Protein AF-A0AAN8LSI5-F1 (afdb_monomer_lite)

Organism: NCBI:txid861788

Radius of gyration: 31.64 Å; chains: 1; bounding box: 76×62×89 Å

Structure (mmCIF, N/CA/C/O backbone):
data_AF-A0AAN8LSI5-F1
#
_entry.id   AF-A0AAN8LSI5-F1
#
loop_
_atom_site.group_PDB
_atom_site.id
_atom_site.type_symbol
_atom_site.label_atom_id
_atom_site.label_alt_id
_atom_site.label_comp_id
_atom_site.label_asym_id
_atom_site.label_entity_id
_atom_site.label_seq_id
_atom_site.pdbx_PDB_ins_code
_atom_site.Cartn_x
_atom_site.Cartn_y
_atom_site.Cartn_z
_atom_site.occupancy
_atom_site.B_iso_or_equiv
_atom_site.auth_seq_id
_atom_site.auth_comp_id
_atom_site.auth_asym_id
_atom_site.auth_atom_id
_atom_site.pdbx_PDB_model_num
ATOM 1 N N . MET A 1 1 ? -41.349 -38.284 50.254 1.00 47.06 1 MET A N 1
ATOM 2 C CA . MET A 1 1 ? -40.145 -37.616 49.713 1.00 47.06 1 MET A CA 1
ATOM 3 C C . MET A 1 1 ? -39.994 -36.275 50.413 1.00 47.06 1 MET A C 1
ATOM 5 O O . MET A 1 1 ? -40.857 -35.424 50.255 1.00 47.06 1 MET A O 1
ATOM 9 N N . THR A 1 2 ? -38.978 -36.107 51.254 1.00 47.34 2 THR A N 1
ATOM 10 C CA . THR A 1 2 ? -38.701 -34.840 51.946 1.00 47.34 2 THR A CA 1
ATOM 11 C C . THR A 1 2 ? -38.026 -33.869 50.979 1.00 47.34 2 THR A C 1
ATOM 13 O O . THR A 1 2 ? -36.904 -34.094 50.531 1.00 47.34 2 THR A O 1
ATOM 16 N N . VAL A 1 3 ? -38.733 -32.797 50.616 1.00 55.12 3 VAL A N 1
ATOM 17 C CA . VAL A 1 3 ? -38.201 -31.730 49.762 1.00 55.12 3 VAL A CA 1
ATOM 18 C C . VAL A 1 3 ? -37.285 -30.854 50.617 1.00 55.12 3 VAL A C 1
ATOM 20 O O . VAL A 1 3 ? -37.738 -30.157 51.521 1.00 55.12 3 VAL A O 1
ATOM 23 N N . ASN A 1 4 ? -35.978 -30.901 50.354 1.00 57.00 4 ASN A N 1
ATOM 24 C CA . ASN A 1 4 ? -35.018 -30.003 50.993 1.00 57.00 4 ASN A CA 1
ATOM 25 C C . ASN A 1 4 ? -35.231 -28.572 50.480 1.00 57.00 4 ASN A C 1
ATOM 27 O O . ASN A 1 4 ? -34.850 -28.243 49.356 1.00 57.00 4 ASN A O 1
ATOM 31 N N . HIS A 1 5 ? -35.817 -27.711 51.313 1.00 62.66 5 HIS A N 1
ATOM 32 C CA . HIS A 1 5 ? -35.876 -26.278 51.039 1.00 62.66 5 HIS A CA 1
ATOM 33 C C . HIS A 1 5 ? -34.476 -25.642 51.146 1.00 62.66 5 HIS A C 1
ATOM 35 O O . HIS A 1 5 ? -33.659 -26.061 51.973 1.00 62.66 5 HIS A O 1
ATOM 41 N N . PRO A 1 6 ? -34.163 -24.625 50.322 1.00 63.66 6 PRO A N 1
ATOM 42 C CA . PRO A 1 6 ? -32.883 -23.935 50.390 1.00 63.66 6 PRO A CA 1
ATOM 43 C C . PRO A 1 6 ? -32.690 -23.294 51.770 1.00 63.66 6 PRO A C 1
ATOM 45 O O . PRO A 1 6 ? -33.556 -22.571 52.261 1.00 63.66 6 PRO A O 1
ATOM 48 N N . ARG A 1 7 ? -31.532 -23.551 52.391 1.00 64.06 7 ARG A N 1
ATOM 49 C CA . ARG A 1 7 ? -31.152 -22.951 53.679 1.00 64.06 7 ARG A CA 1
ATOM 50 C C . ARG A 1 7 ? -31.189 -21.423 53.569 1.00 64.06 7 ARG A C 1
ATOM 52 O O . ARG A 1 7 ? -30.663 -20.861 52.606 1.00 64.06 7 ARG A O 1
ATOM 59 N N . SER A 1 8 ? -31.768 -20.747 54.562 1.00 62.00 8 SER A N 1
ATOM 60 C CA . SER A 1 8 ? -31.803 -19.283 54.625 1.00 62.00 8 SER A CA 1
ATOM 61 C C . SER A 1 8 ? -30.377 -18.731 54.712 1.00 62.00 8 SER A C 1
ATOM 63 O O . SER A 1 8 ? -29.693 -18.896 55.722 1.00 62.00 8 SER A O 1
ATOM 65 N N . GLY A 1 9 ? -29.902 -18.117 53.627 1.00 65.38 9 GLY A N 1
ATOM 66 C CA . GLY A 1 9 ? -28.586 -17.485 53.583 1.00 65.38 9 GLY A CA 1
ATOM 67 C C . GLY A 1 9 ? -28.490 -16.266 54.507 1.00 65.38 9 GLY A C 1
ATOM 68 O O . GLY A 1 9 ? -29.499 -15.718 54.947 1.00 65.38 9 GLY A O 1
ATOM 69 N N . ALA A 1 10 ? -27.260 -15.813 54.769 1.00 66.75 10 ALA A N 1
ATOM 70 C CA . ALA A 1 10 ? -27.017 -14.598 55.543 1.00 66.75 10 ALA A CA 1
ATOM 71 C C . ALA A 1 10 ? -27.778 -13.387 54.950 1.00 66.75 10 ALA A C 1
ATOM 73 O O . ALA A 1 10 ? -27.803 -13.237 53.719 1.00 66.75 10 ALA A O 1
ATOM 74 N N . PRO A 1 11 ? -28.352 -12.498 55.787 1.00 68.19 11 PRO A N 1
ATOM 75 C CA . PRO A 1 11 ? -29.126 -11.352 55.321 1.00 68.19 11 PRO A CA 1
ATOM 76 C C . PRO A 1 11 ? -28.344 -10.494 54.322 1.00 68.19 11 PRO A C 1
ATOM 78 O O . PRO A 1 11 ? -27.188 -10.118 54.547 1.00 68.19 11 PRO A O 1
ATOM 81 N N . CYS A 1 12 ? -28.972 -10.169 53.192 1.00 72.62 12 CYS A N 1
ATOM 82 C CA . CYS A 1 12 ? -28.342 -9.336 52.176 1.00 72.62 12 CYS A CA 1
ATOM 83 C C . CYS A 1 12 ? -28.175 -7.908 52.717 1.00 72.62 12 CYS A C 1
ATOM 85 O O . CYS A 1 12 ? -29.159 -7.211 52.945 1.00 72.62 12 CYS A O 1
ATOM 87 N N . LYS A 1 13 ? -26.927 -7.439 52.866 1.00 76.62 13 LYS A N 1
ATOM 88 C CA . LYS A 1 13 ? -26.616 -6.066 53.325 1.00 76.62 13 LYS A CA 1
ATOM 89 C C . LYS A 1 13 ? -27.204 -4.957 52.441 1.00 76.62 13 LYS A C 1
ATOM 91 O O . LYS A 1 13 ? -27.249 -3.806 52.853 1.00 76.62 13 LYS A O 1
ATOM 96 N N . ILE A 1 14 ? -27.598 -5.288 51.212 1.00 84.06 14 ILE A N 1
ATOM 97 C CA . ILE A 1 14 ? -28.278 -4.376 50.293 1.00 84.06 14 ILE A CA 1
ATOM 98 C C . ILE A 1 14 ? -29.742 -4.797 50.237 1.00 84.06 14 ILE A C 1
ATOM 100 O O . ILE A 1 14 ? -30.057 -5.862 49.702 1.00 84.06 14 ILE A O 1
ATOM 104 N N . SER A 1 15 ? -30.616 -3.955 50.788 1.00 86.81 15 SER A N 1
ATOM 105 C CA . SER A 1 15 ? -32.065 -4.134 50.710 1.00 86.81 15 SER A CA 1
ATOM 106 C C . SER A 1 15 ? -32.584 -3.843 49.292 1.00 86.81 15 SER A C 1
ATOM 108 O O . SER A 1 15 ? -31.904 -3.154 48.522 1.00 86.81 15 SER A O 1
ATOM 110 N N . PRO A 1 16 ? -33.800 -4.296 48.935 1.00 86.44 16 PRO A N 1
ATOM 111 C CA . PRO A 1 16 ? -34.409 -3.987 47.639 1.00 86.44 16 PRO A CA 1
ATOM 112 C C . PRO A 1 16 ? -34.470 -2.481 47.350 1.00 86.44 16 PRO A C 1
ATOM 114 O O . PRO A 1 16 ? -34.144 -2.043 46.250 1.00 86.44 16 PRO A O 1
ATOM 117 N N . ARG A 1 17 ? -34.782 -1.662 48.365 1.00 86.00 17 ARG A N 1
ATOM 118 C CA . ARG A 1 17 ? -34.798 -0.195 48.252 1.00 86.00 17 ARG A CA 1
ATOM 119 C C . ARG A 1 17 ? -33.423 0.366 47.888 1.00 86.00 17 ARG A C 1
ATOM 121 O O . ARG A 1 17 ? -33.314 1.198 46.990 1.00 86.00 17 ARG A O 1
ATOM 128 N N . VAL A 1 18 ? -32.374 -0.107 48.561 1.00 88.38 18 VAL A N 1
ATOM 129 C CA . VAL A 1 18 ? -30.995 0.317 48.286 1.00 88.38 18 VAL A CA 1
ATOM 130 C C . VAL A 1 18 ? -30.555 -0.144 46.894 1.00 88.38 18 VAL A C 1
ATOM 132 O O . VAL A 1 18 ? -29.934 0.626 46.164 1.00 88.38 18 VAL A O 1
ATOM 135 N N . ALA A 1 19 ? -30.927 -1.358 46.478 1.00 89.50 19 ALA A N 1
ATOM 136 C CA . ALA A 1 19 ? -30.668 -1.847 45.126 1.00 89.50 19 ALA A CA 1
ATOM 137 C C . ALA A 1 19 ? -31.324 -0.952 44.060 1.00 89.50 19 ALA A C 1
ATOM 139 O O . ALA A 1 19 ? -30.639 -0.532 43.128 1.00 89.50 19 ALA A O 1
ATOM 140 N N . SER A 1 20 ? -32.595 -0.576 44.230 1.00 88.44 20 SER A N 1
ATOM 141 C CA . SER A 1 20 ? -33.298 0.340 43.319 1.00 88.44 20 SER A CA 1
ATOM 142 C C . SER A 1 20 ? -32.629 1.714 43.231 1.00 88.44 20 SER A C 1
ATOM 144 O O . SER A 1 20 ? -32.497 2.265 42.138 1.00 88.44 20 SER A O 1
ATOM 146 N N . MET A 1 21 ? -32.137 2.252 44.353 1.00 88.94 21 MET A N 1
ATOM 147 C CA . MET A 1 21 ? -31.377 3.509 44.359 1.00 88.94 21 MET A CA 1
ATOM 148 C C . MET A 1 21 ? -30.067 3.398 43.571 1.00 88.94 21 MET A C 1
ATOM 150 O O . MET A 1 21 ? -29.752 4.292 42.784 1.00 88.94 21 MET A O 1
ATOM 154 N N . ILE A 1 22 ? -29.331 2.292 43.742 1.00 91.00 22 ILE A N 1
ATOM 155 C CA . ILE A 1 22 ? -28.118 2.011 42.961 1.00 91.00 22 ILE A CA 1
ATOM 156 C C . ILE A 1 22 ? -28.463 1.946 41.468 1.00 91.00 22 ILE A C 1
ATOM 158 O O . ILE A 1 22 ? -27.775 2.572 40.663 1.00 91.00 22 ILE A O 1
ATOM 162 N N . MET A 1 23 ? -29.533 1.234 41.089 1.00 91.75 23 MET A N 1
ATOM 163 C CA . MET A 1 23 ? -29.928 1.098 39.682 1.00 91.75 23 MET A CA 1
ATOM 164 C C . MET A 1 23 ? -30.341 2.432 39.061 1.00 91.75 23 MET A C 1
ATOM 166 O O . MET A 1 23 ? -29.957 2.706 37.926 1.00 91.75 23 MET A O 1
ATOM 170 N N . ARG A 1 24 ? -31.075 3.279 39.793 1.00 89.44 24 ARG A N 1
ATOM 171 C CA . ARG A 1 24 ? -31.434 4.626 39.329 1.00 89.44 24 ARG A CA 1
ATOM 172 C C . ARG A 1 24 ? -30.185 5.470 39.087 1.00 89.44 24 ARG A C 1
ATOM 174 O O . ARG A 1 24 ? -29.998 5.976 37.989 1.00 89.44 24 ARG A O 1
ATOM 181 N N . LYS A 1 25 ? -29.267 5.522 40.058 1.00 89.69 25 LYS A N 1
ATOM 182 C CA . LYS A 1 25 ? -28.030 6.304 39.917 1.00 89.69 25 LYS A CA 1
ATOM 183 C C . LYS A 1 25 ? -27.174 5.843 38.737 1.00 89.69 25 LYS A C 1
ATOM 185 O O . LYS A 1 25 ? -26.652 6.674 38.004 1.00 89.69 25 LYS A O 1
ATOM 190 N N . VAL A 1 26 ? -27.026 4.534 38.538 1.00 90.12 26 VAL A N 1
ATOM 191 C CA . VAL A 1 26 ? -26.242 4.002 37.411 1.00 90.12 26 VAL A CA 1
ATOM 192 C C . VAL A 1 26 ? -26.934 4.244 36.067 1.00 90.12 26 VAL A C 1
ATOM 194 O O . VAL A 1 26 ? -26.247 4.418 35.068 1.00 90.12 26 VAL A O 1
ATOM 197 N N . ARG A 1 27 ? -28.269 4.300 36.026 1.00 86.38 27 ARG A N 1
ATOM 19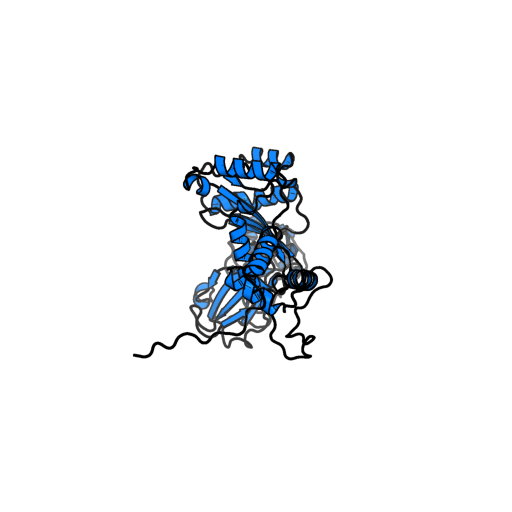8 C CA . ARG A 1 27 ? -29.022 4.665 34.819 1.00 86.38 27 ARG A CA 1
ATOM 199 C C . ARG A 1 27 ? -28.812 6.132 34.445 1.00 86.38 27 ARG A C 1
ATOM 201 O O . ARG A 1 27 ? -28.493 6.413 33.296 1.00 86.38 27 ARG A O 1
ATOM 208 N N . ASP A 1 28 ? -28.927 7.028 35.421 1.00 83.19 28 ASP A N 1
ATOM 209 C CA . ASP A 1 28 ? -28.815 8.476 35.207 1.00 83.19 28 ASP A CA 1
ATOM 210 C C . ASP A 1 28 ? -27.355 8.905 34.988 1.00 83.19 28 ASP A C 1
ATOM 212 O O . ASP A 1 28 ? -27.060 9.821 34.224 1.00 83.19 28 ASP A O 1
ATOM 216 N N . GLN A 1 29 ? -26.412 8.221 35.646 1.00 86.44 29 GLN A N 1
ATOM 217 C CA . GLN A 1 29 ? -24.977 8.501 35.587 1.00 86.44 29 GLN A CA 1
ATOM 218 C C . GLN A 1 29 ? -24.162 7.212 35.362 1.00 86.44 29 GLN A C 1
ATOM 220 O O . GLN A 1 29 ? -23.462 6.754 36.276 1.00 86.44 29 GLN A O 1
ATOM 225 N N . PRO A 1 30 ? -24.152 6.646 34.136 1.00 86.19 30 PRO A N 1
ATOM 226 C CA . PRO A 1 30 ? -23.494 5.366 33.824 1.00 86.19 30 PRO A CA 1
ATOM 227 C C . PRO A 1 30 ? -21.982 5.318 34.079 1.00 86.19 30 PRO A C 1
ATOM 229 O O . PRO A 1 30 ? -21.387 4.241 34.110 1.00 86.19 30 PRO A O 1
ATOM 232 N N . ARG A 1 31 ? -21.339 6.479 34.258 1.00 85.94 31 ARG A N 1
ATOM 233 C CA . ARG A 1 31 ? -19.909 6.601 34.585 1.00 85.94 31 ARG A CA 1
ATOM 234 C C . ARG A 1 31 ? -19.605 6.494 36.084 1.00 85.94 31 ARG A C 1
ATOM 236 O O . ARG A 1 31 ? -18.433 6.496 36.447 1.00 85.94 31 ARG A O 1
ATOM 243 N N . THR A 1 32 ? -20.625 6.388 36.937 1.00 88.94 32 THR A N 1
ATOM 244 C CA . THR A 1 32 ? -20.457 6.243 38.389 1.00 88.94 32 THR A CA 1
ATOM 245 C C . THR A 1 32 ? -19.645 4.986 38.696 1.00 88.94 32 THR A C 1
ATOM 247 O O . THR A 1 32 ? -19.975 3.880 38.259 1.00 88.94 32 THR A O 1
ATOM 250 N N . THR A 1 33 ? -18.563 5.135 39.458 1.00 89.75 33 THR A N 1
ATOM 251 C CA . THR A 1 33 ? -17.686 4.015 39.788 1.00 89.75 33 THR A CA 1
ATOM 252 C C . THR A 1 33 ? -18.254 3.184 40.937 1.00 89.75 33 THR A C 1
ATOM 254 O O . THR A 1 33 ? -19.080 3.616 41.740 1.00 89.75 33 THR A O 1
ATOM 257 N N . ARG A 1 34 ? -17.743 1.956 41.086 1.00 90.38 34 ARG A N 1
ATOM 258 C CA . ARG A 1 34 ? -18.068 1.117 42.251 1.00 90.38 34 ARG A CA 1
ATOM 259 C C . ARG A 1 34 ? -17.652 1.773 43.568 1.00 90.38 34 ARG A C 1
ATOM 261 O O . ARG A 1 34 ? -18.260 1.476 44.586 1.00 90.38 34 ARG A O 1
ATOM 268 N N . GLN A 1 35 ? -16.592 2.589 43.559 1.00 91.25 35 GLN A N 1
ATOM 269 C CA . GLN A 1 35 ? -16.146 3.301 44.756 1.00 91.25 35 GLN A CA 1
ATOM 270 C C . GLN A 1 35 ? -17.126 4.419 45.111 1.00 91.25 35 GLN A C 1
ATOM 272 O O . GLN A 1 35 ? -17.451 4.559 46.284 1.00 91.25 35 GLN A O 1
ATOM 277 N N . ASP A 1 36 ? -17.649 5.135 44.116 1.00 91.44 36 ASP A N 1
ATOM 278 C CA . ASP A 1 36 ? -18.644 6.189 44.333 1.00 91.44 36 ASP A CA 1
ATOM 279 C C . ASP A 1 36 ? -19.907 5.612 44.976 1.00 91.44 36 ASP A C 1
ATOM 281 O O . ASP A 1 36 ? -20.356 6.115 45.999 1.00 91.44 36 ASP A O 1
ATOM 285 N N . LEU A 1 37 ? -20.396 4.472 44.472 1.00 92.75 37 LEU A N 1
ATOM 286 C CA . LEU A 1 37 ? -21.538 3.768 45.067 1.00 92.75 37 LEU A CA 1
ATOM 287 C C . LEU A 1 37 ? -21.262 3.302 46.504 1.00 92.75 37 LEU A C 1
ATOM 289 O O . LEU A 1 37 ? -22.136 3.402 47.357 1.00 92.75 37 LEU A O 1
ATOM 293 N N . VAL A 1 38 ? -20.053 2.807 46.799 1.00 93.88 38 VAL A N 1
ATOM 294 C CA . VAL A 1 38 ? -19.667 2.463 48.182 1.00 93.88 38 VAL A CA 1
ATOM 295 C C . VAL A 1 38 ? -19.695 3.707 49.072 1.00 93.88 38 VAL A C 1
ATOM 297 O O . VAL A 1 38 ? -20.213 3.645 50.184 1.00 93.88 38 VAL A O 1
ATOM 300 N N . ASN A 1 39 ? -19.169 4.833 48.588 1.00 92.69 39 ASN A N 1
ATOM 301 C CA . ASN A 1 39 ? -19.116 6.085 49.338 1.00 92.69 39 ASN A CA 1
ATOM 302 C C . ASN A 1 39 ? -20.518 6.663 49.581 1.00 92.69 39 ASN A C 1
ATOM 304 O O . ASN A 1 39 ? -20.795 7.153 50.673 1.00 92.69 39 ASN A O 1
ATOM 308 N N . ASP A 1 40 ? -21.413 6.582 48.597 1.00 91.00 40 ASP A N 1
ATOM 309 C CA . ASP A 1 40 ? -22.808 7.012 48.727 1.00 91.00 40 ASP A CA 1
ATOM 310 C C . ASP A 1 40 ? -23.557 6.197 49.775 1.00 91.00 40 ASP A C 1
ATOM 312 O O . ASP A 1 40 ? -24.230 6.757 50.637 1.00 91.00 40 ASP A O 1
ATOM 316 N N . LEU A 1 41 ? -23.405 4.873 49.738 1.00 91.19 41 LEU A N 1
ATOM 317 C CA . LEU A 1 41 ? -24.050 4.000 50.711 1.00 91.19 41 LEU A CA 1
ATOM 318 C C . LEU A 1 41 ? -23.465 4.183 52.104 1.00 91.19 41 LEU A C 1
ATOM 320 O O . LEU A 1 41 ? -24.226 4.219 53.065 1.00 91.19 41 LEU A O 1
ATOM 324 N N . LYS A 1 42 ? -22.145 4.382 52.214 1.00 92.44 42 LYS A N 1
ATOM 325 C CA . LYS A 1 42 ? -21.499 4.695 53.491 1.00 92.44 42 LYS A CA 1
ATOM 326 C C . LYS A 1 42 ? -22.056 5.992 54.086 1.00 92.44 42 LYS A C 1
ATOM 328 O O . LYS A 1 42 ? -22.343 6.020 55.277 1.00 92.44 42 LYS A O 1
ATOM 333 N N . ARG A 1 43 ? -22.270 7.029 53.263 1.00 90.31 43 ARG A N 1
ATOM 334 C CA . ARG A 1 43 ? -22.936 8.281 53.678 1.00 90.31 43 ARG A CA 1
ATOM 335 C C . ARG A 1 43 ? -24.387 8.063 54.110 1.00 90.31 43 ARG A C 1
ATOM 337 O O . ARG A 1 43 ? -24.838 8.707 55.044 1.00 90.31 43 ARG A O 1
ATOM 344 N N . ALA A 1 44 ? -25.087 7.123 53.483 1.00 87.06 44 ALA A N 1
ATOM 345 C CA . ALA A 1 44 ? -26.441 6.714 53.855 1.00 87.06 44 ALA A CA 1
ATOM 346 C C . ALA A 1 44 ? -26.490 5.675 55.003 1.00 87.06 44 ALA A C 1
ATOM 348 O O . ALA A 1 44 ? -27.502 5.000 55.176 1.00 87.06 44 ALA A O 1
ATOM 349 N N . GLY A 1 45 ? -25.397 5.486 55.755 1.00 88.75 45 GLY A N 1
ATOM 350 C CA . GLY A 1 45 ? -25.334 4.577 56.909 1.00 88.75 45 GLY A CA 1
ATOM 351 C C . GLY A 1 45 ? -25.156 3.090 56.571 1.00 88.75 45 GLY A C 1
ATOM 352 O O . GLY A 1 45 ? -25.144 2.245 57.461 1.00 88.75 45 GLY A O 1
ATOM 353 N N . THR A 1 46 ? -24.982 2.735 55.297 1.00 87.50 46 THR A N 1
ATOM 354 C CA . THR A 1 46 ? -24.837 1.348 54.833 1.00 87.50 46 THR A CA 1
ATOM 355 C C . THR A 1 46 ? -23.397 1.050 54.411 1.00 87.50 46 THR A C 1
ATOM 357 O O . THR A 1 46 ? -22.930 1.470 53.353 1.00 87.50 46 THR A O 1
ATOM 360 N N . THR A 1 47 ? -22.680 0.252 55.207 1.00 90.81 47 THR A N 1
ATOM 361 C CA . THR A 1 47 ? -21.295 -0.133 54.888 1.00 90.81 47 THR A CA 1
ATOM 362 C C . THR A 1 47 ? -21.246 -1.413 54.054 1.00 90.81 47 THR A C 1
ATOM 364 O O . THR A 1 47 ? -21.560 -2.509 54.528 1.00 90.81 47 THR A O 1
ATOM 367 N N . VAL A 1 48 ? -20.796 -1.293 52.802 1.00 91.25 48 VAL A N 1
ATOM 368 C CA . VAL A 1 48 ? -20.637 -2.419 51.869 1.00 91.25 48 VAL A CA 1
ATOM 369 C C . VAL A 1 48 ? -19.288 -2.391 51.159 1.00 91.25 48 VAL A C 1
ATOM 371 O O . VAL A 1 48 ? -18.648 -1.353 51.019 1.00 91.25 48 VAL A O 1
ATOM 374 N N . SER A 1 49 ? -18.858 -3.552 50.667 1.00 91.38 49 SER A N 1
ATOM 375 C CA . SER A 1 49 ? -17.635 -3.670 49.871 1.00 91.38 49 SER A CA 1
ATOM 376 C C . SER A 1 49 ? -17.891 -3.408 48.378 1.00 91.38 49 SER A C 1
ATOM 378 O O . SER A 1 49 ? -18.999 -3.613 47.869 1.00 91.38 49 SER A O 1
ATOM 380 N N . LYS A 1 50 ? -16.832 -3.090 47.617 1.00 91.69 50 LYS A N 1
ATOM 381 C CA . LYS A 1 50 ? -16.875 -3.045 46.136 1.00 91.69 50 LYS A CA 1
ATOM 382 C C . LYS A 1 50 ? -17.361 -4.359 45.510 1.00 91.69 50 LYS A C 1
ATOM 384 O O . LYS A 1 50 ? -17.968 -4.351 44.434 1.00 91.69 50 LYS A O 1
ATOM 389 N N . LYS A 1 51 ? -17.073 -5.494 46.160 1.00 91.12 51 LYS A N 1
ATOM 390 C CA . LYS A 1 51 ? -17.508 -6.830 45.725 1.00 91.12 51 LYS A CA 1
ATOM 391 C C . LYS A 1 51 ? -19.028 -6.957 45.850 1.00 91.12 51 LYS A C 1
ATOM 393 O O . LYS A 1 51 ? -19.674 -7.402 44.907 1.00 91.12 51 LYS A O 1
ATOM 398 N N . THR A 1 52 ? -19.598 -6.481 46.957 1.00 90.75 52 THR A N 1
ATOM 399 C CA . THR A 1 52 ? -21.049 -6.454 47.201 1.00 90.75 52 THR A CA 1
ATOM 400 C C . THR A 1 52 ? -21.779 -5.607 46.152 1.00 90.75 52 THR A C 1
ATOM 402 O O . THR A 1 52 ? -22.757 -6.073 45.566 1.00 90.75 52 THR A O 1
ATOM 405 N N . ILE A 1 53 ? -21.256 -4.416 45.828 1.00 92.69 53 ILE A N 1
ATOM 406 C CA . ILE A 1 53 ? -21.770 -3.579 44.727 1.00 92.69 53 ILE A CA 1
ATOM 407 C C . ILE A 1 53 ? -21.692 -4.318 43.386 1.00 92.69 53 ILE A C 1
ATOM 409 O O . ILE A 1 53 ? -22.675 -4.376 42.653 1.00 92.69 53 ILE A O 1
ATOM 413 N N . SER A 1 54 ? -20.547 -4.936 43.075 1.00 90.50 54 SER A N 1
ATOM 414 C CA . SER A 1 54 ? -20.365 -5.672 41.814 1.00 90.50 54 SER A CA 1
ATOM 415 C C . SER A 1 54 ? -21.362 -6.816 41.655 1.00 90.50 54 SER A C 1
ATOM 417 O O . SER A 1 54 ? -21.915 -6.989 40.574 1.00 90.50 54 SER A O 1
ATOM 419 N N . ASN A 1 55 ? -21.591 -7.590 42.715 1.00 90.44 55 ASN A N 1
ATOM 420 C CA . ASN A 1 55 ? -22.546 -8.694 42.692 1.00 90.44 55 ASN A CA 1
ATOM 421 C C . ASN A 1 55 ? -23.977 -8.180 42.496 1.00 90.44 55 ASN A C 1
ATOM 423 O O . ASN A 1 55 ? -24.733 -8.765 41.730 1.00 90.44 55 ASN A O 1
ATOM 427 N N . THR A 1 56 ? -24.325 -7.062 43.137 1.00 91.50 56 THR A N 1
ATOM 428 C CA . THR A 1 56 ? -25.653 -6.441 43.014 1.00 91.50 56 THR A CA 1
ATOM 429 C C . THR A 1 56 ? -25.915 -5.948 41.596 1.00 91.50 56 THR A C 1
ATOM 431 O O . THR A 1 56 ? -26.959 -6.264 41.036 1.00 91.50 56 THR A O 1
ATOM 434 N N . LEU A 1 57 ? -24.954 -5.249 40.983 1.00 91.00 57 LEU A N 1
ATOM 435 C CA . LEU A 1 57 ? -25.054 -4.793 39.592 1.00 91.00 57 LEU A CA 1
ATOM 436 C C . LEU A 1 57 ? -25.213 -5.974 38.622 1.00 91.00 57 LEU A C 1
ATOM 438 O O . LEU A 1 57 ? -26.098 -5.951 37.774 1.00 91.00 57 LEU A O 1
ATOM 442 N N . ARG A 1 58 ? -24.424 -7.046 38.793 1.00 90.44 58 ARG A N 1
ATOM 443 C CA . ARG A 1 58 ? -24.525 -8.248 37.945 1.00 90.44 58 ARG A CA 1
ATOM 444 C C . ARG A 1 58 ? -25.861 -8.971 38.078 1.00 90.44 58 ARG A C 1
ATOM 446 O O . ARG A 1 58 ? -26.389 -9.415 37.068 1.00 90.44 58 ARG A O 1
ATOM 453 N N . ARG A 1 59 ? -26.414 -9.075 39.295 1.00 88.94 59 ARG A N 1
ATOM 454 C CA . ARG A 1 59 ? -27.753 -9.656 39.517 1.00 88.94 59 ARG A CA 1
ATOM 455 C C . ARG A 1 59 ? -28.849 -8.900 38.760 1.00 88.94 59 ARG A C 1
ATOM 457 O O . ARG A 1 59 ? -29.856 -9.500 38.428 1.00 88.94 59 ARG A O 1
ATOM 464 N N . HIS A 1 60 ? -28.628 -7.619 38.462 1.00 88.81 60 HIS A N 1
ATOM 465 C CA . HIS A 1 60 ? -29.530 -6.777 37.671 1.00 88.81 60 HIS A CA 1
ATOM 466 C C . HIS A 1 60 ? -29.090 -6.659 36.198 1.00 88.81 60 HIS A C 1
ATOM 468 O O . HIS A 1 60 ? -29.453 -5.705 35.517 1.00 88.81 60 HIS A O 1
ATOM 474 N N . GLY A 1 61 ? -28.260 -7.584 35.702 1.00 87.06 61 GLY A N 1
ATOM 475 C CA . GLY A 1 61 ? -27.841 -7.633 34.296 1.00 87.06 61 GLY A CA 1
ATOM 476 C C . GLY A 1 61 ? -26.789 -6.595 33.886 1.00 87.06 61 GLY A C 1
ATOM 477 O O . GLY A 1 61 ? -26.381 -6.557 32.725 1.00 87.06 61 GLY A O 1
ATOM 478 N N . LEU A 1 62 ? -26.294 -5.769 34.812 1.00 84.12 62 LEU A N 1
ATOM 479 C CA . LEU A 1 62 ? -25.296 -4.751 34.500 1.00 84.12 62 LEU A CA 1
ATOM 480 C C . LEU A 1 62 ? -23.882 -5.336 34.526 1.00 84.12 62 LEU A C 1
ATOM 482 O O . LEU A 1 62 ? -23.422 -5.916 35.516 1.00 84.12 62 LEU A O 1
ATOM 486 N N . LYS A 1 63 ? -23.151 -5.110 33.433 1.00 84.31 63 LYS A N 1
ATOM 487 C CA . LYS A 1 63 ? -21.733 -5.447 33.291 1.00 84.31 63 LYS A CA 1
ATOM 488 C C . LYS A 1 63 ? -20.889 -4.183 33.189 1.00 84.31 63 LYS A C 1
ATOM 490 O O . LYS A 1 63 ? -21.290 -3.181 32.610 1.00 84.31 63 LYS A O 1
ATOM 495 N N . SER A 1 64 ? -19.691 -4.243 33.759 1.00 79.44 64 SER A N 1
ATOM 496 C CA . SER A 1 64 ? -18.711 -3.170 33.611 1.00 79.44 64 SER A CA 1
ATOM 497 C C . SER A 1 64 ? -18.030 -3.317 32.258 1.00 79.44 64 SER A C 1
ATOM 499 O O . SER A 1 64 ? -17.410 -4.344 31.989 1.00 79.44 64 SER A O 1
ATOM 501 N N . CYS A 1 65 ? -18.162 -2.294 31.423 1.00 74.88 65 CYS A N 1
ATOM 502 C CA . CYS A 1 65 ? -17.550 -2.215 30.104 1.00 74.88 65 CYS A CA 1
ATOM 503 C C . CYS A 1 65 ? -16.776 -0.903 29.975 1.00 74.88 65 CYS A C 1
ATOM 505 O O . CYS A 1 65 ? -17.102 0.084 30.635 1.00 74.88 65 CYS A O 1
ATOM 507 N N . SER A 1 66 ? -15.767 -0.888 29.109 1.00 67.75 66 SER A N 1
ATOM 508 C CA . SER A 1 66 ? -15.120 0.357 28.699 1.00 67.75 66 SER A CA 1
ATOM 509 C C . SER A 1 66 ? -16.116 1.212 27.912 1.00 67.75 66 SER A C 1
ATOM 511 O O . SER A 1 66 ? -16.799 0.701 27.022 1.00 67.75 66 SER A O 1
ATOM 513 N N . ALA A 1 67 ? -16.200 2.507 28.225 1.00 68.25 67 ALA A N 1
ATOM 514 C CA . ALA A 1 67 ? -17.010 3.439 27.448 1.00 68.25 67 ALA A CA 1
ATOM 515 C C . ALA A 1 67 ? -16.478 3.521 26.009 1.00 68.25 67 ALA A C 1
ATOM 517 O O . ALA A 1 67 ? -15.266 3.627 25.797 1.00 68.25 67 ALA A O 1
ATOM 518 N N . ARG A 1 68 ? -17.378 3.479 25.019 1.00 64.06 68 ARG A N 1
ATOM 519 C CA . ARG A 1 68 ? -17.000 3.687 23.617 1.00 64.06 68 ARG A CA 1
ATOM 520 C C . ARG A 1 68 ? -16.573 5.142 23.437 1.00 64.06 68 ARG A C 1
ATOM 522 O O . ARG A 1 68 ? -17.288 6.053 23.848 1.00 64.06 68 ARG A O 1
ATOM 529 N N . LYS A 1 69 ? -15.401 5.355 22.842 1.00 64.12 69 LYS A N 1
ATOM 530 C CA . LYS A 1 69 ? -14.964 6.684 22.409 1.00 64.12 69 LYS A CA 1
ATOM 531 C C . LYS A 1 69 ? -15.657 6.974 21.081 1.00 64.12 69 LYS A C 1
ATOM 533 O O . LYS A 1 69 ? -15.471 6.214 20.139 1.00 64.12 69 LYS A O 1
ATOM 538 N N . VAL A 1 70 ? -16.453 8.034 21.029 1.00 64.38 70 VAL A N 1
ATOM 539 C CA . VAL A 1 70 ? -17.119 8.505 19.807 1.00 64.38 70 VAL A CA 1
ATOM 540 C C . VAL A 1 70 ? -16.722 9.961 19.555 1.00 64.38 70 VAL A C 1
ATOM 542 O O . VAL A 1 70 ? -16.490 10.687 20.529 1.00 64.38 70 VAL A O 1
ATOM 545 N N . PRO A 1 71 ? -16.596 10.403 18.291 1.00 69.12 71 PRO A N 1
ATOM 546 C CA . PRO A 1 71 ? -16.325 11.801 17.983 1.00 69.12 71 PRO A CA 1
ATOM 547 C C . PRO A 1 71 ? -17.431 12.697 18.546 1.00 69.12 71 PRO A C 1
ATOM 549 O O . PRO A 1 71 ? -18.606 12.337 18.509 1.00 69.12 71 PRO A O 1
ATOM 552 N N . LEU A 1 72 ? -17.077 13.890 19.027 1.00 76.50 72 LEU A N 1
ATOM 553 C CA . LEU A 1 72 ? -18.086 14.884 19.384 1.00 76.50 72 LEU A CA 1
ATOM 554 C C . LEU A 1 72 ? -18.707 15.449 18.096 1.00 76.50 72 LEU A C 1
ATOM 556 O O . LEU A 1 72 ? -18.038 16.139 17.313 1.00 76.50 72 LEU A O 1
ATOM 560 N N . LEU A 1 73 ? -19.979 15.125 17.870 1.00 77.81 73 LEU A N 1
ATOM 561 C CA . LEU A 1 73 ? -20.750 15.577 16.716 1.00 77.81 73 LEU A CA 1
ATOM 562 C C . LEU A 1 73 ? -21.538 16.842 17.064 1.00 77.81 73 LEU A C 1
ATOM 564 O O . LEU A 1 73 ? -22.094 16.968 18.152 1.00 77.81 73 LEU A O 1
ATOM 568 N N . LYS A 1 74 ? -21.582 17.785 16.119 1.00 86.12 74 LYS A N 1
ATOM 569 C CA . LYS A 1 74 ? -22.495 18.931 16.182 1.00 86.12 74 LYS A CA 1
ATOM 570 C C . LYS A 1 74 ? -23.872 18.484 15.668 1.00 86.12 74 LYS A C 1
ATOM 572 O O . LYS A 1 74 ? -23.898 17.622 14.788 1.00 86.12 74 LYS A O 1
ATOM 577 N N . PRO A 1 75 ? -24.984 19.102 16.108 1.00 87.19 75 PRO A N 1
ATOM 578 C CA . PRO A 1 75 ? -26.323 18.785 15.599 1.00 87.19 75 PRO A CA 1
ATOM 579 C C . PRO A 1 75 ? -26.417 18.807 14.066 1.00 87.19 75 PRO A C 1
ATOM 581 O O . PRO A 1 75 ? -26.983 17.897 13.474 1.00 87.19 75 PRO A O 1
ATOM 584 N N . ALA A 1 76 ? -25.751 19.767 13.415 1.00 86.62 76 ALA A N 1
ATOM 585 C CA . ALA A 1 76 ? -25.692 19.854 11.955 1.00 86.62 76 ALA A CA 1
ATOM 586 C C . ALA A 1 76 ? -25.066 18.614 11.285 1.00 86.62 76 ALA A C 1
ATOM 588 O O . ALA A 1 76 ? -25.528 18.189 10.232 1.00 86.62 76 ALA A O 1
ATOM 589 N N . HIS A 1 77 ? -24.040 18.001 11.891 1.00 86.50 77 HIS A N 1
ATOM 590 C CA . HIS A 1 77 ? -23.442 16.774 11.346 1.00 86.50 77 HIS A CA 1
ATOM 591 C C . HIS A 1 77 ? -24.393 15.584 11.490 1.00 86.50 77 HIS A C 1
ATOM 593 O O . HIS A 1 77 ? -24.480 14.762 10.587 1.00 86.50 77 HIS A O 1
ATOM 599 N N . VAL A 1 78 ? -25.124 15.514 12.609 1.00 84.69 78 VAL A N 1
ATOM 600 C CA . VAL A 1 78 ? -26.132 14.469 12.838 1.00 84.69 78 VAL A CA 1
ATOM 601 C C . VAL A 1 78 ? -27.251 14.586 11.807 1.00 84.69 78 VAL A C 1
ATOM 603 O O . VAL A 1 78 ? -27.619 13.589 11.197 1.00 84.69 78 VAL A O 1
ATOM 606 N N . GLN A 1 79 ? -27.744 15.801 11.559 1.00 90.12 79 GLN A N 1
ATOM 607 C CA . GLN A 1 79 ? -28.785 16.042 10.564 1.00 90.12 79 GLN A CA 1
ATOM 608 C C . GLN A 1 79 ? -28.315 15.713 9.141 1.00 90.12 79 GLN A C 1
ATOM 610 O O . GLN A 1 79 ? -29.050 15.069 8.401 1.00 90.12 79 GLN A O 1
ATOM 615 N N . ALA A 1 80 ? -27.092 16.104 8.767 1.00 89.81 80 ALA A N 1
ATOM 616 C CA . ALA A 1 80 ? -26.526 15.776 7.459 1.00 89.81 80 ALA A CA 1
ATOM 617 C C . ALA A 1 80 ? -26.336 14.261 7.272 1.00 89.81 80 ALA A C 1
ATOM 619 O O . ALA A 1 80 ? -26.679 13.730 6.220 1.00 89.81 80 ALA A O 1
ATOM 620 N N . GLY A 1 81 ? -25.843 13.560 8.300 1.00 89.06 81 GLY A N 1
ATOM 621 C CA . GLY A 1 81 ? -25.713 12.102 8.280 1.00 89.06 81 GLY A CA 1
ATOM 622 C C . GLY A 1 81 ? -27.064 11.394 8.177 1.00 89.06 81 GLY A C 1
ATOM 623 O O . GLY A 1 81 ? -27.207 10.473 7.380 1.00 89.06 81 GLY A O 1
ATOM 624 N N . LEU A 1 82 ? -28.072 11.858 8.925 1.00 91.25 82 LEU A N 1
ATOM 625 C CA . LEU A 1 82 ? -29.428 11.311 8.865 1.00 91.25 82 LEU A CA 1
ATOM 626 C C . LEU A 1 82 ? -30.076 11.552 7.497 1.00 91.25 82 LEU A C 1
ATOM 628 O O . LEU A 1 82 ? -30.688 10.641 6.953 1.00 91.25 82 LEU A O 1
ATOM 632 N N . LYS A 1 83 ? -29.910 12.753 6.930 1.00 93.69 83 LYS A N 1
ATOM 633 C CA . LYS A 1 83 ? -30.375 13.066 5.575 1.00 93.69 83 LYS A CA 1
ATOM 634 C C . LYS A 1 83 ? -29.739 12.119 4.560 1.00 93.69 83 LYS A C 1
ATOM 636 O O . LYS A 1 83 ? -30.467 11.471 3.827 1.00 93.69 83 LYS A O 1
ATOM 641 N N . PHE A 1 84 ? -28.411 11.988 4.565 1.00 94.38 84 PHE A N 1
ATOM 642 C CA . PHE A 1 84 ? -27.710 11.081 3.655 1.00 94.38 84 PHE A CA 1
ATOM 643 C C . PHE A 1 84 ? -28.219 9.639 3.779 1.00 94.38 84 PHE A C 1
ATOM 645 O O . PHE A 1 84 ? -28.509 9.010 2.766 1.00 94.38 84 PHE A O 1
ATOM 652 N N . ALA A 1 85 ? -28.363 9.138 5.009 1.00 92.81 85 ALA A N 1
ATOM 653 C CA . ALA A 1 85 ? -28.850 7.786 5.256 1.00 92.81 85 ALA A CA 1
ATOM 654 C C . ALA A 1 85 ? -30.286 7.582 4.755 1.00 92.81 85 ALA A C 1
ATOM 656 O O . ALA A 1 85 ? -30.562 6.552 4.157 1.00 92.81 85 ALA A O 1
ATOM 657 N N . ASN A 1 86 ? -31.178 8.555 4.966 1.00 94.56 86 ASN A N 1
ATOM 658 C CA . ASN A 1 86 ? -32.555 8.489 4.476 1.00 94.56 86 ASN A CA 1
ATOM 659 C C . ASN A 1 86 ? -32.624 8.573 2.947 1.00 94.56 86 ASN A C 1
ATOM 661 O O . ASN A 1 86 ? -33.362 7.809 2.338 1.00 94.56 86 ASN A O 1
ATOM 665 N N . ASP A 1 87 ? -31.842 9.465 2.335 1.00 94.69 87 ASP A N 1
ATOM 666 C CA . ASP A 1 87 ? -31.834 9.673 0.883 1.00 94.69 87 ASP A CA 1
ATOM 667 C C . ASP A 1 87 ? -31.366 8.424 0.116 1.00 94.69 87 ASP A C 1
ATOM 669 O O . ASP A 1 87 ? -31.782 8.231 -1.020 1.00 94.69 87 ASP A O 1
ATOM 673 N N . HIS A 1 88 ? -30.526 7.583 0.733 1.00 93.56 88 HIS A N 1
ATOM 674 C CA . HIS A 1 88 ? -29.969 6.376 0.109 1.00 93.56 88 HIS A CA 1
ATOM 675 C C . HIS A 1 88 ? -30.443 5.070 0.778 1.00 93.56 88 HIS A C 1
ATOM 677 O O . HIS A 1 88 ? -29.843 4.015 0.566 1.00 93.56 88 HIS A O 1
ATOM 683 N N . LEU A 1 89 ? -31.484 5.118 1.620 1.00 92.69 89 LEU A N 1
ATOM 684 C CA . LEU A 1 89 ? -31.956 3.948 2.376 1.00 92.69 89 LEU A CA 1
ATOM 685 C C . LEU A 1 89 ? -32.497 2.849 1.454 1.00 92.69 89 LEU A C 1
ATOM 687 O O . LEU A 1 89 ? -32.249 1.667 1.686 1.00 92.69 89 LEU A O 1
ATOM 691 N N . ASP A 1 90 ? -33.207 3.270 0.408 1.00 94.25 90 ASP A N 1
ATOM 692 C CA . ASP A 1 90 ? -33.871 2.400 -0.564 1.00 94.25 90 ASP A CA 1
ATOM 693 C C . ASP A 1 90 ? -33.046 2.218 -1.853 1.00 94.25 90 ASP A C 1
ATOM 695 O O . ASP A 1 90 ? -33.520 1.620 -2.825 1.00 94.25 90 ASP A O 1
ATOM 699 N N . ASP A 1 91 ? -31.805 2.724 -1.882 1.00 93.31 91 ASP A N 1
ATOM 700 C CA . ASP A 1 91 ? -30.928 2.574 -3.040 1.00 93.31 91 ASP A CA 1
ATOM 701 C C . ASP A 1 91 ? -30.578 1.096 -3.259 1.00 93.31 91 ASP A C 1
ATOM 703 O O . ASP A 1 91 ? -30.103 0.414 -2.342 1.00 93.31 91 ASP A O 1
ATOM 707 N N . PRO A 1 92 ? -30.755 0.569 -4.483 1.00 94.62 92 PRO A N 1
ATOM 708 C CA . PRO A 1 92 ? -30.498 -0.834 -4.743 1.00 94.62 92 PRO A CA 1
ATOM 709 C C . PRO A 1 92 ? -28.993 -1.122 -4.721 1.00 94.62 92 PRO A C 1
ATOM 711 O O . PRO A 1 92 ? -28.176 -0.299 -5.132 1.00 94.62 92 PRO A O 1
ATOM 714 N N . GLU A 1 93 ? -28.627 -2.347 -4.337 1.00 91.62 93 GLU A N 1
ATOM 715 C CA . GLU A 1 93 ? -27.232 -2.804 -4.199 1.00 91.62 93 GLU A CA 1
ATOM 716 C C . GLU A 1 93 ? -26.352 -2.473 -5.418 1.00 91.62 93 GLU A C 1
ATOM 718 O O . GLU A 1 93 ? -25.223 -2.004 -5.277 1.00 91.62 93 GLU A O 1
ATOM 723 N N . LYS A 1 94 ? -26.911 -2.604 -6.626 1.00 91.31 94 LYS A N 1
ATOM 724 C CA . LYS A 1 94 ? -26.245 -2.275 -7.897 1.00 91.31 94 LYS A CA 1
ATOM 725 C C . LYS A 1 94 ? -25.736 -0.830 -7.996 1.00 91.31 94 LYS A C 1
ATOM 727 O O . LYS A 1 94 ? -24.834 -0.570 -8.790 1.00 91.31 94 LYS A O 1
ATOM 732 N N . GLU A 1 95 ? -26.322 0.128 -7.274 1.00 92.62 95 GLU A N 1
ATOM 733 C CA . GLU A 1 95 ? -25.814 1.506 -7.244 1.00 92.62 95 GLU A CA 1
ATOM 734 C C . GLU A 1 95 ? -24.569 1.604 -6.358 1.00 92.62 95 GLU A C 1
ATOM 736 O O . GLU A 1 95 ? -23.588 2.242 -6.744 1.00 92.62 95 GLU A O 1
ATOM 741 N N . TRP A 1 96 ? -24.539 0.872 -5.244 1.00 94.88 96 TRP A N 1
ATOM 742 C CA . TRP A 1 96 ? -23.382 0.792 -4.353 1.00 94.88 96 TRP A CA 1
ATOM 743 C C . TRP A 1 96 ? -22.200 0.038 -4.970 1.00 94.88 96 TRP A C 1
ATOM 745 O O . TRP A 1 96 ? -21.046 0.408 -4.744 1.00 94.88 96 TRP A O 1
ATOM 755 N N . GLU A 1 97 ? -22.453 -0.953 -5.831 1.00 94.25 97 GLU A N 1
ATOM 756 C CA . GLU A 1 97 ? -21.403 -1.647 -6.596 1.00 94.25 97 GLU A CA 1
ATOM 757 C C . GLU A 1 97 ? -20.622 -0.719 -7.544 1.00 94.25 97 GLU A C 1
ATOM 759 O O . GLU A 1 97 ? -19.479 -1.008 -7.922 1.00 94.25 97 GLU A O 1
ATOM 764 N N . LYS A 1 98 ? -21.224 0.412 -7.934 1.00 95.75 98 LYS A N 1
ATOM 765 C CA . LYS A 1 98 ? -20.604 1.424 -8.800 1.00 95.75 98 LYS A CA 1
ATOM 766 C C . LYS A 1 98 ? -19.749 2.425 -8.025 1.00 95.75 98 LYS A C 1
ATOM 768 O O . LYS A 1 98 ? -19.092 3.256 -8.659 1.00 95.75 98 LYS A O 1
ATOM 773 N N . VAL A 1 99 ? -19.745 2.377 -6.695 1.00 97.62 99 VAL A N 1
ATOM 774 C CA . VAL A 1 99 ? -18.990 3.318 -5.866 1.00 97.62 99 VAL A CA 1
ATOM 775 C C . VAL A 1 99 ? -17.540 2.855 -5.726 1.00 97.62 99 VAL A C 1
ATOM 777 O O . VAL A 1 99 ? -17.250 1.713 -5.370 1.00 97.62 99 VAL A O 1
ATOM 780 N N . MET A 1 100 ? -16.617 3.769 -6.014 1.00 97.75 100 MET A N 1
ATOM 781 C CA . MET A 1 100 ? -15.206 3.651 -5.676 1.00 97.75 100 MET A CA 1
ATOM 782 C C . MET A 1 100 ? -14.960 4.397 -4.367 1.00 97.75 100 MET A C 1
ATOM 784 O O . MET A 1 100 ? -14.853 5.626 -4.357 1.00 97.75 100 MET A O 1
ATOM 788 N N . TRP A 1 101 ? -14.876 3.641 -3.279 1.00 97.94 101 TRP A N 1
ATOM 789 C CA . TRP A 1 101 ? -14.591 4.142 -1.940 1.00 97.94 101 TRP A CA 1
ATOM 790 C C . TRP A 1 101 ? -13.113 4.471 -1.816 1.00 97.94 101 TRP A C 1
ATOM 792 O O . TRP A 1 101 ? -12.278 3.713 -2.315 1.00 97.94 101 TRP A O 1
ATOM 802 N N . SER A 1 102 ? -12.774 5.567 -1.145 1.00 97.19 102 SER A N 1
ATOM 803 C CA . SER A 1 102 ? -11.380 5.914 -0.870 1.00 97.19 102 SER A CA 1
ATOM 804 C C . SER A 1 102 ? -11.223 6.607 0.470 1.00 97.19 102 SER A C 1
ATOM 806 O O . SER A 1 102 ? -12.167 7.214 0.975 1.00 97.19 102 SER A O 1
ATOM 808 N N . ASP A 1 103 ? -10.030 6.482 1.045 1.00 96.00 103 ASP A N 1
ATOM 809 C CA . ASP A 1 103 ? -9.670 7.122 2.306 1.00 96.00 103 ASP A CA 1
ATOM 810 C C . ASP A 1 103 ? -8.153 7.044 2.558 1.00 96.00 103 ASP A C 1
ATOM 812 O O . ASP A 1 103 ? -7.426 6.292 1.893 1.00 96.00 103 ASP A O 1
ATOM 816 N N . GLU A 1 104 ? -7.684 7.800 3.551 1.00 93.69 104 GLU A N 1
ATOM 817 C CA . GLU A 1 104 ? -6.335 7.722 4.093 1.00 93.69 104 GLU A CA 1
ATOM 818 C C . GLU A 1 104 ? -6.306 7.086 5.491 1.00 93.69 104 GLU A C 1
ATOM 820 O O . GLU A 1 104 ? -6.929 7.563 6.433 1.00 93.69 104 GLU A O 1
ATOM 825 N N . THR A 1 105 ? -5.457 6.077 5.694 1.00 89.88 105 THR A N 1
ATOM 826 C CA . THR A 1 105 ? -5.209 5.506 7.022 1.00 89.88 105 THR A CA 1
ATOM 827 C C . THR A 1 105 ? -3.773 5.710 7.485 1.00 89.88 105 THR A C 1
ATOM 829 O O . THR A 1 105 ? -2.811 5.504 6.748 1.00 89.88 105 THR A O 1
ATOM 832 N N . LYS A 1 106 ? -3.612 5.989 8.779 1.00 85.94 106 LYS A N 1
ATOM 833 C CA . LYS A 1 106 ? -2.331 5.889 9.483 1.00 85.94 106 LYS A CA 1
ATOM 834 C C . LYS A 1 106 ? -2.169 4.497 10.098 1.00 85.94 106 LYS A C 1
ATOM 836 O O . LYS A 1 106 ? -3.062 4.016 10.802 1.00 85.94 106 LYS A O 1
ATOM 841 N N . ILE A 1 107 ? -1.026 3.860 9.870 1.00 78.06 107 ILE A N 1
ATOM 842 C CA . ILE A 1 107 ? -0.620 2.618 10.536 1.00 78.06 107 ILE A CA 1
ATOM 843 C C . ILE A 1 107 ? 0.624 2.913 11.368 1.00 78.06 107 ILE A C 1
ATOM 845 O O . ILE A 1 107 ? 1.633 3.404 10.864 1.00 78.06 107 ILE A O 1
ATOM 849 N N . GLU A 1 108 ? 0.529 2.644 12.666 1.00 73.81 108 GLU A N 1
ATOM 850 C CA . GLU A 1 108 ? 1.639 2.808 13.600 1.00 73.81 108 GLU A CA 1
ATOM 851 C C . GLU A 1 108 ? 2.450 1.513 13.636 1.00 73.81 108 GLU A C 1
ATOM 853 O O . GLU A 1 108 ? 1.894 0.452 13.920 1.00 73.81 108 GLU A O 1
ATOM 858 N N . LEU A 1 109 ? 3.753 1.597 13.346 1.00 61.88 109 LEU A N 1
ATOM 859 C CA . LEU A 1 109 ? 4.647 0.430 13.368 1.00 61.88 109 LEU A CA 1
ATOM 860 C C . LEU A 1 109 ? 4.847 -0.075 14.808 1.00 61.88 109 LEU A C 1
ATOM 862 O O . LEU A 1 109 ? 4.899 -1.277 15.053 1.00 61.88 109 LEU A O 1
ATOM 866 N N . PHE A 1 110 ? 4.836 0.841 15.783 1.00 56.38 110 PHE A N 1
ATOM 867 C CA . PHE A 1 110 ? 4.826 0.534 17.213 1.00 56.38 110 PHE A CA 1
ATOM 868 C C . PHE A 1 110 ? 3.621 1.223 17.866 1.00 56.38 110 PHE A C 1
ATOM 870 O O . PHE A 1 110 ? 3.596 2.443 17.982 1.00 56.38 110 PHE A O 1
ATOM 877 N N . GLY A 1 111 ? 2.602 0.464 18.286 1.00 50.66 111 GLY A N 1
ATOM 878 C CA . GLY A 1 111 ? 1.438 1.061 18.966 1.00 50.66 111 GLY A CA 1
ATOM 879 C C . GLY A 1 111 ? 0.246 0.132 19.194 1.00 50.66 111 GLY A C 1
ATOM 880 O O . GLY A 1 111 ? -0.413 0.213 20.234 1.00 50.66 111 GLY A O 1
ATOM 881 N N . LEU A 1 112 ? 0.025 -0.836 18.294 1.00 52.41 112 LEU A N 1
ATOM 882 C CA . LEU A 1 112 ? -1.098 -1.786 18.402 1.00 52.41 112 LEU A CA 1
ATOM 883 C C . LEU A 1 112 ? -1.021 -2.682 19.653 1.00 52.41 112 LEU A C 1
ATOM 885 O O . LEU A 1 112 ? -2.032 -3.223 20.093 1.00 52.41 112 LEU A O 1
ATOM 889 N N . ASN A 1 113 ? 0.160 -2.791 20.270 1.00 51.00 113 ASN A N 1
ATOM 890 C CA . ASN A 1 113 ? 0.392 -3.623 21.449 1.00 51.00 113 ASN A CA 1
ATOM 891 C C . ASN A 1 113 ? 0.274 -2.883 22.790 1.00 51.00 113 ASN A C 1
ATOM 893 O O . ASN A 1 113 ? 0.444 -3.528 23.819 1.00 51.00 113 ASN A O 1
ATOM 897 N N . SER A 1 114 ? -0.059 -1.586 22.832 1.00 50.66 114 SER A N 1
ATOM 898 C CA . SER A 1 114 ? -0.125 -0.811 24.093 1.00 50.66 114 SER A CA 1
ATOM 899 C C . SER A 1 114 ? -1.083 -1.381 25.158 1.00 50.66 114 SER A C 1
ATOM 901 O O . SER A 1 114 ? -0.986 -1.022 26.329 1.00 50.66 114 SER A O 1
ATOM 903 N N . THR A 1 115 ? -1.976 -2.307 24.789 1.00 52.81 115 THR A N 1
ATOM 904 C CA . THR A 1 115 ? -2.903 -2.991 25.704 1.00 52.81 115 THR A CA 1
ATOM 905 C C . THR A 1 115 ? -2.632 -4.491 25.887 1.00 52.81 115 THR A C 1
ATOM 907 O O . THR A 1 115 ? -3.476 -5.189 26.457 1.00 52.81 115 THR A O 1
ATOM 910 N N . ARG A 1 116 ? -1.502 -5.035 25.404 1.00 60.78 116 ARG A N 1
ATOM 911 C CA . ARG A 1 116 ? -1.183 -6.463 25.589 1.00 60.78 116 ARG A CA 1
ATOM 912 C C . ARG A 1 116 ? -0.942 -6.765 27.068 1.00 60.78 116 ARG A C 1
ATOM 914 O O . ARG A 1 116 ? -0.138 -6.125 27.737 1.00 60.78 116 ARG A O 1
ATOM 921 N N . ARG A 1 117 ? -1.654 -7.772 27.577 1.00 62.66 117 ARG A N 1
ATOM 922 C CA . ARG A 1 117 ? -1.475 -8.269 28.943 1.00 62.66 117 ARG A CA 1
ATOM 923 C C . ARG A 1 117 ? -0.305 -9.243 28.964 1.00 62.66 117 ARG A C 1
ATOM 925 O O . ARG A 1 117 ? -0.289 -10.187 28.181 1.00 62.66 117 ARG A O 1
ATOM 932 N N . VAL A 1 118 ? 0.628 -9.028 29.882 1.00 63.34 118 VAL A N 1
ATOM 933 C CA . VAL A 1 118 ? 1.758 -9.928 30.125 1.00 63.34 118 VAL A CA 1
ATOM 934 C C . VAL A 1 118 ? 1.499 -10.707 31.412 1.00 63.34 118 VAL A C 1
ATOM 936 O O . VAL A 1 118 ? 1.104 -10.128 32.426 1.00 63.34 118 VAL A O 1
ATOM 939 N N . TRP A 1 119 ? 1.730 -12.018 31.376 1.00 72.31 119 TRP A N 1
ATOM 940 C CA . TRP A 1 119 ? 1.799 -12.855 32.571 1.00 72.31 119 TRP A CA 1
ATOM 941 C C . TRP A 1 119 ? 3.245 -12.851 33.074 1.00 72.31 119 TRP A C 1
ATOM 943 O O . TRP A 1 119 ? 4.133 -13.323 32.373 1.00 72.31 119 TRP A O 1
ATOM 953 N N . ARG A 1 120 ? 3.498 -12.295 34.264 1.00 76.00 120 ARG A N 1
ATOM 954 C CA . ARG A 1 120 ? 4.842 -12.211 34.863 1.00 76.00 120 ARG A CA 1
ATOM 955 C C . ARG A 1 120 ? 4.809 -12.532 36.353 1.00 76.00 120 ARG A C 1
ATOM 957 O O . ARG A 1 120 ? 3.783 -12.324 37.004 1.00 76.00 120 ARG A O 1
ATOM 964 N N . LYS A 1 121 ? 5.937 -12.987 36.907 1.00 68.06 121 LYS A N 1
ATOM 965 C CA . LYS A 1 121 ? 6.109 -13.105 38.360 1.00 68.06 121 LYS A CA 1
ATOM 966 C C . LYS A 1 121 ? 6.315 -11.714 38.980 1.00 68.06 121 LYS A C 1
ATOM 968 O O . LYS A 1 121 ? 6.652 -10.736 38.304 1.00 68.06 121 LYS A O 1
ATOM 973 N N . LYS A 1 122 ? 6.067 -11.606 40.288 1.00 62.16 122 LYS A N 1
ATOM 974 C CA . LYS A 1 122 ? 6.295 -10.372 41.059 1.00 62.16 122 LYS A CA 1
ATOM 975 C C . LYS A 1 122 ? 7.786 -10.000 40.966 1.00 62.16 122 LYS A C 1
ATOM 977 O O . LYS A 1 122 ? 8.615 -10.881 41.146 1.00 62.16 122 LYS A O 1
ATOM 982 N N . LYS A 1 123 ? 8.097 -8.717 40.726 1.00 74.75 123 LYS A N 1
ATOM 983 C CA . LYS A 1 123 ? 9.440 -8.133 40.474 1.00 74.75 123 LYS A CA 1
ATOM 984 C C . LYS A 1 123 ? 10.021 -8.268 39.054 1.00 74.75 123 LYS A C 1
ATOM 986 O O . LYS A 1 123 ? 10.947 -7.533 38.741 1.00 74.75 123 LYS A O 1
ATOM 991 N N . ASP A 1 124 ? 9.417 -9.038 38.147 1.00 72.31 124 ASP A N 1
ATOM 992 C CA . ASP A 1 124 ? 9.902 -9.136 36.751 1.00 72.31 124 ASP A CA 1
ATOM 993 C C . ASP A 1 124 ? 9.362 -8.024 35.824 1.00 72.31 124 ASP A C 1
ATOM 995 O O . ASP A 1 124 ? 9.226 -8.214 34.617 1.00 72.31 124 ASP A O 1
ATOM 999 N N . GLU A 1 125 ? 8.970 -6.873 36.371 1.00 71.50 125 GLU A N 1
ATOM 1000 C CA . GLU A 1 125 ? 8.349 -5.767 35.611 1.00 71.50 125 GLU A CA 1
ATOM 1001 C C . GLU A 1 125 ? 9.231 -5.200 34.518 1.00 71.50 125 GLU A C 1
ATOM 1003 O O . GLU A 1 125 ? 8.721 -4.895 33.447 1.00 71.50 125 GLU A O 1
ATOM 1008 N N . TYR A 1 126 ? 10.522 -5.054 34.795 1.00 75.44 126 TYR A N 1
ATOM 1009 C CA . TYR A 1 126 ? 11.454 -4.386 33.892 1.00 75.44 126 TYR A CA 1
ATOM 1010 C C . TYR A 1 126 ? 12.193 -5.354 32.968 1.00 75.44 126 TYR A C 1
ATOM 1012 O O . TYR A 1 126 ? 13.027 -4.923 32.176 1.00 75.44 126 TYR A O 1
ATOM 1020 N N . ASN A 1 127 ? 11.894 -6.658 33.032 1.00 71.44 127 ASN A N 1
ATOM 1021 C CA . ASN A 1 127 ? 12.461 -7.613 32.087 1.00 71.44 127 ASN A CA 1
ATOM 1022 C C . ASN A 1 127 ? 12.004 -7.235 30.662 1.00 71.44 127 ASN A C 1
ATOM 1024 O O . ASN A 1 127 ? 10.796 -7.114 30.458 1.00 71.44 127 ASN A O 1
ATOM 1028 N N . PRO A 1 128 ? 12.904 -7.099 29.670 1.00 69.81 128 PRO A N 1
ATOM 1029 C CA . PRO A 1 128 ? 12.541 -6.769 28.288 1.00 69.81 128 PRO A CA 1
ATOM 1030 C C . PRO A 1 128 ? 11.482 -7.689 27.662 1.00 69.81 128 PRO A C 1
ATOM 1032 O O . PRO A 1 128 ? 10.735 -7.263 26.790 1.00 69.81 128 PRO A O 1
ATOM 1035 N N . LYS A 1 129 ? 11.374 -8.944 28.123 1.00 62.97 129 LYS A N 1
ATOM 1036 C CA . LYS A 1 129 ? 10.320 -9.885 27.694 1.00 62.97 129 LYS A CA 1
ATOM 1037 C C . LYS A 1 129 ? 8.931 -9.539 28.250 1.00 62.97 129 LYS A C 1
ATOM 1039 O O . LYS A 1 129 ? 7.927 -9.996 27.712 1.00 62.97 129 LYS A O 1
ATOM 1044 N N . ASN A 1 130 ? 8.881 -8.752 29.324 1.00 69.56 130 ASN A N 1
ATOM 1045 C CA . ASN A 1 130 ? 7.669 -8.341 30.028 1.00 69.56 130 ASN A CA 1
ATOM 1046 C C . ASN A 1 130 ? 7.315 -6.863 29.824 1.00 69.56 130 ASN A C 1
ATOM 1048 O O . ASN A 1 130 ? 6.267 -6.417 30.298 1.00 69.56 130 ASN A O 1
ATOM 1052 N N . THR A 1 131 ? 8.171 -6.110 29.132 1.00 63.31 131 THR A N 1
ATOM 1053 C CA . THR A 1 131 ? 7.934 -4.720 28.755 1.00 63.31 131 THR A CA 1
ATOM 1054 C C . THR A 1 131 ? 7.597 -4.629 27.272 1.00 63.31 131 THR A C 1
ATOM 1056 O O . THR A 1 131 ? 7.957 -5.479 26.462 1.00 63.31 131 THR A O 1
ATOM 1059 N N . ILE A 1 132 ? 6.855 -3.588 26.909 1.00 60.66 132 ILE A N 1
ATOM 1060 C CA . ILE A 1 132 ? 6.598 -3.246 25.513 1.00 60.66 132 ILE A CA 1
ATOM 1061 C C . ILE A 1 132 ? 7.438 -2.001 25.244 1.00 60.66 132 ILE A C 1
ATOM 1063 O O . ILE A 1 132 ? 7.169 -0.977 25.878 1.00 60.66 132 ILE A O 1
ATOM 1067 N N . PRO A 1 133 ? 8.466 -2.075 24.378 1.00 57.94 133 PRO A N 1
ATOM 1068 C CA . PRO A 1 133 ? 9.311 -0.929 24.084 1.00 57.94 133 PRO A CA 1
ATOM 1069 C C . PRO A 1 133 ? 8.464 0.242 23.585 1.00 57.94 133 PRO A C 1
ATOM 1071 O O . PRO A 1 133 ? 7.665 0.092 22.658 1.00 57.94 133 PRO A O 1
ATOM 1074 N N . THR A 1 134 ? 8.636 1.407 24.204 1.00 54.19 134 THR A N 1
ATOM 1075 C CA . THR A 1 134 ? 8.055 2.669 23.746 1.00 54.19 134 THR A CA 1
ATOM 1076 C C . THR A 1 134 ? 9.185 3.566 23.263 1.00 54.19 134 THR A C 1
ATOM 1078 O O . THR A 1 134 ? 10.242 3.649 23.886 1.00 54.19 134 THR A O 1
ATOM 1081 N N . VAL A 1 135 ? 8.990 4.234 22.131 1.00 52.97 135 VAL A N 1
ATOM 1082 C CA . VAL A 1 135 ? 9.956 5.219 21.634 1.00 52.97 135 VAL A CA 1
ATOM 1083 C C . VAL A 1 135 ? 9.529 6.617 22.071 1.00 52.97 135 VAL A C 1
ATOM 1085 O O . VAL A 1 135 ? 8.350 6.962 21.988 1.00 52.97 135 VAL A O 1
ATOM 1088 N N . LYS A 1 136 ? 10.484 7.421 22.563 1.00 44.84 136 LYS A N 1
ATOM 1089 C CA . LYS A 1 136 ? 10.221 8.777 23.088 1.00 44.84 136 LYS A CA 1
ATOM 1090 C C . LYS A 1 136 ? 9.694 9.738 22.011 1.00 44.84 136 LYS A C 1
ATOM 1092 O O . LYS A 1 136 ? 8.889 10.604 22.332 1.00 44.84 136 LYS A O 1
ATOM 1097 N N . HIS A 1 137 ? 10.071 9.530 20.746 1.00 36.44 137 HIS A N 1
ATOM 1098 C CA . HIS A 1 137 ? 9.532 10.215 19.568 1.00 36.44 137 HIS A CA 1
ATOM 1099 C C . HIS A 1 137 ? 9.493 9.241 18.382 1.00 36.44 137 HIS A C 1
ATOM 1101 O O . HIS A 1 137 ? 10.457 8.518 18.159 1.00 36.44 137 HIS A O 1
ATOM 1107 N N . GLY A 1 138 ? 8.396 9.223 17.618 1.00 49.88 138 GLY A N 1
ATOM 1108 C CA . GLY A 1 138 ? 8.387 8.668 16.262 1.00 49.88 138 GLY A CA 1
ATOM 1109 C C . GLY A 1 138 ? 8.711 7.178 16.129 1.00 49.88 138 GLY A C 1
ATOM 1110 O O . GLY A 1 138 ? 9.718 6.824 15.531 1.00 49.88 138 GLY A O 1
ATOM 1111 N N . GLY A 1 139 ? 7.785 6.292 16.505 1.00 52.31 139 GLY A N 1
ATOM 1112 C CA . GLY A 1 139 ? 7.846 4.870 16.111 1.00 52.31 139 GLY A CA 1
ATOM 1113 C C . GLY A 1 139 ? 7.753 4.635 14.600 1.00 52.31 139 GLY A C 1
ATOM 1114 O O . GLY A 1 139 ? 7.570 3.514 14.155 1.00 52.31 139 GLY A O 1
ATOM 1115 N N . GLY A 1 140 ? 7.824 5.686 13.790 1.00 60.91 140 GLY A N 1
ATOM 1116 C CA . GLY A 1 140 ? 7.399 5.648 12.410 1.00 60.91 140 GLY A CA 1
ATOM 1117 C C . GLY A 1 140 ? 5.896 5.392 12.324 1.00 60.91 140 GLY A C 1
ATOM 1118 O O . GLY A 1 140 ? 5.282 4.598 13.041 1.00 60.91 140 GLY A O 1
ATOM 1119 N N . ASN A 1 141 ? 5.262 6.115 11.426 1.00 70.25 141 ASN A N 1
ATOM 1120 C CA . ASN A 1 141 ? 3.961 5.721 10.946 1.00 70.25 141 ASN A CA 1
ATOM 1121 C C . ASN A 1 141 ? 4.011 5.747 9.437 1.00 70.25 141 ASN A C 1
ATOM 1123 O O . ASN A 1 141 ? 4.817 6.459 8.837 1.00 70.25 141 ASN A O 1
ATOM 1127 N N . ILE A 1 142 ? 3.162 4.927 8.853 1.00 76.94 142 ILE A N 1
ATOM 1128 C CA . ILE A 1 142 ? 2.943 4.936 7.424 1.00 76.94 142 ILE A CA 1
ATOM 1129 C C . ILE A 1 142 ? 1.545 5.481 7.228 1.00 76.94 142 ILE A C 1
ATOM 1131 O O . ILE A 1 142 ? 0.603 5.054 7.901 1.00 76.94 142 ILE A O 1
ATOM 1135 N N . ILE A 1 143 ? 1.432 6.471 6.358 1.00 85.94 143 ILE A N 1
ATOM 1136 C CA . ILE A 1 143 ? 0.143 6.977 5.920 1.00 85.94 143 ILE A CA 1
ATOM 1137 C C . ILE A 1 143 ? -0.090 6.353 4.552 1.00 85.94 143 ILE A C 1
ATOM 1139 O O . ILE A 1 143 ? 0.787 6.382 3.688 1.00 85.94 143 ILE A O 1
ATOM 1143 N N . LEU A 1 144 ? -1.234 5.708 4.392 1.00 87.69 144 LEU A N 1
ATOM 1144 C CA . LEU A 1 144 ? -1.617 5.013 3.176 1.00 87.69 144 LEU A CA 1
ATOM 1145 C C . LEU A 1 144 ? -2.903 5.640 2.662 1.00 87.69 144 LEU A C 1
ATOM 1147 O O . LEU A 1 144 ? -3.865 5.733 3.413 1.00 87.69 144 LEU A O 1
ATOM 1151 N N . TRP A 1 145 ? -2.923 6.023 1.395 1.00 94.31 145 TRP A N 1
ATOM 1152 C CA . TRP A 1 145 ? -4.148 6.221 0.637 1.00 94.31 145 TRP A CA 1
ATOM 1153 C C . TRP A 1 145 ? -4.532 4.897 -0.015 1.00 94.31 145 TRP A C 1
ATOM 1155 O O . TRP A 1 145 ? -3.667 4.188 -0.535 1.00 94.31 145 TRP A O 1
ATOM 1165 N N . GLY A 1 146 ? -5.812 4.560 -0.042 1.00 93.75 146 GLY A N 1
ATOM 1166 C CA . GLY A 1 146 ? -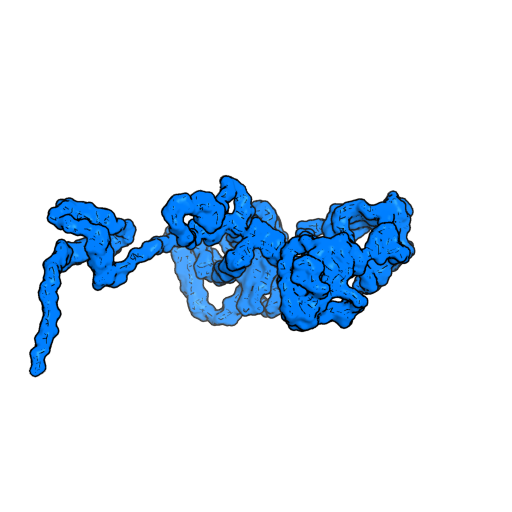6.283 3.436 -0.840 1.00 93.75 146 GLY A CA 1
ATOM 1167 C C . GLY A 1 146 ? -7.703 3.625 -1.318 1.00 93.75 146 GLY A C 1
ATOM 1168 O O . GLY A 1 146 ? -8.416 4.527 -0.882 1.00 93.75 146 GLY A O 1
ATOM 1169 N N . CYS A 1 147 ? -8.101 2.744 -2.228 1.00 96.50 147 CYS A N 1
ATOM 1170 C CA . CYS A 1 147 ? -9.462 2.688 -2.726 1.00 96.50 147 CYS A CA 1
ATOM 1171 C C . CYS A 1 147 ? -9.921 1.246 -2.941 1.00 96.50 147 CYS A C 1
ATOM 1173 O O . CYS A 1 147 ? -9.099 0.343 -3.118 1.00 96.50 147 CYS A O 1
ATOM 1175 N N . PHE A 1 148 ? -11.230 1.018 -2.917 1.00 96.56 148 PHE A N 1
ATOM 1176 C CA . PHE A 1 148 ? -11.823 -0.277 -3.243 1.00 96.56 148 PHE A CA 1
ATOM 1177 C C . PHE A 1 148 ? -13.263 -0.116 -3.746 1.00 96.56 148 PHE A C 1
ATOM 1179 O O . PHE A 1 148 ? -13.904 0.912 -3.529 1.00 96.56 148 PHE A O 1
ATOM 1186 N N . SER A 1 149 ? -13.775 -1.151 -4.404 1.00 96.62 149 SER A N 1
ATOM 1187 C CA . SER A 1 149 ? -15.191 -1.278 -4.758 1.00 96.62 149 SER A CA 1
ATOM 1188 C C . SER A 1 149 ? -15.694 -2.682 -4.426 1.00 96.62 149 SER A C 1
ATOM 1190 O O . SER A 1 149 ? -14.921 -3.542 -3.995 1.00 96.62 149 SER A O 1
ATOM 1192 N N . ALA A 1 150 ? -16.977 -2.953 -4.679 1.00 94.12 150 ALA A N 1
ATOM 1193 C CA . ALA A 1 150 ? -17.540 -4.300 -4.551 1.00 94.12 150 ALA A CA 1
ATOM 1194 C C . ALA A 1 150 ? -16.785 -5.354 -5.391 1.00 94.12 150 ALA A C 1
ATOM 1196 O O . ALA A 1 150 ? -16.776 -6.534 -5.052 1.00 94.12 150 ALA A O 1
ATOM 1197 N N . LYS A 1 151 ? -16.085 -4.931 -6.455 1.00 91.06 151 LYS A N 1
ATOM 1198 C CA . LYS A 1 151 ? -15.285 -5.813 -7.321 1.00 91.06 151 LYS A CA 1
ATOM 1199 C C . LYS A 1 151 ? -13.905 -6.162 -6.759 1.00 91.06 151 LYS A C 1
ATOM 1201 O O . LYS A 1 151 ? -13.204 -6.978 -7.353 1.00 91.06 151 LYS A O 1
ATOM 1206 N N . GLY A 1 152 ? -13.494 -5.542 -5.656 1.00 88.81 152 GLY A N 1
ATOM 1207 C CA . GLY A 1 152 ? -12.221 -5.809 -4.998 1.00 88.81 152 GLY A CA 1
ATOM 1208 C C . GLY A 1 152 ? -11.412 -4.554 -4.690 1.00 88.81 152 GLY A C 1
ATOM 1209 O O . GLY A 1 152 ? -11.877 -3.417 -4.786 1.00 88.81 152 GLY A O 1
ATOM 1210 N N . THR A 1 153 ? -10.166 -4.779 -4.284 1.00 88.94 153 THR A N 1
ATOM 1211 C CA . THR A 1 153 ? -9.243 -3.722 -3.868 1.00 88.94 153 THR A CA 1
ATOM 1212 C C . THR A 1 153 ? -8.642 -3.000 -5.065 1.00 88.94 153 THR A C 1
ATOM 1214 O O . THR A 1 153 ? -8.131 -3.636 -5.987 1.00 88.94 153 THR A O 1
ATOM 1217 N N . GLY A 1 154 ? -8.649 -1.671 -5.019 1.00 86.25 154 GLY A N 1
ATOM 1218 C CA . GLY A 1 154 ? -7.852 -0.838 -5.904 1.00 86.25 154 GLY A CA 1
ATOM 1219 C C . GLY A 1 154 ? -6.397 -0.746 -5.441 1.00 86.25 154 GLY A C 1
ATOM 1220 O O . GLY A 1 154 ? -5.910 -1.541 -4.634 1.00 86.25 154 GLY A O 1
ATOM 1221 N N . ARG A 1 155 ? -5.686 0.251 -5.964 1.00 85.25 155 ARG A N 1
ATOM 1222 C CA . ARG A 1 155 ? -4.290 0.523 -5.612 1.00 85.25 155 ARG A CA 1
ATOM 1223 C C . ARG A 1 155 ? -4.169 1.072 -4.192 1.00 85.25 155 ARG A C 1
ATOM 1225 O O . ARG A 1 155 ? -5.003 1.857 -3.741 1.00 85.25 155 ARG A O 1
ATOM 1232 N N . LEU A 1 156 ? -3.075 0.697 -3.534 1.00 83.12 156 LEU A N 1
ATOM 1233 C CA . LEU A 1 156 ? -2.661 1.186 -2.222 1.00 83.12 156 LEU A CA 1
ATOM 1234 C C . LEU A 1 156 ? -1.400 2.042 -2.385 1.00 83.12 156 LEU A C 1
ATOM 1236 O O . LEU A 1 156 ? -0.385 1.583 -2.912 1.00 83.12 156 LEU A O 1
ATOM 1240 N N . HIS A 1 157 ? -1.456 3.293 -1.944 1.00 82.69 157 HIS A N 1
ATOM 1241 C CA . HIS A 1 157 ? -0.402 4.276 -2.142 1.00 82.69 157 HIS A CA 1
ATOM 1242 C C . HIS A 1 157 ? 0.121 4.795 -0.804 1.00 82.69 157 HIS A C 1
ATOM 1244 O O . HIS A 1 157 ? -0.628 5.338 0.001 1.00 82.69 157 HIS A O 1
ATOM 1250 N N . ARG A 1 158 ? 1.426 4.658 -0.564 1.00 84.62 158 ARG A N 1
ATOM 1251 C CA . ARG A 1 158 ? 2.078 5.253 0.602 1.00 84.62 158 ARG A CA 1
ATOM 1252 C C . ARG A 1 158 ? 2.284 6.744 0.375 1.00 84.62 158 ARG A C 1
ATOM 1254 O O . ARG A 1 158 ? 2.878 7.126 -0.623 1.00 84.62 158 ARG A O 1
ATOM 1261 N N . ILE A 1 159 ? 1.839 7.543 1.332 1.00 83.00 159 ILE A N 1
ATOM 1262 C CA . ILE A 1 159 ? 1.992 8.993 1.349 1.00 83.00 159 ILE A CA 1
ATOM 1263 C C . ILE A 1 159 ? 3.267 9.332 2.114 1.00 83.00 159 ILE A C 1
ATOM 1265 O O . ILE A 1 159 ? 3.469 8.873 3.244 1.00 83.00 159 ILE A O 1
ATOM 1269 N N . GLU A 1 160 ? 4.120 10.142 1.498 1.00 79.06 160 GLU A N 1
ATOM 1270 C CA . GLU A 1 160 ? 5.359 10.616 2.103 1.00 79.06 160 GLU A CA 1
ATOM 1271 C C . GLU A 1 160 ? 5.200 12.067 2.557 1.00 79.06 160 GLU A C 1
ATOM 1273 O O . GLU A 1 160 ? 4.844 12.952 1.784 1.00 79.06 160 GLU A O 1
ATOM 1278 N N . GLY A 1 161 ? 5.439 12.309 3.847 1.00 79.94 161 GLY A N 1
ATOM 1279 C CA . GLY A 1 161 ? 5.254 13.626 4.445 1.00 79.94 161 GLY A CA 1
ATOM 1280 C C . GLY A 1 161 ? 3.783 14.010 4.637 1.00 79.94 161 GLY A C 1
ATOM 1281 O O . GLY A 1 161 ? 2.902 13.166 4.816 1.00 79.94 161 GLY A O 1
ATOM 1282 N N . ARG A 1 162 ? 3.529 15.321 4.682 1.00 83.69 162 ARG A N 1
ATOM 1283 C CA . ARG A 1 162 ? 2.185 15.877 4.855 1.00 83.69 162 ARG A CA 1
ATOM 1284 C C . ARG A 1 162 ? 1.535 16.044 3.486 1.00 83.69 162 ARG A C 1
ATOM 1286 O O . ARG A 1 162 ? 2.036 16.806 2.669 1.00 83.69 162 ARG A O 1
ATOM 1293 N N . MET A 1 163 ? 0.397 15.388 3.276 1.00 88.94 163 MET A N 1
ATOM 1294 C CA . MET A 1 163 ? -0.364 15.540 2.039 1.00 88.94 163 MET A CA 1
ATOM 1295 C C . MET A 1 163 ? -0.977 16.939 1.933 1.00 88.94 163 MET A C 1
ATOM 1297 O O . MET A 1 163 ? -1.710 17.373 2.825 1.00 88.94 163 MET A O 1
ATOM 1301 N N . ASP A 1 164 ? -0.720 17.607 0.813 1.00 92.88 164 ASP A N 1
ATOM 1302 C CA . ASP A 1 164 ? -1.429 18.811 0.393 1.00 92.88 164 ASP A CA 1
ATOM 1303 C C . ASP A 1 164 ? -2.404 18.517 -0.763 1.00 92.88 164 ASP A C 1
ATOM 1305 O O . ASP A 1 164 ? -2.531 17.389 -1.247 1.00 92.88 164 ASP A O 1
ATOM 1309 N N . GLY A 1 165 ? -3.125 19.543 -1.221 1.00 93.06 165 GLY A N 1
ATOM 1310 C CA . GLY A 1 165 ? -4.081 19.380 -2.315 1.00 93.06 165 GLY A CA 1
ATOM 1311 C C . GLY A 1 165 ? -3.439 19.018 -3.662 1.00 93.06 165 GLY A C 1
ATOM 1312 O O . GLY A 1 165 ? -4.109 18.412 -4.495 1.00 93.06 165 GLY A O 1
ATOM 1313 N N . ALA A 1 166 ? -2.179 19.389 -3.912 1.00 94.12 166 ALA A N 1
ATOM 1314 C CA . ALA A 1 166 ? -1.488 19.061 -5.159 1.00 94.12 166 ALA A CA 1
ATOM 1315 C C . ALA A 1 166 ? -1.087 17.586 -5.187 1.00 94.12 166 ALA A C 1
ATOM 1317 O O . ALA A 1 166 ? -1.465 16.879 -6.124 1.00 94.12 166 ALA A O 1
ATOM 1318 N N . MET A 1 167 ? -0.451 17.120 -4.112 1.00 94.69 167 MET A N 1
ATOM 1319 C CA . MET A 1 167 ? -0.127 15.715 -3.889 1.00 94.69 167 MET A CA 1
ATOM 1320 C C . MET A 1 167 ? -1.386 14.846 -3.950 1.00 94.69 167 MET A C 1
ATOM 1322 O O . MET A 1 167 ? -1.386 13.805 -4.597 1.00 94.69 167 MET A O 1
ATOM 1326 N N . TYR A 1 168 ? -2.498 15.294 -3.358 1.00 95.62 168 TYR A N 1
ATOM 1327 C CA . TYR A 1 168 ? -3.766 14.567 -3.436 1.00 95.62 168 TYR A CA 1
ATOM 1328 C C . TYR A 1 168 ? -4.238 14.355 -4.885 1.00 95.62 168 TYR A C 1
ATOM 1330 O O . TYR A 1 168 ? -4.554 13.234 -5.284 1.00 95.62 168 TYR A O 1
ATOM 1338 N N . ARG A 1 169 ? -4.240 15.410 -5.713 1.00 95.50 169 ARG A N 1
ATOM 1339 C CA . ARG A 1 169 ? -4.632 15.303 -7.133 1.00 95.50 169 ARG A CA 1
ATOM 1340 C C . ARG A 1 169 ? -3.705 14.380 -7.922 1.00 95.50 169 ARG A C 1
ATOM 1342 O O . ARG A 1 169 ? -4.178 13.659 -8.800 1.00 95.50 169 ARG A O 1
ATOM 1349 N N . GLU A 1 170 ? -2.411 14.391 -7.619 1.00 94.56 170 GLU A N 1
ATOM 1350 C CA . GLU A 1 170 ? -1.439 13.476 -8.219 1.00 94.56 170 GLU A CA 1
ATOM 1351 C C . GLU A 1 170 ? -1.713 12.019 -7.821 1.00 94.56 170 GLU A C 1
ATOM 1353 O O . GLU A 1 170 ? -1.765 11.139 -8.683 1.00 94.56 170 GLU A O 1
ATOM 1358 N N . ILE A 1 171 ? -1.991 11.765 -6.539 1.00 92.94 171 ILE A N 1
ATOM 1359 C CA . ILE A 1 171 ? -2.377 10.439 -6.045 1.00 92.94 171 ILE A CA 1
ATOM 1360 C C . ILE A 1 171 ? -3.624 9.943 -6.779 1.00 92.94 171 ILE A C 1
ATOM 1362 O O . ILE A 1 171 ? -3.627 8.807 -7.260 1.00 92.94 171 ILE A O 1
ATOM 1366 N N . LEU A 1 172 ? -4.653 10.781 -6.941 1.00 95.19 172 LEU A N 1
ATOM 1367 C CA . LEU A 1 172 ? -5.842 10.406 -7.709 1.00 95.19 172 LEU A CA 1
ATOM 1368 C C . LEU A 1 172 ? -5.501 10.112 -9.179 1.00 95.19 172 LEU A C 1
ATOM 1370 O O . LEU A 1 172 ? -5.960 9.109 -9.726 1.00 95.19 172 LEU A O 1
ATOM 1374 N N . ALA A 1 173 ? -4.673 10.938 -9.822 1.00 92.56 173 ALA A N 1
ATOM 1375 C CA . ALA A 1 173 ? -4.272 10.730 -11.214 1.00 92.56 173 ALA A CA 1
ATOM 1376 C C . ALA A 1 173 ? -3.565 9.378 -11.420 1.00 92.56 173 ALA A C 1
ATOM 1378 O O . ALA A 1 173 ? -3.896 8.637 -12.349 1.00 92.56 173 ALA A O 1
ATOM 1379 N N . ASN A 1 174 ? -2.632 9.053 -10.523 1.00 90.88 174 ASN A N 1
ATOM 1380 C CA . ASN A 1 174 ? -1.735 7.907 -10.643 1.00 90.88 174 ASN A CA 1
ATOM 1381 C C . ASN A 1 174 ? -2.337 6.601 -10.103 1.00 90.88 174 ASN A C 1
ATOM 1383 O O . ASN A 1 174 ? -1.892 5.513 -10.481 1.00 90.88 174 ASN A O 1
ATOM 1387 N N . ASN A 1 175 ? -3.345 6.678 -9.227 1.00 90.75 175 ASN A N 1
ATOM 1388 C CA . ASN A 1 175 ? -3.860 5.502 -8.524 1.00 90.75 175 ASN A CA 1
ATOM 1389 C C . ASN A 1 175 ? -5.359 5.258 -8.734 1.00 90.75 175 ASN A C 1
ATOM 1391 O O . ASN A 1 175 ? -5.734 4.112 -8.980 1.00 90.75 175 ASN A O 1
ATOM 1395 N N . LEU A 1 176 ? -6.215 6.287 -8.713 1.00 94.06 176 LEU A N 1
ATOM 1396 C CA . LEU A 1 176 ? -7.671 6.105 -8.818 1.00 94.06 176 LEU A CA 1
ATOM 1397 C C . LEU A 1 176 ? -8.078 5.569 -10.196 1.00 94.06 176 LEU A C 1
ATOM 1399 O O . LEU A 1 176 ? -8.674 4.498 -10.300 1.00 94.06 176 LEU A O 1
ATOM 1403 N N . LEU A 1 177 ? -7.724 6.285 -11.268 1.00 89.94 177 LEU A N 1
ATOM 1404 C CA . LEU A 1 177 ? -8.135 5.908 -12.626 1.00 89.94 177 LEU A CA 1
ATOM 1405 C C . LEU A 1 177 ? -7.578 4.540 -13.057 1.00 89.94 177 LEU A C 1
ATOM 1407 O O . LEU A 1 177 ? -8.336 3.757 -13.634 1.00 89.94 177 LEU A O 1
ATOM 1411 N N . PRO A 1 178 ? -6.306 4.194 -12.775 1.00 90.94 178 PRO A N 1
ATOM 1412 C CA . PRO A 1 178 ? -5.817 2.843 -13.029 1.00 90.94 178 PRO A CA 1
ATOM 1413 C C . PRO A 1 178 ? -6.563 1.763 -12.237 1.00 90.94 178 PRO A C 1
ATOM 1415 O O . PRO A 1 178 ? -6.812 0.695 -12.789 1.00 90.94 178 PRO A O 1
ATOM 1418 N N . SER A 1 179 ? -6.977 2.041 -10.994 1.00 89.00 179 SER A N 1
ATOM 1419 C CA . SER A 1 179 ? -7.751 1.090 -10.179 1.00 89.00 179 SER A CA 1
ATOM 1420 C C . SER A 1 179 ? -9.123 0.802 -10.785 1.00 89.00 179 SER A C 1
ATOM 1422 O O . SER A 1 179 ? -9.508 -0.355 -10.910 1.00 89.00 179 SER A O 1
ATOM 1424 N N . VAL A 1 180 ? -9.829 1.840 -11.244 1.00 94.00 180 VAL A N 1
ATOM 1425 C CA . VAL A 1 180 ? -11.125 1.707 -11.936 1.00 94.00 180 VAL A CA 1
ATOM 1426 C C . VAL A 1 180 ? -11.001 0.803 -13.169 1.00 94.00 180 VAL A C 1
ATOM 1428 O O . VAL A 1 180 ? -11.844 -0.071 -13.387 1.00 94.00 180 VAL A O 1
ATOM 1431 N N . ARG A 1 181 ? -9.935 0.986 -13.967 1.00 91.88 181 ARG A N 1
ATOM 1432 C CA . ARG A 1 181 ? -9.668 0.164 -15.161 1.00 91.88 181 ARG A CA 1
ATOM 1433 C C . ARG A 1 181 ? -9.327 -1.278 -14.795 1.00 91.88 181 ARG A C 1
ATOM 1435 O O . ARG A 1 181 ? -9.888 -2.192 -15.392 1.00 91.88 181 ARG A O 1
ATOM 1442 N N . ALA A 1 182 ? -8.444 -1.479 -13.816 1.00 87.50 182 ALA A N 1
ATOM 1443 C CA . ALA A 1 182 ? -8.029 -2.807 -13.364 1.00 87.50 182 ALA A CA 1
ATOM 1444 C C . ALA A 1 182 ? -9.213 -3.621 -12.819 1.00 87.50 182 ALA A C 1
ATOM 1446 O O .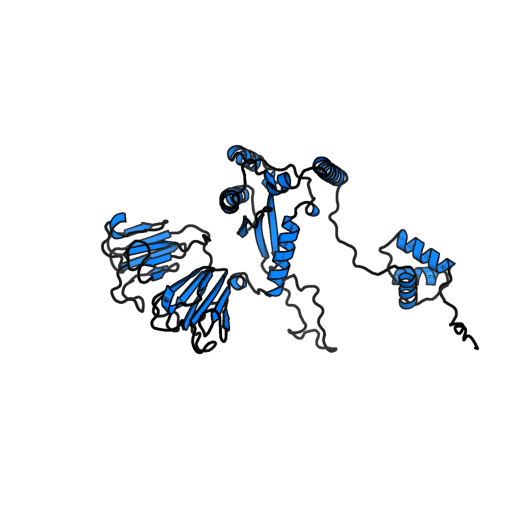 ALA A 1 182 ? -9.361 -4.795 -13.145 1.00 87.50 182 ALA A O 1
ATOM 1447 N N . LEU A 1 183 ? -10.108 -2.968 -12.071 1.00 88.25 183 LEU A N 1
ATOM 1448 C CA . LEU A 1 183 ? -11.327 -3.571 -11.525 1.00 88.25 183 LEU A CA 1
ATOM 1449 C C . LEU A 1 183 ? -12.458 -3.711 -12.555 1.00 88.25 183 LEU A C 1
ATOM 1451 O O . LEU A 1 183 ? -13.529 -4.218 -12.220 1.00 88.25 183 LEU A O 1
ATOM 1455 N N . LYS A 1 184 ? -12.253 -3.263 -13.804 1.00 93.50 184 LYS A N 1
ATOM 1456 C CA . LYS A 1 184 ? -13.253 -3.301 -14.884 1.00 93.50 184 LYS A CA 1
ATOM 1457 C C . LYS A 1 184 ? -14.606 -2.739 -14.423 1.00 93.50 184 LYS A C 1
ATOM 1459 O O . LYS A 1 184 ? -15.657 -3.373 -14.581 1.00 93.50 184 LYS A O 1
ATOM 1464 N N . MET A 1 185 ? -14.588 -1.580 -13.766 1.00 93.38 185 MET A N 1
ATOM 1465 C CA . MET A 1 185 ? -15.823 -0.928 -13.327 1.00 93.38 185 MET A CA 1
ATOM 1466 C C . MET A 1 185 ? -16.657 -0.480 -14.532 1.00 93.38 185 MET A C 1
ATOM 1468 O O . MET A 1 185 ? -16.120 -0.109 -15.577 1.00 93.38 185 MET A O 1
ATOM 1472 N N . GLY A 1 186 ? -17.981 -0.554 -14.388 1.00 88.38 186 GLY A N 1
ATOM 1473 C CA . GLY A 1 186 ? -18.916 -0.157 -15.437 1.00 88.38 186 GLY A CA 1
ATOM 1474 C C . GLY A 1 186 ? -18.904 1.350 -15.706 1.00 88.38 186 GLY A C 1
ATOM 1475 O O . GLY A 1 186 ? -18.286 2.141 -14.987 1.00 88.38 186 GLY A O 1
ATOM 1476 N N . ARG A 1 187 ? -19.626 1.764 -16.751 1.00 89.88 187 ARG A N 1
ATOM 1477 C CA . ARG A 1 187 ? -19.894 3.189 -16.995 1.00 89.88 187 ARG A CA 1
ATOM 1478 C C . ARG A 1 187 ? -20.738 3.765 -15.852 1.00 89.88 187 ARG A C 1
ATOM 1480 O O . ARG A 1 187 ? -21.550 3.057 -15.265 1.00 89.88 187 ARG A O 1
ATOM 1487 N N . GLY A 1 188 ? -20.558 5.054 -15.569 1.00 91.69 188 GLY A N 1
ATOM 1488 C CA . GLY A 1 188 ? -21.329 5.755 -14.536 1.00 91.69 188 GLY A CA 1
ATOM 1489 C C . GLY A 1 188 ? -20.905 5.451 -13.097 1.00 91.69 188 GLY A C 1
ATOM 1490 O O . GLY A 1 188 ? -21.694 5.676 -12.186 1.00 91.69 188 GLY A O 1
ATOM 1491 N N . TRP A 1 189 ? -19.686 4.944 -12.887 1.00 95.75 189 TRP A N 1
ATOM 1492 C CA . TRP A 1 189 ? -19.120 4.797 -11.547 1.00 95.75 189 TRP A CA 1
ATOM 1493 C C . TRP A 1 189 ? -19.006 6.149 -10.829 1.00 95.75 189 TRP A C 1
ATOM 1495 O O . TRP A 1 189 ? -18.868 7.202 -11.460 1.00 95.75 189 TRP A O 1
ATOM 1505 N N . VAL A 1 190 ? -19.074 6.105 -9.500 1.00 97.00 190 VAL A N 1
ATOM 1506 C CA . VAL A 1 190 ? -19.061 7.286 -8.631 1.00 97.00 190 VAL A CA 1
ATOM 1507 C C . VAL A 1 190 ? -17.856 7.209 -7.706 1.00 97.00 190 VAL A C 1
ATOM 1509 O O . VAL A 1 190 ? -17.536 6.150 -7.175 1.00 97.00 190 VAL A O 1
ATOM 1512 N N . PHE A 1 191 ? -17.169 8.328 -7.523 1.00 97.88 191 PHE A N 1
ATOM 1513 C CA . PHE A 1 191 ? -16.040 8.445 -6.616 1.00 97.88 191 PHE A CA 1
ATOM 1514 C C . PHE A 1 191 ? -16.501 8.930 -5.242 1.00 97.88 191 PHE A C 1
ATOM 1516 O O . PHE A 1 191 ? -17.170 9.957 -5.150 1.00 97.88 191 PHE A O 1
ATOM 1523 N N . GLN A 1 192 ? -16.110 8.235 -4.179 1.00 97.25 192 GLN A N 1
ATOM 1524 C CA . GLN A 1 192 ? -16.316 8.694 -2.811 1.00 97.25 192 GLN A CA 1
ATOM 1525 C C . GLN A 1 192 ? -14.976 9.118 -2.191 1.00 97.25 192 GLN A C 1
ATOM 1527 O O . GLN A 1 192 ? -13.977 8.398 -2.261 1.00 97.25 192 GLN A O 1
ATOM 1532 N N . HIS A 1 193 ? -14.982 10.302 -1.578 1.00 95.44 193 HIS A N 1
ATOM 1533 C CA . HIS A 1 193 ? -13.952 10.796 -0.666 1.00 95.44 193 HIS A CA 1
ATOM 1534 C C . HIS A 1 193 ? -14.606 11.616 0.452 1.00 95.44 193 HIS A C 1
ATOM 1536 O O . HIS A 1 193 ? -15.777 11.988 0.342 1.00 95.44 193 HIS A O 1
ATOM 1542 N N . ASP A 1 194 ? -13.881 11.877 1.536 1.00 91.62 194 ASP A N 1
ATOM 1543 C CA . ASP A 1 194 ? -14.404 12.692 2.631 1.00 91.62 194 ASP A CA 1
ATOM 1544 C C . ASP A 1 194 ? -14.343 14.207 2.328 1.00 91.62 194 ASP A C 1
ATOM 1546 O O . ASP A 1 194 ? -13.816 14.657 1.307 1.00 91.62 194 ASP A O 1
ATOM 1550 N N . ASN A 1 195 ? -14.863 15.009 3.260 1.00 92.12 195 ASN A N 1
ATOM 1551 C CA . ASN A 1 195 ? -14.913 16.467 3.142 1.00 92.12 195 ASN A CA 1
ATOM 1552 C C . ASN A 1 195 ? -13.677 17.179 3.718 1.00 92.12 195 ASN A C 1
ATOM 1554 O O . ASN A 1 195 ? -13.798 18.315 4.191 1.00 92.12 195 ASN A O 1
ATOM 1558 N N . ASP A 1 196 ? -12.496 16.553 3.715 1.00 91.12 196 ASP A N 1
ATOM 1559 C CA . ASP A 1 196 ? -11.262 17.241 4.105 1.00 91.12 196 ASP A CA 1
ATOM 1560 C C . ASP A 1 196 ? -11.103 18.552 3.295 1.00 91.12 196 ASP A C 1
ATOM 1562 O O . ASP A 1 196 ? -11.403 18.592 2.091 1.00 91.12 196 ASP A O 1
ATOM 1566 N N . PRO A 1 197 ? -10.643 19.659 3.914 1.00 93.12 197 PRO A N 1
ATOM 1567 C CA . PRO A 1 197 ? -10.347 20.903 3.205 1.00 93.12 197 PRO A CA 1
ATOM 1568 C C . PRO A 1 197 ? -9.553 20.722 1.899 1.00 93.12 197 PRO A C 1
ATOM 1570 O O . PRO A 1 197 ? -9.812 21.427 0.924 1.00 93.12 197 PRO A O 1
ATOM 1573 N N . LYS A 1 198 ? -8.624 19.757 1.833 1.00 93.69 198 LYS A N 1
ATOM 1574 C CA . LYS A 1 198 ? -7.824 19.475 0.625 1.00 93.69 198 LYS A CA 1
ATOM 1575 C C . LYS A 1 198 ? -8.647 18.847 -0.510 1.00 93.69 198 LYS A C 1
ATOM 1577 O O . LYS A 1 198 ? -8.364 19.089 -1.688 1.00 93.69 198 LYS A O 1
ATOM 1582 N N . HIS A 1 199 ? -9.697 18.105 -0.165 1.00 93.88 199 HIS A N 1
ATOM 1583 C CA . HIS A 1 199 ? -10.620 17.457 -1.101 1.00 93.88 199 HIS A CA 1
ATOM 1584 C C . HIS A 1 199 ? -11.646 18.452 -1.644 1.00 93.88 199 HIS A C 1
ATOM 1586 O O . HIS A 1 199 ? -11.971 18.448 -2.831 1.00 93.88 199 HIS A O 1
ATOM 1592 N N . THR A 1 200 ? -12.097 19.364 -0.781 1.00 92.56 200 THR A N 1
ATOM 1593 C CA . THR A 1 200 ? -13.129 20.359 -1.099 1.00 92.56 200 THR A CA 1
ATOM 1594 C C . THR A 1 200 ? -12.577 21.682 -1.642 1.00 92.56 200 THR A C 1
ATOM 1596 O O . THR A 1 200 ? -13.357 22.532 -2.088 1.00 92.56 200 THR A O 1
ATOM 1599 N N . ALA A 1 201 ? -11.249 21.850 -1.661 1.00 94.88 201 ALA A N 1
ATOM 1600 C CA . ALA A 1 201 ? -10.566 23.003 -2.238 1.00 94.88 201 ALA A CA 1
ATOM 1601 C C . ALA A 1 201 ? -10.964 23.238 -3.706 1.00 94.88 201 ALA A C 1
ATOM 1603 O O . ALA A 1 201 ? -11.121 22.294 -4.485 1.00 94.88 201 ALA A O 1
ATOM 1604 N N . ARG A 1 202 ? -11.053 24.514 -4.112 1.00 96.38 202 ARG A N 1
ATOM 1605 C CA . ARG A 1 202 ? -11.463 24.918 -5.472 1.00 96.38 202 ARG A CA 1
ATOM 1606 C C . ARG A 1 202 ? -10.664 24.197 -6.562 1.00 96.38 202 ARG A C 1
ATOM 1608 O O . ARG A 1 202 ? -11.257 23.601 -7.454 1.00 96.38 202 ARG A O 1
ATOM 1615 N N . ALA A 1 203 ? -9.337 24.176 -6.433 1.00 96.06 203 ALA A N 1
ATOM 1616 C CA . ALA A 1 203 ? -8.450 23.513 -7.390 1.00 96.06 203 ALA A CA 1
ATOM 1617 C C . ALA A 1 203 ? -8.721 21.999 -7.512 1.00 96.06 203 ALA A C 1
ATOM 1619 O O . ALA A 1 203 ? -8.618 21.431 -8.598 1.00 96.06 203 ALA A O 1
ATOM 1620 N N . THR A 1 204 ? -9.089 21.335 -6.413 1.00 96.25 204 THR A N 1
ATOM 1621 C CA . THR A 1 204 ? -9.424 19.904 -6.415 1.00 96.25 204 THR A CA 1
ATOM 1622 C C . THR A 1 204 ? -10.778 19.658 -7.078 1.00 96.25 204 THR A C 1
ATOM 1624 O O . THR A 1 204 ? -10.873 18.799 -7.953 1.00 96.25 204 THR A O 1
ATOM 1627 N N . LYS A 1 205 ? -11.799 20.468 -6.768 1.00 95.88 205 LYS A N 1
ATOM 1628 C CA . LYS A 1 205 ? -13.114 20.408 -7.434 1.00 95.88 205 LYS A CA 1
ATOM 1629 C C . LYS A 1 205 ? -13.016 20.655 -8.944 1.00 95.88 205 LYS A C 1
ATOM 1631 O O . LYS A 1 205 ? -13.613 19.925 -9.733 1.00 95.88 205 LYS A O 1
ATOM 1636 N N . GLU A 1 206 ? -12.227 21.645 -9.360 1.00 96.81 206 GLU A N 1
ATOM 1637 C CA . GLU A 1 206 ? -11.971 21.931 -10.777 1.00 96.81 206 GLU A CA 1
ATOM 1638 C C . GLU A 1 206 ? -11.263 20.769 -11.482 1.00 96.81 206 GLU A C 1
ATOM 1640 O O . GLU A 1 206 ? -11.635 20.411 -12.602 1.00 96.81 206 GLU A O 1
ATOM 1645 N N . TRP A 1 207 ? -10.283 20.145 -10.823 1.00 96.31 207 TRP A N 1
ATOM 1646 C CA . TRP A 1 207 ? -9.586 18.978 -11.358 1.00 96.31 207 TRP A CA 1
ATOM 1647 C C . TRP A 1 207 ? -10.524 17.779 -11.538 1.00 96.31 207 TRP A C 1
ATOM 1649 O O . TRP A 1 207 ? -10.529 17.174 -12.610 1.00 96.31 207 TRP A O 1
ATOM 1659 N N . LEU A 1 208 ? -11.364 17.478 -10.540 1.00 96.06 208 LEU A N 1
ATOM 1660 C CA . LEU A 1 208 ? -12.368 16.407 -10.612 1.00 96.06 208 LEU A CA 1
ATOM 1661 C C . LEU A 1 208 ? -13.339 16.636 -11.778 1.00 96.06 208 LEU A C 1
ATOM 1663 O O . LEU A 1 208 ? -13.575 15.726 -12.576 1.00 96.06 208 LEU A O 1
ATOM 1667 N N . ARG A 1 209 ? -13.819 17.878 -11.945 1.00 95.81 209 ARG A N 1
ATOM 1668 C CA . ARG A 1 209 ? -14.675 18.280 -13.071 1.00 95.81 209 ARG A CA 1
ATOM 1669 C C . ARG A 1 209 ? -13.974 18.085 -14.416 1.00 95.81 209 ARG A C 1
ATOM 1671 O O . ARG A 1 209 ? -14.562 17.508 -15.324 1.00 95.81 209 ARG A O 1
ATOM 1678 N N . LYS A 1 210 ? -12.712 18.518 -14.543 1.00 95.75 210 LYS A N 1
ATOM 1679 C CA . LYS A 1 210 ? -11.906 18.353 -15.769 1.00 95.75 210 LYS A CA 1
ATOM 1680 C C . LYS A 1 210 ? -11.656 16.880 -16.112 1.00 95.75 210 LYS A C 1
ATOM 1682 O O . LYS A 1 210 ? -11.492 16.542 -17.278 1.00 95.75 210 LYS A O 1
ATOM 1687 N N . LYS A 1 211 ? -11.613 16.003 -15.108 1.00 92.88 211 LYS A N 1
ATOM 1688 C CA . LYS A 1 211 ? -11.487 14.548 -15.281 1.00 92.88 211 LYS A CA 1
ATOM 1689 C C . LYS A 1 211 ? -12.831 13.834 -15.456 1.00 92.88 211 LYS A C 1
ATOM 1691 O O . LYS A 1 211 ? -12.827 12.613 -15.578 1.00 92.88 211 LYS A O 1
ATOM 1696 N N . HIS A 1 212 ? -13.944 14.572 -15.497 1.00 93.31 212 HIS A N 1
ATOM 1697 C CA . HIS A 1 212 ? -15.305 14.040 -15.608 1.00 93.31 212 HIS A CA 1
ATOM 1698 C C . HIS A 1 212 ? -15.650 13.021 -14.509 1.00 93.31 212 HIS A C 1
ATOM 1700 O O . HIS A 1 212 ? -16.328 12.026 -14.757 1.00 93.31 212 HIS A O 1
ATOM 1706 N N . LEU A 1 213 ? -15.166 13.262 -13.287 1.00 93.38 213 LEU A N 1
ATOM 1707 C CA . LEU A 1 213 ? -15.423 12.399 -12.137 1.00 93.38 213 LEU A CA 1
ATOM 1708 C C . LEU A 1 213 ? -16.694 12.838 -11.408 1.00 93.38 213 LEU A C 1
ATOM 1710 O O . LEU A 1 213 ? -16.775 13.969 -10.926 1.00 93.38 213 LEU A O 1
ATOM 1714 N N . LYS A 1 214 ? -17.673 11.932 -11.303 1.00 95.25 214 LYS A N 1
ATOM 1715 C CA . LYS A 1 214 ? -18.857 12.123 -10.458 1.00 95.25 214 LYS A CA 1
ATOM 1716 C C . LYS A 1 214 ? -18.478 11.808 -9.014 1.00 95.25 214 LYS A C 1
ATOM 1718 O O . LYS A 1 214 ? -18.018 10.704 -8.742 1.00 95.25 214 LYS A O 1
ATOM 1723 N N . VAL A 1 215 ? -18.664 12.769 -8.114 1.00 96.38 215 VAL A N 1
ATOM 1724 C CA . VAL A 1 215 ? -18.362 12.620 -6.683 1.00 96.38 215 VAL A CA 1
ATOM 1725 C C . VAL A 1 215 ? -19.652 12.345 -5.917 1.00 96.38 215 VAL A C 1
ATOM 1727 O O . VAL A 1 215 ? -20.664 12.994 -6.179 1.00 96.38 215 VAL A O 1
ATOM 1730 N N . LEU A 1 216 ? -19.617 11.376 -5.004 1.00 95.44 216 LEU A N 1
ATOM 1731 C CA . LEU A 1 216 ? -20.716 11.071 -4.091 1.00 95.44 216 LEU A CA 1
ATOM 1732 C C . LEU A 1 216 ? -20.840 12.188 -3.048 1.00 95.44 216 LEU A C 1
ATOM 1734 O O . LEU A 1 216 ? -19.838 12.592 -2.459 1.00 95.44 216 LEU A O 1
ATOM 1738 N N . GLU A 1 217 ? -22.055 12.682 -2.810 1.00 93.12 217 GLU A N 1
ATOM 1739 C CA . GLU A 1 217 ? -22.297 13.606 -1.699 1.00 93.12 217 GLU A CA 1
ATOM 1740 C C . GLU A 1 217 ? -21.986 12.895 -0.380 1.00 93.12 217 GLU A C 1
ATOM 1742 O O . GLU A 1 217 ? -22.425 11.768 -0.168 1.00 93.12 217 GLU A O 1
ATOM 1747 N N . TRP A 1 218 ? -21.213 13.529 0.503 1.00 94.56 218 TRP A N 1
ATOM 1748 C CA . TRP A 1 218 ? -20.748 12.879 1.724 1.00 94.56 218 TRP A CA 1
ATOM 1749 C C . TRP A 1 218 ? -21.025 13.728 2.966 1.00 94.56 218 TRP A C 1
ATOM 1751 O O . TRP A 1 218 ? -20.691 14.917 2.976 1.00 94.56 218 TRP A O 1
ATOM 1761 N N . PRO A 1 219 ? -21.589 13.159 4.045 1.00 92.69 219 PRO A N 1
ATOM 1762 C CA . PRO A 1 219 ? -21.720 13.861 5.312 1.00 92.69 219 PRO A CA 1
ATOM 1763 C C . PRO A 1 219 ? -20.371 13.952 6.046 1.00 92.69 219 PRO A C 1
ATOM 1765 O O . PRO A 1 219 ? -19.594 13.002 6.149 1.00 92.69 219 PRO A O 1
ATOM 1768 N N . SER A 1 220 ? -20.073 15.130 6.594 1.00 87.81 220 SER A N 1
ATOM 1769 C CA . SER A 1 220 ? -18.843 15.354 7.361 1.00 87.81 220 SER A CA 1
ATOM 1770 C C . SER A 1 220 ? -18.834 14.567 8.674 1.00 87.81 220 SER A C 1
ATOM 1772 O O . SER A 1 220 ? -19.820 14.559 9.407 1.00 87.81 220 SER A O 1
ATOM 1774 N N . LYS A 1 221 ? -17.664 14.028 9.046 1.00 82.62 221 LYS A N 1
ATOM 1775 C CA . LYS A 1 221 ? -17.442 13.237 10.275 1.00 82.62 221 LYS A CA 1
ATOM 1776 C C . LYS A 1 221 ? -18.270 11.945 10.366 1.00 82.62 221 LYS A C 1
ATOM 1778 O O . LYS A 1 221 ? -18.628 11.543 11.472 1.00 82.62 221 LYS A O 1
ATOM 1783 N N . SER A 1 222 ? -18.489 11.284 9.234 1.00 84.81 222 SER A N 1
ATOM 1784 C CA . SER A 1 222 ? -19.205 10.005 9.148 1.00 84.81 222 SER A CA 1
ATOM 1785 C C . SER A 1 222 ? -18.304 8.858 8.660 1.00 84.81 222 SER A C 1
ATOM 1787 O O . SER A 1 222 ? -18.543 8.309 7.585 1.00 84.81 222 SER A O 1
ATOM 1789 N N . PRO A 1 223 ? -17.228 8.502 9.394 1.00 83.12 223 PRO A N 1
ATOM 1790 C CA . PRO A 1 223 ? -16.359 7.386 9.004 1.00 83.12 223 PRO A CA 1
ATOM 1791 C C . PRO A 1 223 ? -17.088 6.036 9.068 1.00 83.12 223 PRO A C 1
ATOM 1793 O O . PRO A 1 223 ? -16.769 5.116 8.331 1.00 83.12 223 PRO A O 1
ATOM 1796 N N . ASP A 1 224 ? -18.108 5.920 9.917 1.00 82.31 224 ASP A N 1
ATOM 1797 C CA . ASP A 1 224 ? -18.959 4.739 10.061 1.00 82.31 224 ASP A CA 1
ATOM 1798 C C . ASP A 1 224 ? -19.762 4.397 8.802 1.00 82.31 224 ASP A C 1
ATOM 1800 O O . ASP A 1 224 ? -20.100 3.232 8.601 1.00 82.31 224 ASP A O 1
ATOM 1804 N N . LEU A 1 225 ? -20.023 5.386 7.944 1.00 89.81 225 LEU A N 1
ATOM 1805 C CA . LEU A 1 225 ? -20.683 5.178 6.658 1.00 89.81 225 LEU A CA 1
ATOM 1806 C C . LEU A 1 225 ? -19.708 4.723 5.563 1.00 89.81 225 LEU A C 1
ATOM 1808 O O . LEU A 1 225 ? -20.157 4.227 4.534 1.00 89.81 225 LEU A O 1
ATOM 1812 N N . ASN A 1 226 ? -18.390 4.877 5.755 1.00 94.00 226 ASN A N 1
ATOM 1813 C CA . ASN A 1 226 ? -17.393 4.501 4.755 1.00 94.00 226 ASN A CA 1
ATOM 1814 C C . ASN A 1 226 ? -16.900 3.059 4.993 1.00 94.00 226 ASN A C 1
ATOM 1816 O O . ASN A 1 226 ? -16.128 2.812 5.926 1.00 94.00 226 ASN A O 1
ATOM 1820 N N . PRO A 1 227 ? -17.269 2.080 4.146 1.00 94.44 227 PRO A N 1
ATOM 1821 C CA . PRO A 1 227 ? -16.902 0.684 4.357 1.00 94.44 227 PRO A CA 1
ATOM 1822 C C . PRO A 1 227 ? -15.391 0.420 4.255 1.00 94.44 227 PRO A C 1
ATOM 1824 O O . PRO A 1 227 ? -14.933 -0.624 4.728 1.00 94.44 227 PRO A O 1
ATOM 1827 N N . ILE A 1 228 ? -14.590 1.347 3.710 1.00 94.25 228 ILE A N 1
ATOM 1828 C CA . ILE A 1 228 ? -13.126 1.200 3.669 1.00 94.25 228 ILE A CA 1
ATOM 1829 C C . ILE A 1 228 ? -12.509 1.154 5.073 1.00 94.25 228 ILE A C 1
ATOM 1831 O O . ILE A 1 228 ? -11.478 0.516 5.268 1.00 94.25 228 ILE A O 1
ATOM 1835 N N . GLU A 1 229 ? -13.174 1.720 6.082 1.00 89.44 229 GLU A N 1
ATOM 1836 C CA . GLU A 1 229 ? -12.728 1.651 7.476 1.00 89.44 229 GLU A CA 1
ATOM 1837 C C . GLU A 1 229 ? -12.708 0.206 8.001 1.00 89.44 229 GLU A C 1
ATOM 1839 O O . GLU A 1 229 ? -11.830 -0.184 8.781 1.00 89.44 229 GLU A O 1
ATOM 1844 N N . ASN A 1 230 ? -13.624 -0.640 7.513 1.00 88.81 230 ASN A N 1
ATOM 1845 C CA . ASN A 1 230 ? -13.610 -2.073 7.805 1.00 88.81 230 ASN A CA 1
ATOM 1846 C C . ASN A 1 230 ? -12.392 -2.750 7.163 1.00 88.81 230 ASN A C 1
ATOM 1848 O O . ASN A 1 230 ? -11.728 -3.570 7.804 1.00 88.81 230 ASN A O 1
ATOM 1852 N N . LEU A 1 231 ? -12.056 -2.366 5.928 1.00 86.94 231 LEU A N 1
ATOM 1853 C CA . LEU A 1 231 ? -10.878 -2.866 5.222 1.00 86.94 231 LEU A CA 1
ATOM 1854 C C . LEU A 1 231 ? -9.579 -2.418 5.911 1.00 86.94 231 LEU A C 1
ATOM 1856 O O . LEU A 1 231 ? -8.666 -3.225 6.095 1.00 86.94 231 LEU A O 1
ATOM 1860 N N . TRP A 1 232 ? -9.512 -1.171 6.383 1.00 88.25 232 TRP A N 1
ATOM 1861 C CA . TRP A 1 232 ? -8.397 -0.667 7.185 1.00 88.25 232 TRP A CA 1
ATOM 1862 C C . TRP A 1 232 ? -8.231 -1.393 8.500 1.00 88.25 232 TRP A C 1
ATOM 1864 O O . TRP A 1 232 ? -7.100 -1.690 8.898 1.00 88.25 232 TRP A O 1
ATOM 1874 N N . ARG A 1 233 ? -9.333 -1.712 9.178 1.00 84.50 233 ARG A N 1
ATOM 1875 C CA . ARG A 1 233 ? -9.284 -2.530 10.384 1.00 84.50 233 ARG A CA 1
ATOM 1876 C C . ARG A 1 233 ? -8.675 -3.898 10.091 1.00 84.50 233 ARG A C 1
ATOM 1878 O O . ARG A 1 233 ? -7.762 -4.301 10.810 1.00 84.50 233 ARG A O 1
ATOM 1885 N N . GLU A 1 234 ? -9.137 -4.580 9.048 1.00 79.88 234 GLU A N 1
ATOM 1886 C CA . GLU A 1 234 ? -8.623 -5.901 8.678 1.00 79.88 234 GLU A CA 1
ATOM 1887 C C . GLU A 1 234 ? -7.135 -5.845 8.301 1.00 79.88 234 GLU A C 1
ATOM 1889 O O . GLU A 1 234 ? -6.332 -6.641 8.794 1.00 79.88 234 GLU A O 1
ATOM 1894 N N . LEU A 1 235 ? -6.735 -4.843 7.513 1.00 79.94 235 LEU A N 1
ATOM 1895 C CA . LEU A 1 235 ? -5.337 -4.608 7.155 1.00 79.94 235 LEU A CA 1
ATOM 1896 C C . LEU A 1 235 ? -4.462 -4.406 8.401 1.00 79.94 235 LEU A C 1
ATOM 1898 O O . LEU A 1 235 ? -3.428 -5.057 8.544 1.00 79.94 235 LEU A O 1
ATOM 1902 N N . LYS A 1 236 ? -4.888 -3.548 9.336 1.00 77.88 236 LYS A N 1
ATOM 1903 C CA . LYS A 1 236 ? -4.162 -3.288 10.590 1.00 77.88 236 LYS A CA 1
ATOM 1904 C C . LYS A 1 236 ? -4.052 -4.541 11.457 1.00 77.88 236 LYS A C 1
ATOM 1906 O O . LYS A 1 236 ? -2.997 -4.764 12.045 1.00 77.88 236 LYS A O 1
ATOM 1911 N N . VAL A 1 237 ? -5.099 -5.367 11.528 1.00 72.81 237 VAL A N 1
ATOM 1912 C CA . VAL A 1 237 ? -5.075 -6.642 12.268 1.00 72.81 237 VAL A CA 1
ATOM 1913 C C . VAL A 1 237 ? -4.044 -7.598 11.665 1.00 72.81 237 VAL A C 1
ATOM 1915 O O . VAL A 1 237 ? -3.204 -8.119 12.400 1.00 72.81 237 VAL A O 1
ATOM 1918 N N . ARG A 1 238 ? -4.051 -7.781 10.340 1.00 72.06 238 ARG A N 1
ATOM 1919 C CA . ARG A 1 238 ? -3.093 -8.658 9.643 1.00 72.06 238 ARG A CA 1
ATOM 1920 C C . ARG A 1 238 ? -1.655 -8.156 9.762 1.00 72.06 238 ARG A C 1
ATOM 1922 O O . ARG A 1 238 ? -0.749 -8.944 10.017 1.00 72.06 238 ARG A O 1
ATOM 1929 N N . ILE A 1 239 ? -1.439 -6.844 9.657 1.00 71.12 239 ILE A N 1
ATOM 1930 C CA . ILE A 1 239 ? -0.120 -6.232 9.875 1.00 71.12 239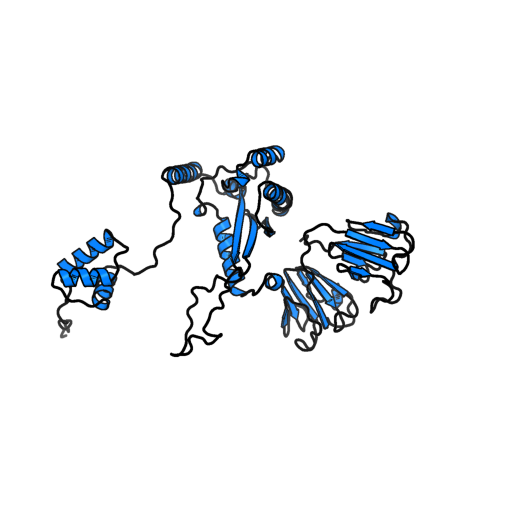 ILE A CA 1
ATOM 1931 C C . ILE A 1 239 ? 0.343 -6.443 11.322 1.00 71.12 239 ILE A C 1
ATOM 1933 O O . ILE A 1 239 ? 1.485 -6.834 11.546 1.00 71.12 239 ILE A O 1
ATOM 1937 N N . ALA A 1 240 ? -0.532 -6.264 12.316 1.00 69.44 240 ALA A N 1
ATOM 1938 C CA . ALA A 1 240 ? -0.181 -6.473 13.722 1.00 69.44 240 ALA A CA 1
ATOM 1939 C C . ALA A 1 240 ? 0.258 -7.912 14.020 1.00 69.44 240 ALA A C 1
ATOM 1941 O O . ALA A 1 240 ? 1.168 -8.127 14.822 1.00 69.44 240 ALA A O 1
ATOM 1942 N N . GLN A 1 241 ? -0.384 -8.897 13.384 1.00 62.97 241 GLN A N 1
ATOM 1943 C CA . GLN A 1 241 ? -0.032 -10.311 13.530 1.00 62.97 241 GLN A CA 1
ATOM 1944 C C . GLN A 1 241 ? 1.390 -10.604 13.037 1.00 62.97 241 GLN A C 1
ATOM 1946 O O . GLN A 1 241 ? 2.076 -11.414 13.654 1.00 62.97 241 GLN A O 1
ATOM 1951 N N . ARG A 1 242 ? 1.851 -9.899 11.995 1.00 62.50 242 ARG A N 1
ATOM 1952 C CA . ARG A 1 242 ? 3.211 -10.023 11.440 1.00 62.50 242 ARG A CA 1
ATOM 1953 C C . ARG A 1 242 ? 4.300 -9.396 12.319 1.00 62.50 242 ARG A C 1
ATOM 1955 O O . ARG A 1 242 ? 5.468 -9.691 12.123 1.00 62.50 242 ARG A O 1
ATOM 1962 N N . GLN A 1 243 ? 3.930 -8.557 13.290 1.00 59.69 243 GLN A N 1
ATOM 1963 C CA . GLN A 1 243 ? 4.855 -7.830 14.175 1.00 59.69 243 GLN A CA 1
ATOM 1964 C C . GLN A 1 243 ? 6.022 -7.130 13.438 1.00 59.69 243 GLN A C 1
ATOM 1966 O O . GLN A 1 243 ? 7.179 -7.309 13.833 1.00 59.69 243 GLN A O 1
ATOM 1971 N N . PRO A 1 244 ? 5.751 -6.325 12.390 1.00 59.59 244 PRO A N 1
ATOM 1972 C CA . PRO A 1 244 ? 6.809 -5.628 11.672 1.00 59.59 244 PRO A CA 1
ATOM 1973 C C . PRO A 1 244 ? 7.516 -4.644 12.608 1.00 59.59 244 PRO A C 1
ATOM 1975 O O . PRO A 1 244 ? 6.878 -3.878 13.331 1.00 59.59 244 PRO A O 1
ATOM 1978 N N . ARG A 1 245 ? 8.845 -4.665 12.594 1.00 52.94 245 ARG A N 1
ATOM 1979 C CA . ARG A 1 245 ? 9.713 -3.728 13.319 1.00 52.94 245 ARG A CA 1
ATOM 1980 C C . ARG A 1 245 ? 10.019 -2.497 12.470 1.00 52.94 245 ARG A C 1
ATOM 1982 O O . ARG A 1 245 ? 10.398 -1.464 13.009 1.00 52.94 245 ARG A O 1
ATOM 1989 N N . ASN A 1 246 ? 9.881 -2.592 11.150 1.00 52.94 246 ASN A N 1
ATOM 1990 C CA . ASN A 1 246 ? 10.046 -1.487 10.213 1.00 52.94 246 ASN A CA 1
ATOM 1991 C C . ASN A 1 246 ? 9.309 -1.767 8.883 1.00 52.94 246 ASN A C 1
ATOM 1993 O O . ASN A 1 246 ? 8.760 -2.843 8.674 1.00 52.94 246 ASN A O 1
ATOM 1997 N N . LEU A 1 247 ? 9.293 -0.785 7.979 1.00 52.66 247 LEU A N 1
ATOM 1998 C CA . LEU A 1 247 ? 8.628 -0.861 6.671 1.00 52.66 247 LEU A CA 1
ATOM 1999 C C . LEU A 1 247 ? 9.130 -1.997 5.761 1.00 52.66 247 LEU A C 1
ATOM 2001 O O . LEU A 1 247 ? 8.325 -2.549 5.018 1.00 52.66 247 LEU A O 1
ATOM 2005 N N . LYS A 1 248 ? 10.421 -2.358 5.832 1.00 53.53 248 LYS A N 1
ATOM 2006 C CA . LYS A 1 248 ? 10.999 -3.456 5.036 1.00 53.53 248 LYS A CA 1
ATOM 2007 C C . LYS A 1 248 ? 10.451 -4.815 5.461 1.00 53.53 248 LYS A C 1
ATOM 2009 O O . LYS A 1 248 ? 10.369 -5.722 4.649 1.00 53.53 248 LYS A O 1
ATOM 2014 N N . ASP A 1 249 ? 9.977 -4.937 6.700 1.00 55.06 249 ASP A N 1
ATOM 2015 C CA . ASP A 1 249 ? 9.386 -6.180 7.208 1.00 55.06 249 ASP A CA 1
ATOM 2016 C C . ASP A 1 249 ? 7.999 -6.477 6.597 1.00 55.06 249 ASP A C 1
ATOM 2018 O O . ASP A 1 249 ? 7.385 -7.497 6.910 1.00 55.06 249 ASP A O 1
ATOM 2022 N N . LEU A 1 250 ? 7.475 -5.588 5.742 1.00 57.16 250 LEU A N 1
ATOM 2023 C CA . LEU A 1 250 ? 6.286 -5.849 4.929 1.00 57.16 250 LEU A CA 1
ATOM 2024 C C . LEU A 1 250 ? 6.612 -6.511 3.583 1.00 57.16 250 LEU A C 1
ATOM 2026 O O . LEU A 1 250 ? 5.680 -6.991 2.938 1.00 57.16 250 LEU A O 1
ATOM 2030 N N . GLU A 1 251 ? 7.879 -6.545 3.163 1.00 64.62 251 GLU A N 1
ATOM 2031 C CA . GLU A 1 251 ? 8.371 -7.259 1.979 1.00 64.62 251 GLU A CA 1
ATOM 2032 C C . GLU A 1 251 ? 8.817 -8.659 2.397 1.00 64.62 251 GLU A C 1
ATOM 2034 O O . GLU A 1 251 ? 9.473 -8.824 3.423 1.00 64.62 251 GLU A O 1
ATOM 2039 N N . LYS A 1 252 ? 8.410 -9.688 1.657 1.00 80.12 252 LYS A N 1
ATOM 2040 C CA . LYS A 1 252 ? 8.563 -11.068 2.115 1.00 80.12 252 LYS A CA 1
ATOM 2041 C C . LYS A 1 252 ? 8.766 -12.032 0.961 1.00 80.12 252 LYS A C 1
ATOM 2043 O O . LYS A 1 252 ? 7.952 -12.098 0.036 1.00 80.12 252 LYS A O 1
ATOM 2048 N N . ILE A 1 253 ? 9.812 -12.840 1.091 1.00 87.12 253 ILE A N 1
ATOM 2049 C CA . ILE A 1 253 ? 10.079 -14.007 0.261 1.00 87.12 253 ILE A CA 1
ATOM 2050 C C . ILE A 1 253 ? 10.235 -15.246 1.149 1.00 87.12 253 ILE A C 1
ATOM 2052 O O . ILE A 1 253 ? 10.802 -15.187 2.242 1.00 87.12 253 ILE A O 1
ATOM 2056 N N . ILE A 1 254 ? 9.695 -16.370 0.687 1.00 88.62 254 ILE A N 1
ATOM 2057 C CA . ILE A 1 254 ? 9.831 -17.681 1.319 1.00 88.62 254 ILE A CA 1
ATOM 2058 C C . ILE A 1 254 ? 10.528 -18.607 0.329 1.00 88.62 254 ILE A C 1
ATOM 2060 O O . ILE A 1 254 ? 10.032 -18.806 -0.778 1.00 88.62 254 ILE A O 1
ATOM 2064 N N . PHE A 1 255 ? 11.652 -19.180 0.732 1.00 91.12 255 PHE A N 1
ATOM 2065 C CA . PHE A 1 255 ? 12.397 -20.199 0.000 1.00 91.12 255 PHE A CA 1
ATOM 2066 C C . PHE A 1 255 ? 12.048 -21.586 0.537 1.00 91.12 255 PHE A C 1
ATOM 2068 O O . PHE A 1 255 ? 11.825 -21.737 1.736 1.00 91.12 255 PHE A O 1
ATOM 2075 N N . TYR A 1 256 ? 12.016 -22.591 -0.333 1.00 91.00 256 TYR A N 1
ATOM 2076 C CA . TYR A 1 256 ? 11.658 -23.971 -0.006 1.00 91.00 256 TYR A CA 1
ATOM 2077 C C . TYR A 1 256 ? 12.719 -24.935 -0.536 1.00 91.00 256 TYR A C 1
ATOM 2079 O O . TYR A 1 256 ? 13.219 -24.750 -1.650 1.00 91.00 256 TYR A O 1
ATOM 2087 N N . GLU A 1 257 ? 13.049 -25.974 0.236 1.00 91.38 257 GLU A N 1
ATOM 2088 C CA . GLU A 1 257 ? 14.054 -26.969 -0.168 1.00 91.38 257 GLU A CA 1
ATOM 2089 C C . GLU A 1 257 ? 13.643 -27.777 -1.389 1.00 91.38 257 GLU A C 1
ATOM 2091 O O . GLU A 1 257 ? 14.509 -28.171 -2.166 1.00 91.38 257 GLU A O 1
ATOM 2096 N N . ASP A 1 258 ? 12.348 -28.020 -1.573 1.00 89.00 258 ASP A N 1
ATOM 2097 C CA . ASP A 1 258 ? 11.834 -28.854 -2.652 1.00 89.00 258 ASP A CA 1
ATOM 2098 C C . ASP A 1 258 ? 10.965 -28.046 -3.622 1.00 89.00 258 ASP A C 1
ATOM 2100 O O . ASP A 1 258 ? 10.605 -26.887 -3.387 1.00 89.00 258 ASP A O 1
ATOM 2104 N N . LYS A 1 259 ? 10.659 -28.654 -4.769 1.00 90.06 259 LYS A N 1
ATOM 2105 C CA . LYS A 1 259 ? 9.759 -28.080 -5.776 1.00 90.06 259 LYS A CA 1
ATOM 2106 C C . LYS A 1 259 ? 8.333 -27.998 -5.230 1.00 90.06 259 LYS A C 1
ATOM 2108 O O . LYS A 1 259 ? 7.973 -28.703 -4.290 1.00 90.06 259 LYS A O 1
ATOM 2113 N N . ASN A 1 260 ? 7.502 -27.161 -5.844 1.00 89.88 260 ASN A N 1
ATOM 2114 C CA . ASN A 1 260 ? 6.091 -26.983 -5.487 1.00 89.88 260 ASN A CA 1
ATOM 2115 C C . ASN A 1 260 ? 5.872 -26.617 -4.006 1.00 89.88 260 ASN A C 1
ATOM 2117 O O . ASN A 1 260 ? 4.878 -27.025 -3.397 1.00 89.88 260 ASN A O 1
ATOM 2121 N N . PHE A 1 261 ? 6.790 -25.827 -3.436 1.00 90.75 261 PHE A N 1
ATOM 2122 C CA . PHE A 1 261 ? 6.688 -25.263 -2.086 1.00 90.75 261 PHE A CA 1
ATOM 2123 C C . PHE A 1 261 ? 6.657 -26.319 -0.973 1.00 90.75 261 PHE A C 1
ATOM 2125 O O . PHE A 1 261 ? 5.947 -26.165 0.020 1.00 90.75 261 PHE A O 1
ATOM 2132 N N . GLN A 1 262 ? 7.398 -27.410 -1.174 1.00 89.56 262 GLN A N 1
ATOM 2133 C CA . GLN A 1 262 ? 7.513 -28.525 -0.235 1.00 89.56 262 GLN A CA 1
ATOM 2134 C C . GLN A 1 262 ? 8.849 -28.492 0.526 1.00 89.56 262 GLN A C 1
ATOM 2136 O O . GLN A 1 262 ? 9.753 -27.714 0.211 1.00 89.56 262 GLN A O 1
ATOM 2141 N N . GLY A 1 263 ? 8.974 -29.364 1.526 1.00 91.19 263 GLY A N 1
ATOM 2142 C CA . GLY A 1 263 ? 10.181 -29.488 2.341 1.00 91.19 263 GLY A CA 1
ATOM 2143 C C . GLY A 1 263 ? 10.309 -28.382 3.390 1.00 91.19 263 GLY A C 1
ATOM 2144 O O . GLY A 1 263 ? 9.333 -27.713 3.743 1.00 91.19 263 GLY A O 1
ATOM 2145 N N . ARG A 1 264 ? 11.521 -28.199 3.929 1.00 91.50 264 ARG A N 1
ATOM 2146 C CA . ARG A 1 264 ? 11.781 -27.104 4.872 1.00 91.50 264 ARG A CA 1
ATOM 2147 C C . ARG A 1 264 ? 11.724 -25.768 4.143 1.00 91.50 264 ARG A C 1
ATOM 2149 O O . ARG A 1 264 ? 12.063 -25.671 2.965 1.00 91.50 264 ARG A O 1
ATOM 2156 N N . SER A 1 265 ? 11.317 -24.733 4.868 1.00 91.62 265 SER A N 1
ATOM 2157 C CA . SER A 1 265 ? 11.209 -23.384 4.330 1.00 91.62 265 SER A CA 1
ATOM 2158 C C . SER A 1 265 ? 12.022 -22.386 5.137 1.00 91.62 265 SER A C 1
ATOM 2160 O O . SER A 1 265 ? 12.074 -22.474 6.364 1.00 91.62 265 SER A O 1
ATOM 2162 N N . TYR A 1 266 ? 12.575 -21.394 4.450 1.00 90.12 266 TYR A N 1
ATOM 2163 C CA . TYR A 1 266 ? 13.234 -20.245 5.047 1.00 90.12 266 TYR A CA 1
ATOM 2164 C C . TYR A 1 266 ? 12.564 -18.958 4.575 1.00 90.12 266 TYR A C 1
ATOM 2166 O O . TYR A 1 266 ? 12.441 -18.703 3.380 1.00 90.12 266 TYR A O 1
ATOM 2174 N N . GLU A 1 267 ? 12.114 -18.154 5.529 1.00 89.44 267 GLU A N 1
ATOM 2175 C CA . GLU A 1 267 ? 11.446 -16.880 5.288 1.00 89.44 267 GLU A CA 1
ATOM 2176 C C . GLU A 1 267 ? 12.401 -15.725 5.592 1.00 89.44 267 GLU A C 1
ATOM 2178 O O . GLU A 1 267 ? 13.028 -15.702 6.652 1.00 89.44 267 GLU A O 1
ATOM 2183 N N . THR A 1 268 ? 12.476 -14.745 4.688 1.00 83.00 268 THR A N 1
ATOM 2184 C CA . THR A 1 268 ? 13.244 -13.517 4.914 1.00 83.00 268 THR A CA 1
ATOM 2185 C C . THR A 1 268 ? 12.595 -12.296 4.258 1.00 83.00 268 THR A C 1
ATOM 2187 O O . THR A 1 268 ? 11.909 -12.384 3.237 1.00 83.00 268 THR A O 1
ATOM 2190 N N . SER A 1 269 ? 12.829 -11.137 4.869 1.00 80.75 269 SER A N 1
ATOM 2191 C CA . SER A 1 269 ? 12.536 -9.797 4.345 1.00 80.75 269 SER A CA 1
ATOM 2192 C C . SER A 1 269 ? 13.814 -8.993 4.061 1.00 80.75 269 SER A C 1
ATOM 2194 O O . SER A 1 269 ? 13.752 -7.838 3.648 1.00 80.75 269 SER A O 1
ATOM 2196 N N . GLN A 1 270 ? 14.987 -9.584 4.312 1.00 81.56 270 GLN A N 1
ATOM 2197 C CA . GLN A 1 270 ? 16.291 -8.923 4.281 1.00 81.56 270 GLN A CA 1
ATOM 2198 C C . GLN A 1 270 ? 17.247 -9.602 3.300 1.00 81.56 270 GLN A C 1
ATOM 2200 O O . GLN A 1 270 ? 17.013 -10.725 2.848 1.00 81.56 270 GLN A O 1
ATOM 2205 N N . ASP A 1 271 ? 18.352 -8.916 3.011 1.00 86.88 271 ASP A N 1
ATOM 2206 C CA . ASP A 1 271 ? 19.477 -9.493 2.287 1.00 86.88 271 ASP A CA 1
ATOM 2207 C C . ASP A 1 271 ? 20.003 -10.730 3.038 1.00 86.88 271 ASP A C 1
ATOM 2209 O O . ASP A 1 271 ? 20.247 -10.692 4.244 1.00 86.88 271 ASP A O 1
ATOM 2213 N N . CYS A 1 272 ? 20.187 -11.828 2.312 1.00 90.88 272 CYS A N 1
ATOM 2214 C CA . CYS A 1 272 ? 20.746 -13.072 2.814 1.00 90.88 272 CYS A CA 1
ATOM 2215 C C . CYS A 1 272 ? 21.988 -13.400 1.975 1.00 90.88 272 CYS A C 1
ATOM 2217 O O . CYS A 1 272 ? 21.827 -13.834 0.833 1.00 90.88 272 CYS A O 1
ATOM 2219 N N . PRO A 1 273 ? 23.215 -13.177 2.484 1.00 92.12 273 PRO A N 1
ATOM 2220 C CA . PRO A 1 273 ? 24.440 -13.477 1.741 1.00 92.12 273 PRO A CA 1
ATOM 2221 C C . PRO A 1 273 ? 24.712 -14.983 1.643 1.00 92.12 273 PRO A C 1
ATOM 2223 O O . PRO A 1 273 ? 25.468 -15.397 0.772 1.00 92.12 273 PRO A O 1
ATOM 2226 N N . ASP A 1 274 ? 24.125 -15.800 2.518 1.00 92.06 274 ASP A N 1
ATOM 2227 C CA . ASP A 1 274 ? 24.358 -17.241 2.545 1.00 92.06 274 ASP A CA 1
ATOM 2228 C C . ASP A 1 274 ? 23.145 -17.995 3.104 1.00 92.06 274 ASP A C 1
ATOM 2230 O O . ASP A 1 274 ? 22.864 -17.987 4.308 1.00 92.06 274 ASP A O 1
ATOM 2234 N N . MET A 1 275 ? 22.429 -18.672 2.211 1.00 89.62 275 MET A N 1
ATOM 2235 C CA . MET A 1 275 ? 21.271 -19.491 2.551 1.00 89.62 275 MET A CA 1
ATOM 2236 C C . MET A 1 275 ? 21.643 -20.862 3.116 1.00 89.62 275 MET A C 1
ATOM 2238 O O . MET A 1 275 ? 20.770 -21.497 3.707 1.00 89.62 275 MET A O 1
ATOM 2242 N N . SER A 1 276 ? 22.898 -21.314 2.998 1.00 86.62 276 SER A N 1
ATOM 2243 C CA . SER A 1 276 ? 23.301 -22.668 3.419 1.00 86.62 276 SER A CA 1
ATOM 2244 C C . SER A 1 276 ? 23.094 -22.918 4.918 1.00 86.62 276 SER A C 1
ATOM 2246 O O . SER A 1 276 ? 22.838 -24.042 5.346 1.00 86.62 276 SER A O 1
ATOM 2248 N N . SER A 1 277 ? 23.126 -21.848 5.716 1.00 83.00 277 SER A N 1
ATOM 2249 C CA . SER A 1 277 ? 22.833 -21.869 7.153 1.00 83.00 277 SER A CA 1
ATOM 2250 C C . SER A 1 277 ? 21.356 -22.124 7.490 1.00 83.00 277 SER A C 1
ATOM 2252 O O . SER A 1 277 ? 21.041 -22.505 8.617 1.00 83.00 277 SER A O 1
ATOM 2254 N N . HIS A 1 278 ? 20.451 -21.942 6.527 1.00 87.38 278 HIS A N 1
ATOM 2255 C CA . HIS A 1 278 ? 19.004 -22.062 6.715 1.00 87.38 278 HIS A CA 1
ATOM 2256 C C . HIS A 1 278 ? 18.418 -23.253 5.953 1.00 87.38 278 HIS A C 1
ATOM 2258 O O . HIS A 1 278 ? 17.576 -23.974 6.489 1.00 87.38 278 HIS A O 1
ATOM 2264 N N . LEU A 1 279 ? 18.869 -23.471 4.716 1.00 87.19 279 LEU A N 1
ATOM 2265 C CA . LEU A 1 279 ? 18.409 -24.536 3.831 1.00 87.19 279 LEU A CA 1
ATOM 2266 C C . LEU A 1 279 ? 19.609 -25.251 3.209 1.00 87.19 279 LEU A C 1
ATOM 2268 O O . LEU A 1 279 ? 20.577 -24.615 2.804 1.00 87.19 279 LEU A O 1
ATOM 2272 N N . SER A 1 280 ? 19.527 -26.577 3.085 1.00 85.81 280 SER A N 1
ATOM 2273 C CA . SER A 1 280 ? 20.586 -27.368 2.431 1.00 85.81 280 SER A CA 1
ATOM 2274 C C . SER A 1 280 ? 20.625 -27.156 0.914 1.00 85.81 280 SER A C 1
ATOM 2276 O O . SER A 1 280 ? 21.663 -27.304 0.273 1.00 85.81 280 SER A O 1
ATOM 2278 N N . ARG A 1 281 ? 19.470 -26.799 0.356 1.00 86.75 281 ARG A N 1
ATOM 2279 C CA . ARG A 1 281 ? 19.213 -26.449 -1.036 1.00 86.75 281 ARG A CA 1
ATOM 2280 C C . ARG A 1 281 ? 17.952 -25.595 -1.075 1.00 86.75 281 ARG A C 1
ATOM 2282 O O . ARG A 1 281 ? 17.137 -25.656 -0.164 1.00 86.75 281 ARG A O 1
ATOM 2289 N N . CYS A 1 282 ? 17.749 -24.853 -2.144 1.00 88.00 282 CYS A N 1
ATOM 2290 C CA . CYS A 1 282 ? 16.471 -24.217 -2.449 1.00 88.00 282 CYS A CA 1
ATOM 2291 C C . CYS A 1 282 ? 16.018 -24.773 -3.796 1.00 88.00 282 CYS A C 1
ATOM 2293 O O . CYS A 1 282 ? 16.879 -24.893 -4.654 1.00 88.00 282 CYS A O 1
ATOM 2295 N N . ASN A 1 283 ? 14.734 -25.100 -4.001 1.00 87.56 283 ASN A N 1
ATOM 2296 C CA . ASN A 1 283 ? 14.154 -25.587 -5.276 1.00 87.56 283 ASN A CA 1
ATOM 2297 C C . ASN A 1 283 ? 12.897 -24.816 -5.731 1.00 87.56 283 ASN A C 1
ATOM 2299 O O . ASN A 1 283 ? 12.531 -24.852 -6.907 1.00 87.56 283 ASN A O 1
ATOM 2303 N N . SER A 1 284 ? 12.244 -24.088 -4.823 1.00 90.38 284 SER A N 1
ATOM 2304 C CA . SER A 1 284 ? 11.112 -23.215 -5.146 1.00 90.38 284 SER A CA 1
ATOM 2305 C C . SER A 1 284 ? 11.035 -22.023 -4.193 1.00 90.38 284 SER A C 1
ATOM 2307 O O . SER A 1 284 ? 11.610 -22.051 -3.103 1.00 90.38 284 SER A O 1
ATOM 2309 N N . CYS A 1 285 ? 10.352 -20.949 -4.593 1.00 91.88 285 CYS A N 1
ATOM 2310 C CA . CYS A 1 285 ? 10.143 -19.793 -3.722 1.00 91.88 285 CYS A CA 1
ATOM 2311 C C . CYS A 1 285 ? 8.808 -19.080 -3.973 1.00 91.88 285 CYS A C 1
ATOM 2313 O O . CYS A 1 285 ? 8.221 -19.150 -5.053 1.00 91.88 285 CYS A O 1
ATOM 2315 N N . ARG A 1 286 ? 8.318 -18.367 -2.959 1.00 91.69 286 ARG A N 1
ATOM 2316 C CA . ARG A 1 286 ? 7.141 -17.496 -3.043 1.00 91.69 286 ARG A CA 1
ATOM 2317 C C . ARG A 1 286 ? 7.517 -16.094 -2.614 1.00 91.69 286 ARG A C 1
ATOM 2319 O O . ARG A 1 286 ? 7.946 -15.897 -1.481 1.00 91.69 286 ARG A O 1
ATOM 2326 N N . VAL A 1 287 ? 7.306 -15.124 -3.493 1.00 88.81 287 VAL A N 1
ATOM 2327 C CA . VAL A 1 287 ? 7.409 -13.706 -3.146 1.00 88.81 287 VAL A CA 1
ATOM 2328 C C . VAL A 1 287 ? 6.011 -13.223 -2.793 1.00 88.81 287 VAL A C 1
ATOM 2330 O O . VAL A 1 287 ? 5.175 -13.023 -3.676 1.00 88.81 287 VAL A O 1
ATOM 2333 N N . GLU A 1 288 ? 5.738 -13.049 -1.501 1.00 81.31 288 GLU A N 1
ATOM 2334 C CA . GLU A 1 288 ? 4.452 -12.520 -1.038 1.00 81.31 288 GLU A CA 1
ATOM 2335 C C . GLU A 1 288 ? 4.312 -11.026 -1.366 1.00 81.31 288 GLU A C 1
ATOM 2337 O O . GLU A 1 288 ? 3.224 -10.568 -1.731 1.00 81.31 288 GLU A O 1
ATOM 2342 N N . SER A 1 289 ? 5.408 -10.273 -1.244 1.00 73.12 289 SER A N 1
ATOM 2343 C CA . SER A 1 289 ? 5.453 -8.817 -1.411 1.00 73.12 289 SER A CA 1
ATOM 2344 C C . SER A 1 289 ? 6.885 -8.323 -1.629 1.00 73.12 289 SER A C 1
ATOM 2346 O O . SER A 1 289 ? 7.827 -8.889 -1.080 1.00 73.12 289 SER A O 1
ATOM 2348 N N . GLY A 1 290 ? 7.039 -7.234 -2.386 1.00 77.50 290 GLY A N 1
ATOM 2349 C CA . GLY A 1 290 ? 8.339 -6.645 -2.712 1.00 77.50 290 GLY A CA 1
ATOM 2350 C C . GLY A 1 290 ? 9.006 -7.272 -3.937 1.00 77.50 290 GLY A C 1
ATOM 2351 O O . GLY A 1 290 ? 8.411 -8.077 -4.662 1.00 77.50 290 GLY A O 1
ATOM 2352 N N . CYS A 1 291 ? 10.250 -6.863 -4.168 1.00 85.31 291 CYS A N 1
ATOM 2353 C CA . CYS A 1 291 ? 11.106 -7.370 -5.229 1.00 85.31 291 CYS A CA 1
ATOM 2354 C C . CYS A 1 291 ? 12.421 -7.870 -4.631 1.00 85.31 291 CYS A C 1
ATOM 2356 O O . CYS A 1 291 ? 12.996 -7.231 -3.752 1.00 85.31 291 CYS A O 1
ATOM 2358 N N . PHE A 1 292 ? 12.912 -8.999 -5.127 1.00 90.69 292 PHE A N 1
ATOM 2359 C CA . PHE A 1 292 ? 14.152 -9.607 -4.662 1.00 90.69 292 PHE A CA 1
ATOM 2360 C C . PHE A 1 292 ? 15.049 -9.938 -5.851 1.00 90.69 292 PHE A C 1
ATOM 2362 O O . PHE A 1 292 ? 14.571 -10.297 -6.923 1.00 90.69 292 PHE A O 1
ATOM 2369 N N . MET A 1 293 ? 16.358 -9.827 -5.656 1.00 92.31 293 MET A N 1
ATOM 2370 C CA . MET A 1 293 ? 17.353 -10.390 -6.558 1.00 92.31 293 MET A CA 1
ATOM 2371 C C . MET A 1 293 ? 17.890 -11.671 -5.936 1.00 92.31 293 MET A C 1
ATOM 2373 O O . MET A 1 293 ? 18.499 -11.612 -4.871 1.00 92.31 293 MET A O 1
ATOM 2377 N N . ALA A 1 294 ? 17.657 -12.816 -6.563 1.00 91.81 294 ALA A N 1
ATOM 2378 C CA . ALA A 1 294 ? 18.221 -14.094 -6.145 1.00 91.81 294 ALA A CA 1
ATOM 2379 C C . ALA A 1 294 ? 19.509 -14.397 -6.918 1.00 91.81 294 ALA A C 1
ATOM 2381 O O . ALA A 1 294 ? 19.657 -13.988 -8.069 1.00 91.81 294 ALA A O 1
ATOM 2382 N N . TYR A 1 295 ? 20.418 -15.121 -6.276 1.00 90.50 295 TYR A N 1
ATOM 2383 C CA . TYR A 1 295 ? 21.739 -15.460 -6.791 1.00 90.50 295 TYR A CA 1
ATOM 2384 C C . TYR A 1 295 ? 22.013 -16.949 -6.571 1.00 90.50 295 TYR A C 1
ATOM 2386 O O . TYR A 1 295 ? 21.670 -17.498 -5.518 1.00 90.50 295 TYR A O 1
ATOM 2394 N N . ASP A 1 296 ? 22.648 -17.599 -7.541 1.00 88.06 296 ASP A N 1
ATOM 2395 C CA . ASP A 1 296 ? 23.014 -19.021 -7.462 1.00 88.06 296 ASP A CA 1
ATOM 2396 C C . ASP A 1 296 ? 24.307 -19.286 -6.665 1.00 88.06 296 ASP A C 1
ATOM 2398 O O . ASP A 1 296 ? 24.604 -20.427 -6.319 1.00 88.06 296 ASP A O 1
ATOM 2402 N N . ARG A 1 297 ? 25.063 -18.242 -6.294 1.00 89.00 297 ARG A N 1
ATOM 2403 C CA . ARG A 1 297 ? 26.208 -18.347 -5.374 1.00 89.00 297 ARG A CA 1
ATOM 2404 C C . ARG A 1 297 ? 26.019 -17.502 -4.122 1.00 89.00 297 ARG A C 1
ATOM 2406 O O . ARG A 1 297 ? 25.191 -16.591 -4.063 1.00 89.00 297 ARG A O 1
ATOM 2413 N N . ASN A 1 298 ? 26.818 -17.812 -3.104 1.00 90.81 298 ASN A N 1
ATOM 2414 C CA . ASN A 1 298 ? 26.898 -17.029 -1.874 1.00 90.81 298 ASN A CA 1
ATOM 2415 C C . ASN A 1 298 ? 27.420 -15.613 -2.170 1.00 90.81 298 ASN A C 1
ATOM 2417 O O . ASN A 1 298 ? 28.033 -15.352 -3.205 1.00 90.81 298 ASN A O 1
ATOM 2421 N N . ASN A 1 299 ? 27.209 -14.703 -1.225 1.00 91.56 299 ASN A N 1
ATOM 2422 C CA . ASN A 1 299 ? 27.691 -13.324 -1.241 1.00 91.56 299 ASN A CA 1
ATOM 2423 C C . ASN A 1 299 ? 27.250 -12.521 -2.474 1.00 91.56 299 ASN A C 1
ATOM 2425 O O . ASN A 1 299 ? 27.956 -11.612 -2.908 1.00 91.56 299 ASN A O 1
ATOM 2429 N N . TYR A 1 300 ? 26.050 -12.808 -2.991 1.00 90.62 300 TYR A N 1
ATOM 2430 C CA . TYR A 1 300 ? 25.438 -12.093 -4.114 1.00 90.62 300 TYR A CA 1
ATOM 2431 C C . TYR A 1 300 ? 26.250 -12.210 -5.411 1.00 90.62 300 TYR A C 1
ATOM 2433 O O . TYR A 1 300 ? 26.368 -11.250 -6.173 1.00 90.62 300 TYR A O 1
ATOM 2441 N N . MET A 1 301 ? 26.844 -13.384 -5.627 1.00 87.31 301 MET A N 1
ATOM 2442 C CA . MET A 1 301 ? 27.668 -13.692 -6.792 1.00 87.31 301 MET A CA 1
ATOM 2443 C C . MET A 1 301 ? 26.955 -14.656 -7.743 1.00 87.31 301 MET A C 1
ATOM 2445 O O . MET A 1 301 ? 25.998 -15.328 -7.365 1.00 87.31 301 MET A O 1
ATOM 2449 N N . GLY A 1 302 ? 27.482 -14.769 -8.962 1.00 86.69 302 GLY A N 1
ATOM 2450 C CA . GLY A 1 302 ? 26.976 -15.700 -9.967 1.00 86.69 302 GLY A CA 1
ATOM 2451 C C . GLY A 1 302 ? 25.769 -15.154 -10.727 1.00 86.69 302 GLY A C 1
ATOM 2452 O O . GLY A 1 302 ? 25.631 -13.939 -10.886 1.00 86.69 302 GLY A O 1
ATOM 2453 N N . ASN A 1 303 ? 24.929 -16.053 -11.238 1.00 85.44 303 ASN A N 1
ATOM 2454 C CA . ASN A 1 303 ? 23.784 -15.673 -12.056 1.00 85.44 303 ASN A CA 1
ATOM 2455 C C . ASN A 1 303 ? 22.706 -14.993 -11.208 1.00 85.44 303 ASN A C 1
ATOM 2457 O O . ASN A 1 303 ? 22.402 -15.425 -10.096 1.00 85.44 303 ASN A O 1
ATOM 2461 N N . GLN A 1 304 ? 22.116 -13.938 -11.768 1.00 88.81 304 GLN A N 1
ATOM 2462 C CA . GLN A 1 304 ? 21.150 -13.077 -11.093 1.00 88.81 304 GLN A CA 1
ATOM 2463 C C . GLN A 1 304 ? 19.736 -13.293 -11.618 1.00 88.81 304 GLN A C 1
ATOM 2465 O O . GLN A 1 304 ? 19.492 -13.293 -12.827 1.00 88.81 304 GLN A O 1
ATOM 2470 N N . TYR A 1 305 ? 18.785 -13.405 -10.695 1.00 88.06 305 TYR A N 1
ATOM 2471 C CA . TYR A 1 305 ? 17.387 -13.667 -11.006 1.00 88.06 305 TYR A CA 1
ATOM 2472 C C . TYR A 1 305 ? 16.473 -12.675 -10.306 1.00 88.06 305 TYR A C 1
ATOM 2474 O O . TYR A 1 305 ? 16.295 -12.710 -9.087 1.00 88.06 305 TYR A O 1
ATOM 2482 N N . PHE A 1 306 ? 15.873 -11.788 -11.095 1.00 90.94 306 PHE A N 1
ATOM 2483 C CA . PHE A 1 306 ? 14.884 -10.847 -10.603 1.00 90.94 306 PHE A CA 1
ATOM 2484 C C . PHE A 1 306 ? 13.571 -11.565 -10.275 1.00 90.94 306 PHE A C 1
ATOM 2486 O O . PHE A 1 306 ? 12.926 -12.156 -11.142 1.00 90.94 306 PHE A O 1
ATOM 2493 N N . MET A 1 307 ? 13.164 -11.479 -9.014 1.00 88.69 307 MET A N 1
ATOM 2494 C CA . MET A 1 307 ? 11.958 -12.091 -8.478 1.00 88.69 307 MET A CA 1
ATOM 2495 C C . MET A 1 307 ? 10.983 -11.006 -8.030 1.00 88.69 307 MET A C 1
ATOM 2497 O O . MET A 1 307 ? 11.219 -10.283 -7.062 1.00 88.69 307 MET A O 1
ATOM 2501 N N . ARG A 1 308 ? 9.853 -10.919 -8.730 1.00 86.88 308 ARG A N 1
ATOM 2502 C CA . ARG A 1 308 ? 8.704 -10.089 -8.342 1.00 86.88 308 ARG A CA 1
ATOM 2503 C C . ARG A 1 308 ? 7.691 -10.901 -7.544 1.00 86.88 308 ARG A C 1
ATOM 2505 O O . ARG A 1 308 ? 7.749 -12.132 -7.559 1.00 86.88 308 ARG A O 1
ATOM 2512 N N . ARG A 1 309 ? 6.716 -10.223 -6.934 1.00 85.56 309 ARG A N 1
ATOM 2513 C CA . ARG A 1 309 ? 5.545 -10.860 -6.315 1.00 85.56 309 ARG A CA 1
ATOM 2514 C C . ARG A 1 309 ? 4.969 -11.961 -7.211 1.00 85.56 309 ARG A C 1
ATOM 2516 O O . ARG A 1 309 ? 4.633 -11.711 -8.369 1.00 85.56 309 ARG A O 1
ATOM 2523 N N . GLY A 1 310 ? 4.857 -13.167 -6.666 1.00 85.94 310 GLY A N 1
ATOM 2524 C CA . GLY A 1 310 ? 4.444 -14.342 -7.420 1.00 85.94 310 GLY A CA 1
ATOM 2525 C C . GLY A 1 310 ? 4.938 -15.653 -6.820 1.00 85.94 310 GLY A C 1
ATOM 2526 O O . GLY A 1 310 ? 5.660 -15.683 -5.821 1.00 85.94 310 GLY A O 1
ATOM 2527 N N . GLU A 1 311 ? 4.525 -16.740 -7.458 1.00 90.12 311 GLU A N 1
ATOM 2528 C CA . GLU A 1 311 ? 4.868 -18.107 -7.090 1.00 90.12 311 GLU A CA 1
ATOM 2529 C C . GLU A 1 311 ? 5.840 -18.704 -8.114 1.00 90.12 311 GLU A C 1
ATOM 2531 O O . GLU A 1 311 ? 5.575 -18.677 -9.316 1.00 90.12 311 GLU A O 1
ATOM 2536 N N . TYR A 1 312 ? 6.949 -19.269 -7.632 1.00 90.50 312 TYR A N 1
ATOM 2537 C CA . TYR A 1 312 ? 8.002 -19.877 -8.448 1.00 90.50 312 TYR A CA 1
ATOM 2538 C C . TYR A 1 312 ? 8.160 -21.351 -8.032 1.00 90.50 312 TYR A C 1
ATOM 2540 O O . TYR A 1 312 ? 9.021 -21.667 -7.208 1.00 90.50 312 TYR A O 1
ATOM 2548 N N . PRO A 1 313 ? 7.289 -22.254 -8.531 1.00 87.25 313 PRO A N 1
ATOM 2549 C CA . PRO A 1 313 ? 7.191 -23.641 -8.063 1.00 87.25 313 PRO A CA 1
ATOM 2550 C C . PRO A 1 313 ? 8.361 -24.534 -8.496 1.00 87.25 313 PRO A C 1
ATOM 2552 O O . PRO A 1 313 ? 8.629 -25.538 -7.842 1.00 87.25 313 PRO A O 1
ATOM 2555 N N . ASP A 1 314 ? 9.049 -24.187 -9.583 1.00 83.69 314 ASP A N 1
ATOM 2556 C CA . ASP A 1 314 ? 10.226 -24.903 -10.082 1.00 83.69 314 ASP A CA 1
ATOM 2557 C C . ASP A 1 314 ? 11.125 -23.922 -10.841 1.00 83.69 314 ASP A C 1
ATOM 2559 O O . ASP A 1 314 ? 10.832 -23.546 -11.981 1.00 83.69 314 ASP A O 1
ATOM 2563 N N . TYR A 1 315 ? 12.210 -23.472 -10.209 1.00 71.44 315 TYR A N 1
ATOM 2564 C CA . TYR A 1 315 ? 13.095 -22.508 -10.861 1.00 71.44 315 TYR A CA 1
ATOM 2565 C C . TYR A 1 315 ? 13.966 -23.146 -11.948 1.00 71.44 315 TYR A C 1
ATOM 2567 O O . TYR A 1 315 ? 14.330 -22.444 -12.891 1.00 71.44 315 TYR A O 1
ATOM 2575 N N . GLN A 1 316 ? 14.287 -24.447 -11.862 1.00 67.44 316 GLN A N 1
ATOM 2576 C CA . GLN A 1 316 ? 15.180 -25.106 -12.827 1.00 67.44 316 GLN A CA 1
ATOM 2577 C C . GLN A 1 316 ? 14.561 -25.044 -14.219 1.00 67.44 316 GLN A C 1
ATOM 2579 O O . GLN A 1 316 ? 15.216 -24.691 -15.196 1.00 67.44 316 GLN A O 1
ATOM 2584 N N . ARG A 1 317 ? 13.249 -25.288 -14.287 1.00 63.19 317 ARG A N 1
ATOM 2585 C CA . ARG A 1 317 ? 12.487 -25.258 -15.535 1.00 63.19 317 ARG A CA 1
ATOM 2586 C C . ARG A 1 317 ? 12.139 -23.844 -16.014 1.00 63.19 317 ARG A C 1
ATOM 2588 O O . ARG A 1 317 ? 12.029 -23.641 -17.218 1.00 63.19 317 ARG A O 1
ATOM 2595 N N . MET A 1 318 ? 11.933 -22.883 -15.107 1.00 58.03 318 MET A N 1
ATOM 2596 C CA . MET A 1 318 ? 11.535 -21.514 -15.482 1.00 58.03 318 MET A CA 1
ATOM 2597 C C . MET A 1 318 ? 12.701 -20.612 -15.885 1.00 58.03 318 MET A C 1
ATOM 2599 O O . MET A 1 318 ? 12.505 -19.713 -16.697 1.00 58.03 318 MET A O 1
ATOM 2603 N N . MET A 1 319 ? 13.874 -20.806 -15.286 1.00 60.59 319 MET A N 1
ATOM 2604 C CA . MET A 1 319 ? 14.964 -19.828 -15.345 1.00 60.59 319 MET A CA 1
ATOM 2605 C C . MET A 1 319 ? 16.299 -20.439 -15.801 1.00 60.59 319 MET A C 1
ATOM 2607 O O . MET A 1 319 ? 17.283 -19.714 -15.884 1.00 60.59 319 MET A O 1
ATOM 2611 N N . GLY A 1 320 ? 16.336 -21.742 -16.122 1.00 57.84 320 GLY A N 1
ATOM 2612 C CA . GLY A 1 320 ? 17.519 -22.408 -16.684 1.00 57.84 320 GLY A CA 1
ATOM 2613 C C . GLY A 1 320 ? 18.668 -22.597 -15.691 1.00 57.84 320 GLY A C 1
ATOM 2614 O O . GLY A 1 320 ? 19.826 -22.524 -16.084 1.00 57.84 320 GLY A O 1
ATOM 2615 N N . PHE A 1 321 ? 18.361 -22.786 -14.406 1.00 57.56 321 PHE A N 1
ATOM 2616 C CA . PHE A 1 321 ? 19.376 -23.012 -13.376 1.00 57.56 321 PHE A CA 1
ATOM 2617 C C . PHE A 1 321 ? 20.056 -24.380 -13.525 1.00 57.56 321 PHE A C 1
ATOM 2619 O O . PHE A 1 321 ? 19.366 -25.401 -13.541 1.00 57.56 321 PHE A O 1
ATOM 2626 N N . ASP A 1 322 ? 21.389 -24.390 -13.461 1.00 57.44 322 ASP A N 1
ATOM 2627 C CA . ASP A 1 322 ? 22.184 -25.599 -13.203 1.00 57.44 322 ASP A CA 1
ATOM 2628 C C . ASP A 1 322 ? 22.366 -25.880 -11.690 1.00 57.44 322 ASP A C 1
ATOM 2630 O O . ASP A 1 322 ? 22.612 -27.022 -11.305 1.00 57.44 322 ASP A O 1
ATOM 2634 N N . ASP A 1 323 ? 22.215 -24.868 -10.815 1.00 65.12 323 ASP A N 1
ATOM 2635 C CA . ASP A 1 323 ? 22.413 -24.966 -9.350 1.00 65.12 323 ASP A CA 1
ATOM 2636 C C . ASP A 1 323 ? 21.271 -24.287 -8.554 1.00 65.12 323 ASP A C 1
ATOM 2638 O O . ASP A 1 323 ? 20.363 -23.679 -9.112 1.00 65.12 323 ASP A O 1
ATOM 2642 N N . CYS A 1 324 ? 21.276 -24.412 -7.230 1.00 78.50 324 CYS A N 1
ATOM 2643 C CA . CYS A 1 324 ? 20.279 -23.843 -6.331 1.00 78.50 324 CYS A CA 1
ATOM 2644 C C . CYS A 1 324 ? 20.518 -22.369 -5.978 1.00 78.50 324 CYS A C 1
ATOM 2646 O O . CYS A 1 324 ? 21.630 -21.859 -6.063 1.00 78.50 324 CYS A O 1
ATOM 2648 N N . ILE A 1 325 ? 19.462 -21.669 -5.545 1.00 88.00 325 ILE A N 1
ATOM 2649 C CA . ILE A 1 325 ? 19.585 -20.308 -5.000 1.00 88.00 325 ILE A CA 1
ATOM 2650 C C . ILE A 1 325 ? 20.357 -20.377 -3.682 1.00 88.00 325 ILE A C 1
ATOM 2652 O O . ILE A 1 325 ? 19.969 -21.120 -2.778 1.00 88.00 325 ILE A O 1
ATOM 2656 N N . ARG A 1 326 ? 21.415 -19.570 -3.566 1.00 90.62 326 ARG A N 1
ATOM 2657 C CA . ARG A 1 326 ? 22.294 -19.548 -2.390 1.00 90.62 326 ARG A CA 1
ATOM 2658 C C . ARG A 1 326 ? 22.397 -18.196 -1.697 1.00 90.62 326 ARG A C 1
ATOM 2660 O O . ARG A 1 326 ? 22.801 -18.146 -0.539 1.00 90.62 326 ARG A O 1
ATOM 2667 N N . SER A 1 327 ? 22.023 -17.101 -2.354 1.00 92.69 327 SER A N 1
ATOM 2668 C CA . SER A 1 327 ? 21.908 -15.792 -1.702 1.00 92.69 327 SER A CA 1
ATOM 2669 C C . SER A 1 327 ? 20.821 -14.930 -2.344 1.00 92.69 327 SER A C 1
ATOM 2671 O O . SER A 1 327 ? 20.367 -15.199 -3.457 1.00 92.69 327 SER A O 1
ATOM 2673 N N . CYS A 1 328 ? 20.338 -13.911 -1.632 1.00 92.81 328 CYS A N 1
ATOM 2674 C CA . CYS A 1 328 ? 19.346 -12.977 -2.160 1.00 92.81 328 CYS A CA 1
ATOM 2675 C C . CYS A 1 328 ? 19.514 -11.564 -1.604 1.00 92.81 328 CYS A C 1
ATOM 2677 O O . CYS A 1 328 ? 19.884 -11.387 -0.448 1.00 92.81 328 CYS A O 1
ATOM 2679 N N . ARG A 1 329 ? 19.171 -10.551 -2.400 1.00 91.25 329 ARG A N 1
ATOM 2680 C CA . ARG A 1 329 ? 19.040 -9.158 -1.965 1.00 91.25 329 ARG A CA 1
ATOM 2681 C C . ARG A 1 329 ? 17.599 -8.709 -2.057 1.00 91.25 329 ARG A C 1
ATOM 2683 O O . ARG A 1 329 ? 16.921 -8.982 -3.045 1.00 91.25 329 ARG A O 1
ATOM 2690 N N . ASN A 1 330 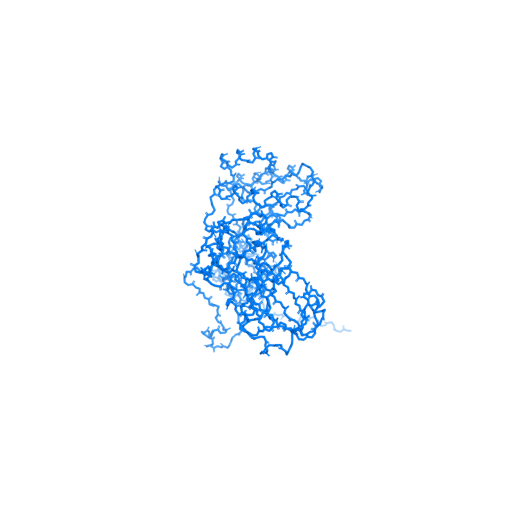? 17.164 -7.966 -1.059 1.00 87.25 330 ASN A N 1
ATOM 2691 C CA . ASN A 1 330 ? 15.970 -7.159 -1.160 1.00 87.25 330 ASN A CA 1
ATOM 2692 C C . ASN A 1 330 ? 16.243 -5.978 -2.113 1.00 87.25 330 ASN A C 1
ATOM 2694 O O . ASN A 1 330 ? 17.292 -5.333 -2.034 1.00 87.25 330 ASN A O 1
ATOM 2698 N N . ILE A 1 331 ? 15.324 -5.716 -3.042 1.00 85.69 331 ILE A N 1
ATOM 2699 C CA . ILE A 1 331 ? 15.372 -4.541 -3.914 1.00 85.69 331 ILE A CA 1
ATOM 2700 C C . ILE A 1 331 ? 14.400 -3.515 -3.334 1.00 85.69 331 ILE A C 1
ATOM 2702 O O . ILE A 1 331 ? 13.188 -3.729 -3.430 1.00 85.69 331 ILE A O 1
ATOM 2706 N N . PRO A 1 332 ? 14.901 -2.404 -2.761 1.00 75.81 332 PRO A N 1
ATOM 2707 C CA . PRO A 1 332 ? 14.042 -1.385 -2.192 1.00 75.81 332 PRO A CA 1
ATOM 2708 C C . PRO A 1 332 ? 13.071 -0.830 -3.228 1.00 75.81 332 PRO A C 1
ATOM 2710 O O . PRO A 1 332 ? 13.411 -0.611 -4.392 1.00 75.81 332 PRO A O 1
ATOM 2713 N N . MET A 1 333 ? 11.856 -0.543 -2.785 1.00 68.62 333 MET A N 1
ATOM 2714 C CA . MET A 1 333 ? 10.883 0.139 -3.620 1.00 68.62 333 MET A CA 1
ATOM 2715 C C . MET A 1 333 ? 11.368 1.557 -3.969 1.00 68.62 333 MET A C 1
ATOM 2717 O O . MET A 1 333 ? 11.505 2.403 -3.084 1.00 68.62 333 MET A O 1
ATOM 2721 N N . HIS A 1 334 ? 11.566 1.840 -5.262 1.00 70.31 334 HIS A N 1
ATOM 2722 C CA . HIS A 1 334 ? 11.906 3.180 -5.756 1.00 70.31 334 HIS A CA 1
ATOM 2723 C C . HIS A 1 334 ? 10.692 3.868 -6.380 1.00 70.31 334 HIS A C 1
ATOM 2725 O O . HIS A 1 334 ? 10.167 3.430 -7.409 1.00 70.31 334 HIS A O 1
ATOM 2731 N N . ARG A 1 335 ? 10.252 4.967 -5.759 1.00 56.84 335 ARG A N 1
ATOM 2732 C CA . ARG A 1 335 ? 9.171 5.836 -6.248 1.00 56.84 335 ARG A CA 1
ATOM 2733 C C . ARG A 1 335 ? 9.727 7.243 -6.454 1.00 56.84 335 ARG A C 1
ATOM 2735 O O . ARG A 1 335 ? 9.653 8.088 -5.574 1.00 56.84 335 ARG A O 1
ATOM 2742 N N . GLY A 1 336 ? 10.326 7.455 -7.619 1.00 69.19 336 GLY A N 1
ATOM 2743 C CA . GLY A 1 336 ? 10.934 8.714 -8.037 1.00 69.19 336 GLY A CA 1
ATOM 2744 C C . GLY A 1 336 ? 11.268 8.677 -9.525 1.00 69.19 336 GLY A C 1
ATOM 2745 O O . GLY A 1 336 ? 10.832 7.773 -10.245 1.00 69.19 336 GLY A O 1
ATOM 2746 N N . ASN A 1 337 ? 12.058 9.643 -9.987 1.00 80.81 337 ASN A N 1
ATOM 2747 C CA . ASN A 1 337 ? 12.560 9.619 -11.356 1.00 80.81 337 ASN A CA 1
ATOM 2748 C C . ASN A 1 337 ? 13.488 8.419 -11.556 1.00 80.81 337 ASN A C 1
ATOM 2750 O O . ASN A 1 337 ? 14.168 7.975 -10.633 1.00 80.81 337 ASN A O 1
ATOM 2754 N N . TYR A 1 338 ? 13.505 7.892 -12.772 1.00 89.88 338 TYR A N 1
ATOM 2755 C CA . TYR A 1 338 ? 14.483 6.902 -13.195 1.00 89.88 338 TYR A CA 1
ATOM 2756 C C . TYR A 1 338 ? 15.492 7.621 -14.063 1.00 89.88 338 TYR A C 1
ATOM 2758 O O . TYR A 1 338 ? 15.103 8.332 -14.992 1.00 89.88 338 TYR A O 1
ATOM 2766 N N . LYS A 1 339 ? 16.776 7.465 -13.744 1.00 93.56 339 LYS A N 1
ATOM 2767 C CA . LYS A 1 339 ? 17.822 8.135 -14.502 1.00 93.56 339 LYS A CA 1
ATOM 2768 C C . LYS A 1 339 ? 19.112 7.324 -14.522 1.00 93.56 339 LYS A C 1
ATOM 2770 O O . LYS A 1 339 ? 19.704 7.055 -13.479 1.00 93.56 339 LYS A O 1
ATOM 2775 N N . MET A 1 340 ? 19.562 6.971 -15.719 1.00 95.44 340 MET A N 1
ATOM 2776 C CA . MET A 1 340 ? 20.814 6.257 -15.961 1.00 95.44 340 MET A CA 1
ATOM 2777 C C . MET A 1 340 ? 21.571 6.928 -17.109 1.00 95.44 340 MET A C 1
ATOM 2779 O O . MET A 1 340 ? 20.965 7.430 -18.054 1.00 95.44 340 MET A O 1
ATOM 2783 N N . ARG A 1 341 ? 22.901 6.941 -17.027 1.00 97.19 341 ARG A N 1
ATOM 2784 C CA . ARG A 1 341 ? 23.794 7.260 -18.145 1.00 97.19 341 ARG A CA 1
ATOM 2785 C C . ARG A 1 341 ? 24.558 6.016 -18.545 1.00 97.19 341 ARG A C 1
ATOM 2787 O O . ARG A 1 341 ? 25.133 5.367 -17.676 1.00 97.19 341 ARG A O 1
ATOM 2794 N N . ILE A 1 342 ? 24.581 5.719 -19.833 1.00 96.75 342 ILE A N 1
ATOM 2795 C CA . ILE A 1 342 ? 25.359 4.626 -20.415 1.00 96.75 342 ILE A CA 1
ATOM 2796 C C . ILE A 1 342 ? 26.455 5.190 -21.314 1.00 96.75 342 ILE A C 1
ATOM 2798 O O . ILE A 1 342 ? 26.281 6.251 -21.920 1.00 96.75 342 ILE A O 1
ATOM 2802 N N . TYR A 1 343 ? 27.574 4.477 -21.378 1.00 96.12 343 TYR A N 1
ATOM 2803 C CA . TYR A 1 343 ? 28.780 4.896 -22.076 1.00 96.12 343 TYR A CA 1
ATOM 2804 C C . TYR A 1 343 ? 29.346 3.745 -22.904 1.00 96.12 343 TYR A C 1
ATOM 2806 O O . TYR A 1 343 ? 29.393 2.593 -22.459 1.00 96.12 343 TYR A O 1
ATOM 2814 N N . GLU A 1 344 ? 29.813 4.082 -24.104 1.00 94.00 344 GLU A N 1
ATOM 2815 C CA . GLU A 1 344 ? 30.357 3.112 -25.056 1.00 94.00 344 GLU A CA 1
ATOM 2816 C C . GLU A 1 344 ? 31.672 2.473 -24.573 1.00 94.00 344 GLU A C 1
ATOM 2818 O O . GLU A 1 344 ? 31.960 1.317 -24.880 1.00 94.00 344 GLU A O 1
ATOM 2823 N N . ARG A 1 345 ? 32.479 3.206 -23.794 1.00 93.62 345 ARG A N 1
ATOM 2824 C CA . ARG A 1 345 ? 33.767 2.729 -23.270 1.00 93.62 345 ARG A CA 1
ATOM 2825 C C . ARG A 1 345 ? 33.784 2.699 -21.748 1.00 93.62 345 ARG A C 1
ATOM 2827 O O . ARG A 1 345 ? 32.937 3.288 -21.077 1.00 93.62 345 ARG A O 1
ATOM 2834 N N . GLU A 1 346 ? 34.764 1.992 -21.203 1.00 93.19 346 GLU A N 1
ATOM 2835 C CA . GLU A 1 346 ? 35.079 1.989 -19.774 1.00 93.19 346 GLU A CA 1
ATOM 2836 C C . GLU A 1 346 ? 35.394 3.403 -19.249 1.00 93.19 346 GLU A C 1
ATOM 2838 O O . GLU A 1 346 ? 35.677 4.329 -20.013 1.00 93.19 346 GLU A O 1
ATOM 2843 N N . ASN A 1 347 ? 35.349 3.572 -17.925 1.00 94.50 347 ASN A N 1
ATOM 2844 C CA . ASN A 1 347 ? 35.646 4.825 -17.222 1.00 94.50 347 ASN A CA 1
ATOM 2845 C C . ASN A 1 347 ? 34.848 6.038 -17.736 1.00 94.50 347 ASN A C 1
ATOM 2847 O O . ASN A 1 347 ? 35.354 7.159 -17.745 1.00 94.50 347 ASN A O 1
ATOM 2851 N N . PHE A 1 348 ? 33.596 5.814 -18.148 1.00 95.31 348 PHE A N 1
ATOM 2852 C CA . PHE A 1 348 ? 32.690 6.841 -18.673 1.00 95.31 348 PHE A CA 1
ATOM 2853 C C . PHE A 1 348 ? 33.188 7.517 -19.962 1.00 95.31 348 PHE A C 1
ATOM 2855 O O . PHE A 1 348 ? 32.842 8.666 -20.242 1.00 95.31 348 PHE A O 1
ATOM 2862 N N . GLY A 1 349 ? 34.014 6.816 -20.744 1.00 92.06 349 GLY A N 1
ATOM 2863 C CA . GLY A 1 349 ? 34.521 7.287 -22.031 1.00 92.06 349 GLY A CA 1
ATOM 2864 C C . GLY A 1 349 ? 33.611 6.952 -23.219 1.00 92.06 349 GLY A C 1
ATOM 2865 O O . GLY A 1 349 ? 32.695 6.136 -23.131 1.00 92.06 349 GLY A O 1
ATOM 2866 N N . GLY A 1 350 ? 33.921 7.534 -24.380 1.00 94.25 350 GLY A N 1
ATOM 2867 C CA . GLY A 1 350 ? 33.173 7.304 -25.622 1.00 94.25 350 GLY A CA 1
ATOM 2868 C C . GLY A 1 350 ? 31.834 8.046 -25.671 1.00 94.25 350 GLY A C 1
ATOM 2869 O O . GLY A 1 350 ? 31.633 9.035 -24.964 1.00 94.25 350 GLY A O 1
ATOM 2870 N N . GLN A 1 351 ? 30.925 7.592 -26.538 1.00 94.19 351 GLN A N 1
ATOM 2871 C CA . GLN A 1 351 ? 29.601 8.201 -26.670 1.00 94.19 351 GLN A CA 1
ATOM 2872 C C . GLN A 1 351 ? 28.761 7.981 -25.401 1.00 94.19 351 GLN A C 1
ATOM 2874 O O . GLN A 1 351 ? 28.700 6.868 -24.877 1.00 94.19 351 GLN A O 1
ATOM 2879 N N . MET A 1 352 ? 28.101 9.043 -24.923 1.00 95.75 352 MET A N 1
ATOM 2880 C CA . MET A 1 352 ? 27.253 9.032 -23.726 1.00 95.75 352 MET A CA 1
ATOM 2881 C C . MET A 1 352 ? 25.783 9.212 -24.097 1.00 95.75 352 MET A C 1
ATOM 2883 O O . MET A 1 352 ? 25.440 10.117 -24.860 1.00 95.75 352 MET A O 1
ATOM 2887 N N . HIS A 1 353 ? 24.917 8.397 -23.495 1.00 96.50 353 HIS A N 1
ATOM 2888 C CA . HIS A 1 353 ? 23.470 8.572 -23.571 1.00 96.50 353 HIS A CA 1
ATOM 2889 C C . HIS A 1 353 ? 22.841 8.579 -22.184 1.00 96.50 353 HIS A C 1
ATOM 2891 O O . HIS A 1 353 ? 23.104 7.711 -21.353 1.00 96.50 353 HIS A O 1
ATOM 2897 N N . GLU A 1 354 ? 21.970 9.556 -21.954 1.00 96.44 354 GLU A N 1
ATOM 2898 C CA . GLU A 1 354 ? 21.135 9.644 -20.763 1.00 96.44 354 GLU A CA 1
ATOM 2899 C C . GLU A 1 354 ? 19.752 9.056 -21.062 1.00 96.44 354 GLU A C 1
ATOM 2901 O O . GLU A 1 354 ? 19.167 9.317 -22.115 1.00 96.44 354 GLU A O 1
ATOM 2906 N N . MET A 1 355 ? 19.228 8.256 -20.136 1.00 94.12 355 MET A N 1
ATOM 2907 C CA . MET A 1 355 ? 17.947 7.576 -20.290 1.00 94.12 355 MET A CA 1
ATOM 2908 C C . MET A 1 355 ? 17.126 7.573 -19.001 1.00 94.12 355 MET A C 1
ATOM 2910 O O . MET A 1 355 ? 17.657 7.471 -17.893 1.00 94.12 355 MET A O 1
ATOM 2914 N N . SER A 1 356 ? 15.808 7.657 -19.173 1.00 93.12 356 SER A N 1
ATOM 2915 C CA . SER A 1 356 ? 14.797 7.633 -18.106 1.00 93.12 356 SER A CA 1
ATOM 2916 C C . SER A 1 356 ? 13.673 6.618 -18.352 1.00 93.12 356 SER A C 1
ATOM 2918 O O . SER A 1 356 ? 12.783 6.440 -17.514 1.00 93.12 356 SER A O 1
ATOM 2920 N N . GLU A 1 357 ? 13.723 5.922 -19.489 1.00 92.19 357 GLU A N 1
ATOM 2921 C CA . GLU A 1 357 ? 12.729 4.954 -19.948 1.00 92.19 357 GLU A CA 1
ATOM 2922 C C . GLU A 1 357 ? 13.356 3.592 -20.249 1.00 92.19 357 GLU A C 1
ATOM 2924 O O . GLU A 1 357 ? 14.577 3.459 -20.330 1.00 92.19 357 GLU A O 1
ATOM 2929 N N . ASP A 1 358 ? 12.509 2.578 -20.420 1.00 94.88 358 ASP A N 1
ATOM 2930 C CA . ASP A 1 358 ? 12.949 1.236 -20.801 1.00 94.88 358 ASP A CA 1
ATOM 2931 C C . ASP A 1 358 ? 13.494 1.249 -22.240 1.00 94.88 358 ASP A C 1
ATOM 2933 O O . ASP A 1 358 ? 13.017 2.005 -23.093 1.00 94.88 358 ASP A O 1
ATOM 2937 N N . CYS A 1 359 ? 14.514 0.439 -22.509 1.00 95.69 359 CYS A N 1
ATOM 2938 C CA . CYS A 1 359 ? 15.203 0.338 -23.790 1.00 95.69 359 CYS A CA 1
ATOM 2939 C C . CYS A 1 359 ? 15.236 -1.117 -24.255 1.00 95.69 359 CYS A C 1
ATOM 2941 O O . CYS A 1 359 ? 15.994 -1.926 -23.720 1.00 95.69 359 CYS A O 1
ATOM 2943 N N . ASP A 1 360 ? 14.431 -1.433 -25.269 1.00 94.75 360 ASP A N 1
ATOM 2944 C CA . ASP A 1 360 ? 14.324 -2.784 -25.828 1.00 94.75 360 ASP A CA 1
ATOM 2945 C C . ASP A 1 360 ? 15.569 -3.201 -26.631 1.00 94.75 360 ASP A C 1
ATOM 2947 O O . ASP A 1 360 ? 15.860 -4.391 -26.719 1.00 94.75 360 ASP A O 1
ATOM 2951 N N . SER A 1 361 ? 16.303 -2.240 -27.205 1.00 96.06 361 SER A N 1
ATOM 2952 C CA . SER A 1 361 ? 17.538 -2.469 -27.963 1.00 96.06 361 SER A CA 1
ATOM 2953 C C . SER A 1 361 ? 18.448 -1.236 -27.914 1.00 96.06 361 SER A C 1
ATOM 2955 O O . SER A 1 361 ? 18.118 -0.178 -28.457 1.00 96.06 361 SER A O 1
ATOM 2957 N N . ILE A 1 362 ? 19.610 -1.367 -27.267 1.00 94.19 362 ILE A N 1
ATOM 2958 C CA . ILE A 1 362 ? 20.634 -0.312 -27.166 1.00 94.19 362 ILE A CA 1
ATOM 2959 C C . ILE A 1 362 ? 21.186 0.024 -28.556 1.00 94.19 362 ILE A C 1
ATOM 2961 O O . ILE A 1 362 ? 21.339 1.201 -28.894 1.00 94.19 362 ILE A O 1
ATOM 2965 N N . GLN A 1 363 ? 21.425 -0.999 -29.380 1.00 93.25 363 GLN A N 1
ATOM 2966 C CA . GLN A 1 363 ? 21.963 -0.835 -30.726 1.00 93.25 363 GLN A CA 1
ATOM 2967 C C . GLN A 1 363 ? 20.995 -0.070 -31.633 1.00 93.25 363 GLN A C 1
ATOM 2969 O O . GLN A 1 363 ? 21.413 0.847 -32.332 1.00 93.25 363 GLN A O 1
ATOM 2974 N N . GLU A 1 364 ? 19.701 -0.392 -31.615 1.00 93.12 364 GLU A N 1
ATOM 2975 C CA . GLU A 1 364 ? 18.726 0.298 -32.470 1.00 93.12 364 GLU A CA 1
ATOM 2976 C C . GLU A 1 364 ? 18.464 1.729 -31.998 1.00 93.12 364 GLU A C 1
ATOM 2978 O O . GLU A 1 364 ? 18.406 2.651 -32.813 1.00 93.12 364 GLU A O 1
ATOM 2983 N N . ARG A 1 365 ? 18.333 1.932 -30.680 1.00 94.88 365 ARG A N 1
ATOM 2984 C CA . ARG A 1 365 ? 17.971 3.238 -30.118 1.00 94.88 365 ARG A CA 1
ATOM 2985 C C . ARG A 1 365 ? 19.125 4.235 -30.138 1.00 94.88 365 ARG A C 1
ATOM 2987 O O . ARG A 1 365 ? 18.907 5.406 -30.438 1.00 94.88 365 ARG A O 1
ATOM 2994 N N . TYR A 1 366 ? 20.329 3.791 -29.790 1.00 92.69 366 TYR A N 1
ATOM 2995 C CA . TYR A 1 366 ? 21.477 4.677 -29.587 1.00 92.69 366 TYR A CA 1
ATOM 2996 C C . TYR A 1 366 ? 22.589 4.475 -30.616 1.00 92.69 366 TYR A C 1
ATOM 2998 O O . TYR A 1 366 ? 23.548 5.237 -30.610 1.00 92.69 366 TYR A O 1
ATOM 3006 N N . ARG A 1 367 ? 22.476 3.478 -31.509 1.00 91.94 367 ARG A N 1
ATOM 3007 C CA . ARG A 1 367 ? 23.557 3.065 -32.429 1.00 91.94 367 ARG A CA 1
ATOM 3008 C C . ARG A 1 367 ? 24.856 2.707 -31.699 1.00 91.94 367 ARG A C 1
ATOM 3010 O O . ARG A 1 367 ? 25.926 2.709 -32.297 1.00 91.94 367 ARG A O 1
ATOM 3017 N N . MET A 1 368 ? 24.739 2.351 -30.420 1.00 89.56 368 MET A N 1
ATOM 3018 C CA . MET A 1 368 ? 25.840 1.934 -29.562 1.00 89.56 368 MET A CA 1
ATOM 3019 C C . MET A 1 368 ? 25.999 0.418 -29.664 1.00 89.56 368 MET A C 1
ATOM 3021 O O . MET A 1 368 ? 25.075 -0.334 -29.352 1.00 89.56 368 MET A O 1
ATOM 3025 N N . SER A 1 369 ? 27.168 -0.022 -30.129 1.00 84.56 369 SER A N 1
ATOM 3026 C CA . SER A 1 369 ? 27.465 -1.445 -30.348 1.00 84.56 369 SER A CA 1
ATOM 3027 C C . SER A 1 369 ? 27.824 -2.199 -29.066 1.00 84.56 369 SER A C 1
ATOM 3029 O O . SER A 1 369 ? 27.674 -3.420 -29.003 1.00 84.56 369 SER A O 1
ATOM 3031 N N . ASP A 1 370 ? 28.308 -1.482 -28.053 1.00 87.38 370 ASP A N 1
ATOM 3032 C CA . ASP A 1 370 ? 28.724 -2.051 -26.781 1.00 87.38 370 ASP A CA 1
ATOM 3033 C C . ASP A 1 370 ? 28.603 -1.008 -25.668 1.00 87.38 370 ASP A C 1
ATOM 3035 O O . ASP A 1 370 ? 29.021 0.133 -25.839 1.00 87.38 370 ASP A O 1
ATOM 3039 N N . CYS A 1 371 ? 28.027 -1.401 -24.535 1.00 91.56 371 CYS A N 1
ATOM 3040 C CA . CYS A 1 371 ? 27.897 -0.559 -23.350 1.00 91.56 371 CYS A CA 1
ATOM 3041 C C . CYS A 1 371 ? 28.867 -1.081 -22.289 1.00 91.56 371 CYS A C 1
ATOM 3043 O O . CYS A 1 371 ? 28.629 -2.139 -21.704 1.00 91.56 371 CYS A O 1
ATOM 3045 N N . GLN A 1 372 ? 29.950 -0.344 -22.030 1.00 92.81 372 GLN A N 1
ATOM 3046 C CA . GLN A 1 372 ? 31.054 -0.806 -21.176 1.00 92.81 372 GLN A CA 1
ATOM 3047 C C . GLN A 1 372 ? 31.111 -0.126 -19.806 1.00 92.81 372 GLN A C 1
ATOM 3049 O O . GLN A 1 372 ? 31.702 -0.678 -18.878 1.00 92.81 372 GLN A O 1
ATOM 3054 N N . SER A 1 373 ? 30.482 1.039 -19.639 1.00 94.75 373 SER A N 1
ATOM 3055 C CA . SER A 1 373 ? 30.332 1.678 -18.328 1.00 94.75 373 SER A CA 1
ATOM 3056 C C . SER A 1 373 ? 28.992 2.398 -18.199 1.00 94.75 373 SER A C 1
ATOM 3058 O O . SER A 1 373 ? 28.360 2.761 -19.192 1.00 94.75 373 SER A O 1
ATOM 3060 N N . CYS A 1 374 ? 28.516 2.580 -16.967 1.00 95.88 374 CYS A N 1
ATOM 3061 C CA . CYS A 1 374 ? 27.278 3.312 -16.710 1.00 95.88 374 CYS A CA 1
ATOM 3062 C C . CYS A 1 374 ? 27.279 4.016 -15.350 1.00 95.88 374 CYS A C 1
ATOM 3064 O O . CYS A 1 374 ? 27.957 3.607 -14.410 1.00 95.88 374 CYS A O 1
ATOM 3066 N N . ASN A 1 375 ? 26.464 5.055 -15.220 1.00 95.88 375 ASN A N 1
ATOM 3067 C CA . ASN A 1 375 ? 26.178 5.709 -13.951 1.00 95.88 375 ASN A CA 1
ATOM 3068 C C . ASN A 1 375 ? 24.668 5.679 -13.707 1.00 95.88 375 ASN A C 1
ATOM 3070 O O . ASN A 1 375 ? 23.892 6.286 -14.452 1.00 95.88 375 ASN A O 1
ATOM 3074 N N . VAL A 1 376 ? 24.256 4.959 -12.668 1.00 94.88 376 VAL A N 1
ATOM 3075 C CA . VAL A 1 376 ? 22.868 4.937 -12.212 1.00 94.88 376 VAL A CA 1
ATOM 3076 C C . VAL A 1 376 ? 22.692 6.072 -11.221 1.00 94.88 376 VAL A C 1
ATOM 3078 O O . VAL A 1 376 ? 23.101 5.964 -10.067 1.00 94.88 376 VAL A O 1
ATOM 3081 N N . MET A 1 377 ? 22.085 7.163 -11.678 1.00 90.81 377 MET A N 1
ATOM 3082 C CA . MET A 1 377 ? 21.822 8.322 -10.827 1.00 90.81 377 MET A CA 1
ATOM 3083 C C . MET A 1 377 ? 20.624 8.053 -9.919 1.00 90.81 377 MET A C 1
ATOM 3085 O O . MET A 1 377 ? 20.719 8.256 -8.715 1.00 90.81 377 MET A O 1
ATOM 3089 N N . ASP A 1 378 ? 19.530 7.538 -10.489 1.00 85.94 378 ASP A N 1
ATOM 3090 C CA . ASP A 1 378 ? 18.293 7.276 -9.759 1.00 85.94 378 ASP A CA 1
ATOM 3091 C C . ASP A 1 378 ? 17.610 5.984 -10.215 1.00 85.94 378 ASP A C 1
ATOM 3093 O O . ASP A 1 378 ? 17.536 5.657 -11.409 1.00 85.94 378 ASP A O 1
ATOM 3097 N N . GLY A 1 379 ? 17.030 5.293 -9.237 1.00 86.50 379 GLY A N 1
ATOM 3098 C CA . GLY A 1 379 ? 16.230 4.093 -9.426 1.00 86.50 379 GLY A CA 1
ATOM 3099 C C . GLY A 1 379 ? 17.016 2.797 -9.530 1.00 86.50 379 GLY A C 1
ATOM 3100 O O . GLY A 1 379 ? 18.233 2.735 -9.366 1.00 86.50 379 GLY A O 1
ATOM 3101 N N . HIS A 1 380 ? 16.260 1.732 -9.767 1.00 89.44 380 HIS A N 1
ATOM 3102 C CA . HIS A 1 380 ? 16.742 0.361 -9.832 1.00 89.44 380 HIS A CA 1
ATOM 3103 C C . HIS A 1 380 ? 16.526 -0.176 -11.241 1.00 89.44 380 HIS A C 1
ATOM 3105 O O . HIS A 1 380 ? 15.422 -0.080 -11.784 1.00 89.44 380 HIS A O 1
ATOM 3111 N N . TRP A 1 381 ? 17.577 -0.722 -11.842 1.00 94.31 381 TRP A N 1
ATOM 3112 C CA . TRP A 1 381 ? 17.579 -1.093 -13.253 1.00 94.31 381 TRP A CA 1
ATOM 3113 C C . TRP A 1 381 ? 18.080 -2.521 -13.453 1.00 94.31 381 TRP A C 1
ATOM 3115 O O . TRP A 1 381 ? 18.878 -3.034 -12.670 1.00 94.31 381 TRP A O 1
ATOM 3125 N N . LEU A 1 382 ? 17.608 -3.155 -14.521 1.00 94.19 382 LEU A N 1
ATOM 3126 C CA . LEU A 1 382 ? 18.095 -4.434 -15.023 1.00 94.19 382 LEU A CA 1
ATOM 3127 C C . LEU A 1 382 ? 18.682 -4.213 -16.408 1.00 94.19 382 LEU A C 1
ATOM 3129 O O . LEU A 1 382 ? 17.992 -3.702 -17.289 1.00 94.19 382 LEU A O 1
ATOM 3133 N N . MET A 1 383 ? 19.930 -4.617 -16.603 1.00 94.12 383 MET A N 1
ATOM 3134 C CA . MET A 1 383 ? 20.535 -4.714 -17.929 1.00 94.12 383 MET A CA 1
ATOM 3135 C C . MET A 1 383 ? 20.525 -6.175 -18.371 1.00 94.12 383 MET A C 1
ATOM 3137 O O . MET A 1 383 ? 20.783 -7.062 -17.561 1.00 94.12 383 MET A O 1
ATOM 3141 N N . TYR A 1 384 ? 20.228 -6.424 -19.641 1.00 93.00 384 TYR A N 1
ATOM 3142 C CA . TYR A 1 384 ? 20.065 -7.762 -20.203 1.00 93.00 384 TYR A CA 1
ATOM 3143 C C . TYR A 1 384 ? 21.052 -8.010 -21.337 1.00 93.00 384 TYR A C 1
ATOM 3145 O O . TYR A 1 384 ? 21.377 -7.102 -22.105 1.00 93.00 384 TYR A O 1
ATOM 3153 N N . GLU A 1 385 ? 21.487 -9.260 -21.458 1.00 91.06 385 GLU A N 1
ATOM 3154 C CA . GLU A 1 385 ? 22.418 -9.727 -22.487 1.00 91.06 385 GLU A CA 1
ATOM 3155 C C . GLU A 1 385 ? 21.861 -9.550 -23.903 1.00 91.06 385 GLU A C 1
ATOM 3157 O O . GLU A 1 385 ? 22.565 -9.122 -24.816 1.00 91.06 385 GLU A O 1
ATOM 3162 N N . GLN A 1 386 ? 20.573 -9.845 -24.087 1.00 91.75 386 GLN A N 1
ATOM 3163 C CA . GLN A 1 386 ? 19.919 -9.838 -25.393 1.00 91.75 386 GLN A CA 1
ATOM 3164 C C . GLN A 1 386 ? 18.885 -8.707 -25.503 1.00 91.75 386 GLN A C 1
ATOM 3166 O O . GLN A 1 386 ? 18.398 -8.200 -24.482 1.00 91.75 386 GLN A O 1
ATOM 3171 N N . PRO A 1 387 ? 18.526 -8.292 -26.733 1.00 93.12 387 PRO A N 1
ATOM 3172 C CA . PRO A 1 387 ? 17.406 -7.387 -26.963 1.00 93.12 387 PRO A CA 1
ATOM 3173 C C . PRO A 1 387 ? 16.092 -7.934 -26.387 1.00 93.12 387 PRO A C 1
ATOM 3175 O O . PRO A 1 387 ? 15.931 -9.139 -26.177 1.00 93.12 387 PRO A O 1
ATOM 3178 N N . HIS A 1 388 ? 15.130 -7.044 -26.156 1.00 93.75 388 HIS A N 1
ATOM 3179 C CA . HIS A 1 388 ? 13.796 -7.363 -25.637 1.00 93.75 388 HIS A CA 1
ATOM 3180 C C . HIS A 1 388 ? 13.800 -8.090 -24.279 1.00 93.75 388 HIS A C 1
ATOM 3182 O O . HIS A 1 388 ? 12.951 -8.948 -24.028 1.00 93.75 388 HIS A O 1
ATOM 3188 N N . TYR A 1 389 ? 14.736 -7.728 -23.394 1.00 92.44 389 TYR A N 1
ATOM 3189 C CA . TYR A 1 389 ? 14.813 -8.190 -22.002 1.00 92.44 389 TYR A CA 1
ATOM 3190 C C . TYR A 1 389 ? 15.007 -9.706 -21.857 1.00 92.44 389 TYR A C 1
ATOM 3192 O O . TYR A 1 389 ? 14.361 -10.354 -21.031 1.00 92.44 389 TYR A O 1
ATOM 3200 N N . LYS A 1 390 ? 15.876 -10.279 -22.695 1.00 89.69 390 LYS A N 1
ATOM 3201 C CA . LYS A 1 390 ? 16.174 -11.718 -22.735 1.00 89.69 390 LYS A CA 1
ATOM 3202 C C . LYS A 1 390 ? 17.624 -12.020 -22.3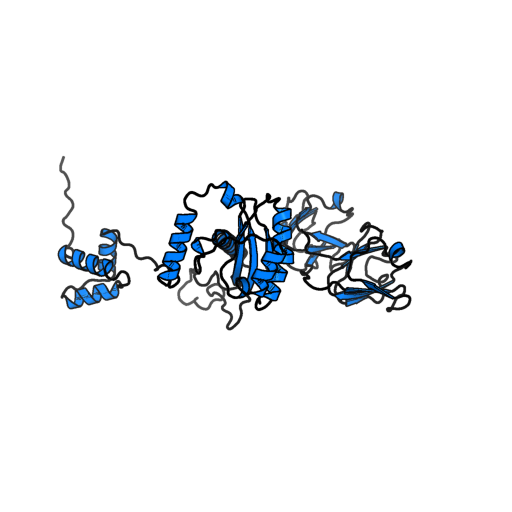57 1.00 89.69 390 LYS A C 1
ATOM 3204 O O . LYS A 1 390 ? 18.485 -11.142 -22.342 1.00 89.69 390 LYS A O 1
ATOM 3209 N N . GLY A 1 391 ? 17.894 -13.300 -22.118 1.00 88.12 391 GLY A N 1
ATOM 3210 C CA . GLY A 1 391 ? 19.214 -13.783 -21.723 1.00 88.12 391 GLY A CA 1
ATOM 3211 C C . GLY A 1 391 ? 19.526 -13.463 -20.265 1.00 88.12 391 GLY A C 1
ATOM 3212 O O . GLY A 1 391 ? 18.621 -13.219 -19.461 1.00 88.12 391 GLY A O 1
ATOM 3213 N N . ARG A 1 392 ? 20.815 -13.478 -19.918 1.00 87.19 392 ARG A N 1
ATOM 3214 C CA . ARG A 1 392 ? 21.250 -13.151 -18.559 1.00 87.19 392 ARG A CA 1
ATOM 3215 C C . ARG A 1 392 ? 20.903 -11.701 -18.227 1.00 87.19 392 ARG A C 1
ATOM 3217 O O . ARG A 1 392 ? 20.891 -10.835 -19.101 1.00 87.19 392 ARG A O 1
ATOM 3224 N N . GLN A 1 393 ? 20.640 -11.442 -16.952 1.00 89.06 393 GLN A N 1
ATOM 3225 C CA . GLN A 1 393 ? 20.351 -10.106 -16.437 1.00 89.06 393 GLN A CA 1
ATOM 3226 C C . GLN A 1 393 ? 21.373 -9.707 -15.378 1.00 89.06 393 GLN A C 1
ATOM 3228 O O . GLN A 1 393 ? 21.950 -10.565 -14.707 1.00 89.06 393 GLN A O 1
ATOM 3233 N N . MET A 1 394 ? 21.571 -8.402 -15.219 1.00 91.06 394 MET A N 1
ATOM 3234 C CA . MET A 1 394 ? 22.415 -7.812 -14.190 1.00 91.06 394 MET A CA 1
ATOM 3235 C C . MET A 1 394 ? 21.676 -6.672 -13.499 1.00 91.06 394 MET A C 1
ATOM 3237 O O . MET A 1 394 ? 21.116 -5.783 -14.146 1.00 91.06 394 MET A O 1
ATOM 3241 N N . TYR A 1 395 ? 21.673 -6.717 -12.172 1.00 92.06 395 TYR A N 1
ATOM 3242 C CA . TYR A 1 395 ? 21.047 -5.714 -11.332 1.00 92.06 395 TYR A CA 1
ATOM 3243 C C . TYR A 1 395 ? 21.950 -4.503 -11.113 1.00 92.06 395 TYR A C 1
ATOM 3245 O O . TYR A 1 395 ? 23.038 -4.610 -10.544 1.00 92.06 395 TYR A O 1
ATOM 3253 N N . MET A 1 396 ? 21.443 -3.333 -11.494 1.00 92.00 396 MET A N 1
ATOM 3254 C CA . MET A 1 396 ? 22.130 -2.055 -11.363 1.00 92.00 396 MET A CA 1
ATOM 3255 C C . MET A 1 396 ? 21.424 -1.204 -10.304 1.00 92.00 396 MET A C 1
ATOM 3257 O O . MET A 1 396 ? 20.279 -0.770 -10.475 1.00 92.00 396 MET A O 1
ATOM 3261 N N . ARG A 1 397 ? 22.116 -0.984 -9.184 1.00 90.19 397 ARG A N 1
ATOM 3262 C CA . ARG A 1 397 ? 21.706 -0.079 -8.100 1.00 90.19 397 ARG A CA 1
ATOM 3263 C C . ARG A 1 397 ? 22.286 1.320 -8.347 1.00 90.19 397 ARG A C 1
ATOM 3265 O O . ARG A 1 397 ? 23.225 1.427 -9.128 1.00 90.19 397 ARG A O 1
ATOM 3272 N N . PRO A 1 398 ? 21.792 2.373 -7.675 1.00 90.00 398 PRO A N 1
ATOM 3273 C CA . PRO A 1 398 ? 22.409 3.693 -7.756 1.00 90.00 398 PRO A CA 1
ATOM 3274 C C . PRO A 1 398 ? 23.917 3.642 -7.480 1.00 90.00 398 PRO A C 1
ATOM 3276 O O . PRO A 1 398 ? 24.351 3.009 -6.510 1.00 90.00 398 PRO A O 1
ATOM 3279 N N . GLY A 1 399 ? 24.706 4.274 -8.348 1.00 92.75 399 GLY A N 1
ATOM 3280 C CA . GLY A 1 399 ? 26.162 4.268 -8.275 1.00 92.75 399 GLY A CA 1
ATOM 3281 C C . GLY A 1 399 ? 26.879 4.304 -9.625 1.00 92.75 399 GLY A C 1
ATOM 3282 O O . GLY A 1 399 ? 26.283 4.241 -10.702 1.00 92.75 399 GLY A O 1
ATOM 3283 N N . GLU A 1 400 ? 28.202 4.388 -9.527 1.00 93.75 400 GLU A N 1
ATOM 3284 C CA . GLU A 1 400 ? 29.146 4.459 -10.639 1.00 93.75 400 GLU A CA 1
ATOM 3285 C C . GLU A 1 400 ? 29.703 3.076 -11.001 1.00 93.75 400 GLU A C 1
ATOM 3287 O O . GLU A 1 400 ? 30.292 2.391 -10.166 1.00 93.75 400 GLU A O 1
ATOM 3292 N N . TYR A 1 401 ? 29.570 2.691 -12.270 1.00 93.12 401 TYR A N 1
ATOM 3293 C CA . TYR A 1 401 ? 30.024 1.413 -12.812 1.00 93.12 401 TYR A CA 1
ATOM 3294 C C . TYR A 1 401 ? 31.036 1.668 -13.923 1.00 93.12 401 TYR A C 1
ATOM 3296 O O . TYR A 1 401 ? 30.667 1.822 -15.084 1.00 93.12 401 TYR A O 1
ATOM 3304 N N . ARG A 1 402 ? 32.319 1.748 -13.558 1.00 92.62 402 ARG A N 1
ATOM 3305 C CA . ARG A 1 402 ? 33.405 2.129 -14.479 1.00 92.62 402 ARG A CA 1
ATOM 3306 C C . ARG A 1 402 ? 33.783 1.040 -15.475 1.00 92.62 402 ARG A C 1
ATOM 3308 O O . ARG A 1 402 ? 34.248 1.368 -16.560 1.00 92.62 402 ARG A O 1
ATOM 3315 N N . ASN A 1 403 ? 33.574 -0.221 -15.114 1.00 89.81 403 ASN A N 1
ATOM 3316 C CA . ASN A 1 403 ? 33.818 -1.357 -15.988 1.00 89.81 403 ASN A CA 1
ATOM 3317 C C . ASN A 1 403 ? 32.731 -2.416 -15.767 1.00 89.81 403 ASN A C 1
ATOM 3319 O O . ASN A 1 403 ? 32.678 -3.060 -14.720 1.00 89.81 403 ASN A O 1
ATOM 3323 N N . LEU A 1 404 ? 31.838 -2.569 -16.745 1.00 86.75 404 LEU A N 1
ATOM 3324 C CA . LEU A 1 404 ? 30.766 -3.564 -16.705 1.00 86.75 404 LEU A CA 1
ATOM 3325 C C . LEU A 1 404 ? 31.272 -4.983 -16.997 1.00 86.75 404 LEU A C 1
ATOM 3327 O O . LEU A 1 404 ? 30.632 -5.946 -16.585 1.00 86.75 404 LEU A O 1
ATOM 3331 N N . ARG A 1 405 ? 32.421 -5.124 -17.669 1.00 79.81 405 ARG A N 1
ATOM 3332 C CA . ARG A 1 405 ? 33.002 -6.422 -18.046 1.00 79.81 405 ARG A CA 1
ATOM 3333 C C . ARG A 1 405 ? 33.734 -7.100 -16.892 1.00 79.81 405 ARG A C 1
ATOM 3335 O O . ARG A 1 405 ? 33.756 -8.323 -16.840 1.00 79.81 405 ARG A O 1
ATOM 3342 N N . GLU A 1 406 ? 34.295 -6.316 -15.974 1.00 72.75 406 GLU A N 1
ATOM 3343 C CA . GLU A 1 406 ? 34.952 -6.808 -14.752 1.00 72.75 406 GLU A CA 1
ATOM 3344 C C . GLU A 1 406 ? 33.967 -7.112 -13.613 1.00 72.75 406 GLU A C 1
ATOM 3346 O O . GLU A 1 406 ? 34.359 -7.584 -12.541 1.00 72.75 406 GLU A O 1
ATOM 3351 N N . MET A 1 407 ? 32.669 -6.867 -13.818 1.00 71.62 407 MET A N 1
ATOM 3352 C CA . MET A 1 407 ? 31.664 -7.234 -12.829 1.00 71.62 407 MET A CA 1
ATOM 3353 C C . MET A 1 407 ? 31.558 -8.760 -12.716 1.00 71.62 407 MET A C 1
ATOM 3355 O O . MET A 1 407 ? 31.350 -9.483 -13.692 1.00 71.62 407 MET A O 1
ATOM 3359 N N . GLN A 1 408 ? 31.746 -9.246 -11.487 1.00 60.31 408 GLN A N 1
ATOM 3360 C CA . GLN A 1 408 ? 31.908 -10.660 -11.148 1.00 60.31 408 GLN A CA 1
ATOM 3361 C C . GLN A 1 408 ? 30.840 -11.557 -11.797 1.00 60.31 408 GLN A C 1
ATOM 3363 O O . GLN A 1 408 ? 29.649 -11.379 -11.558 1.00 60.31 408 GLN A O 1
ATOM 3368 N N . GLY A 1 409 ? 31.277 -12.567 -12.561 1.00 59.94 409 GLY A N 1
ATOM 3369 C CA . GLY A 1 409 ? 30.404 -13.579 -13.182 1.00 59.94 409 GLY A CA 1
ATOM 3370 C C . GLY A 1 409 ? 29.986 -13.298 -14.631 1.00 59.94 409 GLY A C 1
ATOM 3371 O O . GLY A 1 409 ? 29.365 -14.159 -15.250 1.00 59.94 409 GLY A O 1
ATOM 3372 N N . TYR A 1 410 ? 30.369 -12.146 -15.194 1.00 64.50 410 TYR A N 1
ATOM 3373 C CA . TYR A 1 410 ? 29.892 -11.675 -16.500 1.00 64.50 410 TYR A CA 1
ATOM 3374 C C . TYR A 1 410 ? 31.013 -11.355 -17.500 1.00 64.50 410 TYR A C 1
ATOM 3376 O O . TYR A 1 410 ? 30.794 -10.578 -18.427 1.00 64.50 410 TYR A O 1
ATOM 3384 N N . ASN A 1 411 ? 32.198 -11.965 -17.345 1.00 64.56 411 ASN A N 1
ATOM 3385 C CA . ASN A 1 411 ? 33.353 -11.752 -18.230 1.00 64.56 411 ASN A CA 1
ATOM 3386 C C . ASN A 1 411 ? 32.945 -11.799 -19.714 1.00 64.56 411 ASN A C 1
ATOM 3388 O O . ASN A 1 411 ? 32.558 -12.847 -20.231 1.00 64.56 411 ASN A O 1
ATOM 3392 N N . GLY A 1 412 ? 33.042 -10.652 -20.391 1.00 68.69 412 GLY A N 1
ATOM 3393 C CA . GLY A 1 412 ? 32.749 -10.516 -21.820 1.00 68.69 412 GLY A CA 1
ATOM 3394 C C . GLY A 1 412 ? 31.265 -10.437 -22.198 1.00 68.69 412 GLY A C 1
ATOM 3395 O O . GLY A 1 412 ? 30.957 -10.438 -23.389 1.00 68.69 412 GLY A O 1
ATOM 3396 N N . MET A 1 413 ? 30.344 -10.349 -21.233 1.00 79.50 413 MET A N 1
ATOM 3397 C CA . MET A 1 413 ? 28.925 -10.137 -21.517 1.00 79.50 413 MET A CA 1
ATOM 3398 C C . MET A 1 413 ? 28.695 -8.739 -22.094 1.00 79.50 413 MET A C 1
ATOM 3400 O O . MET A 1 413 ? 29.125 -7.736 -21.525 1.00 79.50 413 MET A O 1
ATOM 3404 N N . LYS A 1 414 ? 27.980 -8.688 -23.218 1.00 87.44 414 LYS A N 1
ATOM 3405 C CA . LYS A 1 414 ? 27.497 -7.446 -23.820 1.00 87.44 414 LYS A CA 1
ATOM 3406 C C . LYS A 1 414 ? 26.049 -7.229 -23.427 1.00 87.44 414 LYS A C 1
ATOM 3408 O O . LYS A 1 414 ? 25.256 -8.167 -23.448 1.00 87.44 414 LYS A O 1
ATOM 3413 N N . PHE A 1 415 ? 25.709 -5.995 -23.088 1.00 91.88 415 PHE A N 1
ATOM 3414 C CA . PHE A 1 415 ? 24.340 -5.622 -22.766 1.00 91.88 415 PHE A CA 1
ATOM 3415 C C . PHE A 1 415 ? 23.645 -5.074 -24.002 1.00 91.88 415 PHE A C 1
ATOM 3417 O O . PHE A 1 415 ? 24.198 -4.223 -24.695 1.00 91.88 415 PHE A O 1
ATOM 3424 N N . SER A 1 416 ? 22.425 -5.544 -24.247 1.00 93.62 416 SER A N 1
ATOM 3425 C CA . SER A 1 416 ? 21.653 -5.189 -25.440 1.00 93.62 416 SER A CA 1
ATOM 3426 C C . SER A 1 416 ? 20.303 -4.553 -25.116 1.00 93.62 416 SER A C 1
ATOM 3428 O O . SER A 1 416 ? 19.755 -3.864 -25.968 1.00 93.62 416 SER A O 1
ATOM 3430 N N . SER A 1 417 ? 19.756 -4.733 -23.909 1.00 96.19 417 SER A N 1
ATOM 3431 C CA . SER A 1 417 ? 18.519 -4.060 -23.479 1.00 96.19 417 SER A CA 1
ATOM 3432 C C . SER A 1 417 ? 18.541 -3.704 -21.992 1.00 96.19 417 SER A C 1
ATOM 3434 O O . SER A 1 417 ? 19.312 -4.271 -21.217 1.00 96.19 417 SER A O 1
ATOM 3436 N N . ILE A 1 418 ? 17.738 -2.716 -21.589 1.00 96.44 418 ILE A N 1
ATOM 3437 C CA . ILE A 1 418 ? 17.752 -2.134 -20.237 1.00 96.44 418 ILE A CA 1
ATOM 3438 C C . ILE A 1 418 ? 16.323 -1.844 -19.789 1.00 96.44 418 ILE A C 1
ATOM 3440 O O . ILE A 1 418 ? 15.571 -1.184 -20.501 1.00 96.44 418 ILE A O 1
ATOM 3444 N N . ARG A 1 419 ? 15.946 -2.285 -18.589 1.00 94.75 419 ARG A N 1
ATOM 3445 C CA . ARG A 1 419 ? 14.599 -2.101 -18.037 1.00 94.75 419 ARG A CA 1
ATOM 3446 C C . ARG A 1 419 ? 14.630 -1.516 -16.635 1.00 94.75 419 ARG A C 1
ATOM 3448 O O . ARG A 1 419 ? 15.449 -1.909 -15.808 1.00 94.75 419 ARG A O 1
ATOM 3455 N N . ARG A 1 420 ? 13.680 -0.639 -16.334 1.00 93.06 420 ARG A N 1
ATOM 3456 C CA . ARG A 1 420 ? 13.422 -0.128 -14.986 1.00 93.06 420 ARG A CA 1
ATOM 3457 C C . ARG A 1 420 ? 12.694 -1.174 -14.154 1.00 93.06 420 ARG A C 1
ATOM 3459 O O . ARG A 1 420 ? 11.722 -1.788 -14.605 1.00 93.06 420 ARG A O 1
ATOM 3466 N N . ILE A 1 421 ? 13.111 -1.325 -12.904 1.00 87.81 421 ILE A N 1
ATOM 3467 C CA . ILE A 1 421 ? 12.391 -2.122 -11.912 1.00 87.81 421 ILE A CA 1
ATOM 3468 C C . ILE A 1 421 ? 11.282 -1.250 -11.325 1.00 87.81 421 ILE A C 1
ATOM 3470 O O . ILE A 1 421 ? 11.477 -0.577 -10.320 1.00 87.81 421 ILE A O 1
ATOM 3474 N N . THR A 1 422 ? 10.118 -1.237 -11.976 1.00 78.00 422 THR A N 1
ATOM 3475 C CA . THR A 1 422 ? 8.934 -0.525 -11.476 1.00 78.00 422 THR A CA 1
ATOM 3476 C C . THR A 1 422 ? 7.993 -1.483 -10.748 1.00 78.00 422 THR A C 1
ATOM 3478 O O . THR A 1 422 ? 7.829 -2.630 -11.159 1.00 78.00 422 THR A O 1
ATOM 3481 N N . ASP A 1 423 ? 7.332 -0.990 -9.699 1.00 57.72 423 ASP A N 1
ATOM 3482 C CA . ASP A 1 423 ? 6.351 -1.693 -8.843 1.00 57.72 423 ASP A CA 1
ATOM 3483 C C . ASP A 1 423 ? 5.030 -2.033 -9.582 1.00 57.72 423 ASP A C 1
ATOM 3485 O O . ASP A 1 423 ? 3.952 -2.107 -9.000 1.00 57.72 423 ASP A O 1
ATOM 3489 N N . SER A 1 424 ? 5.079 -2.166 -10.910 1.00 40.84 424 SER A N 1
ATOM 3490 C CA . SER A 1 424 ? 3.918 -2.344 -11.779 1.00 40.84 424 SER A CA 1
ATOM 3491 C C . SER A 1 424 ? 3.443 -3.800 -11.772 1.00 40.84 424 SER A C 1
ATOM 3493 O O . SER A 1 424 ? 3.609 -4.506 -12.768 1.00 40.84 424 SER A O 1
ATOM 3495 N N . CYS A 1 425 ? 2.854 -4.243 -10.661 1.00 33.91 425 CYS A N 1
ATOM 3496 C CA . CYS A 1 425 ? 1.861 -5.323 -10.625 1.00 33.91 425 CYS A CA 1
ATOM 3497 C C . CYS A 1 425 ? 0.712 -4.929 -9.692 1.00 33.91 425 CYS A C 1
ATOM 3499 O O . CYS A 1 425 ? 0.861 -5.093 -8.460 1.00 33.91 425 CYS A O 1
#

Secondary structure (DSSP, 8-state):
----PPP-PPPPSS-HHHHHHHHHHHHH-TT--HHHHHHHHHHTT----HHHHHHHHHHTT----PPPP-----HHHHHHHHHHHHHTTT--HHHHTTEEEEEEEEEESS-TTTT------TTGGG-TTTS----SS---EEEEEEEEETTEEEEEEEEPSS--HHHHHHHIIIIIHHHHHHTTPPTT-EE-----HHHHSHHHHHHHHHTTPPBPP--TT-GGG-THHHHHHHHHHHHHHH--SSGGGG-EEEEESSGGG-S-EEEESS-BS-GGGT-S---EEEEEEEEEEEESSGGG-SSEEEEEEEEES-HHHHH--SS---EEEEE----S--EEEEESSGGG-S-EEEESS-BS-HHHHH--S---EEEEEES-EEEEEETTTEEEEEEE-SEEES-SSSSTT-TTPPP-EEEE-----

pLDDT: mean 84.14, std 13.0, range [33.91, 97.94]

Foldseek 3Di:
DDDDDDDDDDDQLQDPVNLVVLVVCCVVPVPQALVNSQVVCVVVVRHDDSVSSQVSCVVVVHDDDDDDDADDDDPVLVVLVVVLCVVCVPPDVVLQQLEKFKDKDKAQLADPCPPPDDDDDPPCCPPPVNDRDDDPDDLDIWIWIWIAGPLGTWDIDTDDDDDALVNVLVCCVVTVVVRCVVSVRDPPRAYEDAPPCSCVPPVNVVSCVVVVHHYDDDRHRPVVPRCVVVVVVVVNVVSVVQSDSDPLSVWKKKFAQAFQRDHFIDMDSFWFQFCVVPYVFTFWMAGQAAKKWWAQHGRRAAFIDIDHGDTGRGCCVVPVDPGGTTTMHGFDAFDDFWWKKWALAFQNDHDIDIDRAWWQFCCVPPVRPFTFWMAGQGAKKWFALDGRRDDTIDIDDGGTGRGPCPPHHRNPRGTTTMHGPHPPD

InterPro domains:
  IPR001064 Beta/gamma crystallin [PF00030] (252-331)
  IPR001064 Beta/gamma crystallin [PF00030] (339-421)
  IPR001064 Beta/gamma crystallin [PR01367] (287-306)
  IPR001064 Beta/gamma crystallin [PR01367] (307-321)
  IPR001064 Beta/gamma crystallin [PR01367] (340-359)
  IPR001064 Beta/gamma crystallin [PR01367] (398-407)
  IPR001064 Beta/gamma crystallin [PS50915] (251-289)
  IPR001064 Beta/gamma crystallin [PS50915] (290-332)
  IPR001064 Beta/gamma crystallin [PS50915] (379-422)
  IPR001064 Beta/gamma crystallin [SM00247] (252-331)
  IPR001064 Beta/gamma crystallin [SM00247] (339-421)
  IPR002492 Transposase, Tc1-like [PF01498] (20-90)
  IPR011024 Gamma-crystallin-like [SSF49695] (252-421)
  IPR036397 Ribonuclease H superfamily [G3DSA:3.30.420.10] (61-291)
  IPR038717 Tc1-like transposase, DDE domain [PF13358] (99-250)
  IPR050252 Beta/Gamma-Crystallin [PTHR11818] (250-423)

Sequence (425 aa):
MTVNHPRSGAPCKISPRVASMIMRKVRDQPRTTRQDLVNDLKRAGTTVSKKTISNTLRRHGLKSCSARKVPLLKPAHVQAGLKFANDHLDDPEKEWEKVMWSDETKIELFGLNSTRRVWRKKKDEYNPKNTIPTVKHGGGNIILWGCFSAKGTGRLHRIEGRMDGAMYREILANNLLPSVRALKMGRGWVFQHDNDPKHTARATKEWLRKKHLKVLEWPSKSPDLNPIENLWRELKVRIAQRQPRNLKDLEKIIFYEDKNFQGRSYETSQDCPDMSSHLSRCNSCRVESGCFMAYDRNNYMGNQYFMRRGEYPDYQRMMGFDDCIRSCRNIPMHRGNYKMRIYERENFGGQMHEMSEDCDSIQERYRMSDCQSCNVMDGHWLMYEQPHYKGRQMYMRPGEYRNLREMQGYNGMKFSSIRRITDSC